Protein AF-0000000080310672 (afdb_homodimer)

Sequence (504 aa):
MRETPIELAEMTFEEARERIAAGAIALLPTGATEAHGPHLPLATDVVISREAARRAFRLLAREGVPAVVLPPLAYAVTEYASEFAGTISLPFETAKMLARDVILGATRTGLRGVVICNAHLEPENLRALREACDEARANGARVAFPDVTRKPHALRLGEEFKSGACHAGSYETSLVLAADPFLVRTARAEALAPNPTSLSRAIRDGKKTFIEAGGPSAYFGDPAAASAVEGEQLYAELADVFATAARELASTMRETPIELAEMTFEEARERIAAGAIALLPTGATEAHGPHLPLATDVVISREAARRAFRLLAREGVPAVVLPPLAYAVTEYASEFAGTISLPFETAKMLARDVILGATRTGLRGVVICNAHLEPENLRALREACDEARANGARVAFPDVTRKPHALRLGEEFKSGACHAGSYETSLVLAADPFLVRTARAEALAPNPTSLSRAIRDGKKTFIEAGGPSAYFGDPAAASAVEGEQLYAELADVFATAARELAST

Solvent-accessible surface area (backbone atoms only — not comparable to full-atom values): 23690 Å² total; per-residue (Å²): 129,84,77,76,61,59,39,49,43,60,20,22,21,62,56,32,37,53,43,31,73,65,49,11,30,34,30,34,17,25,13,30,28,30,40,24,17,80,23,28,17,14,27,48,22,34,55,46,10,40,52,25,42,53,49,12,44,53,55,29,53,76,72,70,43,47,54,35,32,46,74,61,42,56,58,21,41,47,64,41,36,58,88,36,30,64,22,33,34,32,56,61,66,49,35,17,45,45,55,20,37,52,53,44,20,42,39,72,50,48,33,57,25,37,32,48,31,70,49,50,81,50,67,69,30,48,49,24,52,51,51,15,46,52,54,26,41,76,71,71,38,48,69,44,72,75,59,53,86,36,84,75,49,27,76,63,52,47,67,50,45,64,58,28,11,23,52,40,1,24,57,47,42,4,34,42,37,48,75,44,51,86,52,42,42,58,72,56,25,57,69,43,73,70,33,80,50,28,45,56,57,27,47,75,72,64,40,67,31,32,54,73,34,67,15,83,60,41,32,19,18,33,33,44,74,36,36,42,70,57,10,50,53,44,40,53,45,50,11,48,53,55,32,52,52,44,52,54,54,69,74,102,129,82,76,77,61,61,40,50,43,60,20,23,22,62,56,33,37,53,44,30,72,65,48,11,31,33,32,35,17,26,13,31,29,29,41,23,17,79,23,28,17,14,27,49,22,34,58,46,10,41,52,26,40,54,49,13,42,54,56,29,51,76,70,70,44,47,56,34,32,45,76,62,42,56,57,20,40,48,63,42,36,56,87,37,32,64,22,33,33,30,54,62,66,49,34,18,46,46,55,21,36,51,52,45,19,41,38,71,52,48,32,58,25,38,32,49,30,70,49,49,80,50,66,69,30,46,49,26,52,50,51,15,46,51,55,26,41,76,71,71,37,48,68,44,70,73,58,54,86,36,84,75,48,26,76,64,54,49,68,51,46,64,59,28,11,21,53,40,1,24,56,48,41,4,35,42,37,48,74,43,50,88,52,43,41,56,73,56,24,57,66,43,72,70,32,79,49,29,45,55,58,26,45,74,71,63,41,68,32,32,54,72,35,69,16,83,58,39,32,17,19,32,34,42,74,36,36,41,70,57,10,50,55,45,40,54,47,51,9,48,54,54,31,50,51,44,52,54,52,70,73,101

Radius of gyration: 21.92 Å; Cα contacts (8 Å, |Δi|>4): 1255; chains: 2; bounding box: 51×59×51 Å

pLDDT: mean 97.64, std 4.51, range [44.5, 99.0]

InterPro domains:
  IPR003785 Creatininase/formamide hydrolase [PF02633] (9-243)
  IPR003785 Creatininase/formamide hydrolase [PTHR35005] (7-249)
  IPR024087 Creatininase-like superfamily [G3DSA:3.40.50.10310] (4-250)
  IPR024087 Creatininase-like superfamily [SSF102215] (7-249)

Nearest PDB structures (foldseek):
  3a6f-assembly1_D  TM=8.034E-01  e=1.678E-14  Pseudomonas putida
  3a6g-assembly1_C  TM=7.567E-01  e=4.897E-14  Pseudomonas putida
  3a6g-assembly1_B  TM=7.940E-01  e=1.600E-13  Pseudomonas putida
  3a6j-assembly1_B  TM=7.546E-01  e=1.600E-13  Pseudomonas putida
  3a6j-assembly1_D  TM=7.552E-01  e=1.791E-13  Pseudomonas putida

Organism: NCBI:txid927083

Secondary structure (DSSP, 8-state):
-PPPPSBGGGS-HHHHHHHHHTTPEEEEEE--B---TTTS-TTHHHHHHHHHHHHHHHHHHHTT--EEEPPPB--B---TTTTSTT-BBPPHHHHHHHHHHHHHHHHHTT-SEEEEEE----HHHHHHHHHHHHHHHHTT--EE---TTSTTGGGGSHHHHHHT--TTSHHHHHHHHHH-GGGS-HHHHHHPPPB---HHHHHHTT--STTTTT-TTS--B-GGG--HHHHHHHHHHHHHHHHHHHHHHHH-/-PPPPSBGGGS-HHHHHHHHHTTPEEEEEE--B---TTTS-TTHHHHHHHHHHHHHHHHHHHTT--EEEPPPB--B---TTTTSTT-BBPPHHHHHHHHHHHHHHHHHTT-SEEEEEE----HHHHHHHHHHHHHHHHTT--EE---TTSTTGGGGSHHHHHHT--TTSHHHHHHHHHH-GGGS-HHHHHHPPPB---HHHHHHTT--STTTTT-TTS--B-GGG--HHHHHHHHHHHHHHHHHHHHHHHH-

Structure (mmCIF, N/CA/C/O backbone):
data_AF-0000000080310672-model_v1
#
loop_
_entity.id
_entity.type
_entity.pdbx_description
1 polymer 'Creatinine amidohydrolase'
#
loop_
_atom_site.group_PDB
_atom_site.id
_atom_site.type_symbol
_atom_site.label_atom_id
_atom_site.label_alt_id
_atom_site.label_comp_id
_atom_site.label_asym_id
_atom_site.label_entity_id
_atom_site.label_seq_id
_atom_site.pdbx_PDB_ins_code
_atom_site.Cartn_x
_atom_site.Cartn_y
_atom_site.Cartn_z
_atom_site.occupancy
_atom_site.B_iso_or_equiv
_atom_site.auth_seq_id
_atom_site.auth_comp_id
_atom_site.auth_asym_id
_atom_site.auth_atom_id
_atom_site.pdbx_PDB_model_num
ATOM 1 N N . MET A 1 1 ? -23.562 11.484 -13.047 1 44.56 1 MET A N 1
ATOM 2 C CA . MET A 1 1 ? -23.109 11.156 -11.695 1 44.56 1 MET A CA 1
ATOM 3 C C . MET A 1 1 ? -21.891 10.234 -11.734 1 44.56 1 MET A C 1
ATOM 5 O O . MET A 1 1 ? -21.812 9.352 -12.578 1 44.56 1 MET A O 1
ATOM 9 N N . ARG A 1 2 ? -20.844 10.539 -11.125 1 63.59 2 ARG A N 1
ATOM 10 C CA . ARG A 1 2 ? -19.625 9.75 -11.211 1 63.59 2 ARG A CA 1
ATOM 11 C C . ARG A 1 2 ? -19.828 8.359 -10.617 1 63.59 2 ARG A C 1
ATOM 13 O O . ARG A 1 2 ? -20.453 8.203 -9.578 1 63.59 2 ARG A O 1
ATOM 20 N N . GLU A 1 3 ? -19.609 7.328 -11.5 1 78.88 3 GLU A N 1
ATOM 21 C CA . GLU A 1 3 ? -19.688 5.957 -11 1 78.88 3 GLU A CA 1
ATOM 22 C C . GLU A 1 3 ? -18.828 5.773 -9.758 1 78.88 3 GLU A C 1
ATOM 24 O O . GLU A 1 3 ? -17.734 6.328 -9.664 1 78.88 3 GLU A O 1
ATOM 29 N N . THR A 1 4 ? -19.422 5.191 -8.82 1 87.81 4 THR A N 1
ATOM 30 C CA . THR A 1 4 ? -18.672 4.922 -7.598 1 87.81 4 THR A CA 1
ATOM 31 C C . THR A 1 4 ? -17.422 4.117 -7.895 1 87.81 4 THR A C 1
ATOM 33 O O . THR A 1 4 ? -17.469 3.121 -8.617 1 87.81 4 THR A O 1
ATOM 36 N N . PRO A 1 5 ? -16.359 4.527 -7.352 1 95.62 5 PRO A N 1
ATOM 37 C CA . PRO A 1 5 ? -15.102 3.828 -7.621 1 95.62 5 PRO A CA 1
ATOM 38 C C . PRO A 1 5 ? -15.133 2.373 -7.16 1 95.62 5 PRO A C 1
ATOM 40 O O . PRO A 1 5 ? -15.93 2.008 -6.297 1 95.62 5 PRO A O 1
ATOM 43 N N . ILE A 1 6 ? -14.305 1.573 -7.758 1 97.44 6 ILE A N 1
ATOM 44 C CA . ILE A 1 6 ? -14.242 0.172 -7.355 1 97.44 6 ILE A CA 1
ATOM 45 C C . ILE A 1 6 ? -13.258 0.008 -6.203 1 97.44 6 ILE A C 1
ATOM 47 O O . ILE A 1 6 ? -13.383 -0.919 -5.398 1 97.44 6 ILE A O 1
ATOM 51 N N . GLU A 1 7 ? -12.289 0.961 -6.109 1 98.62 7 GLU A N 1
ATOM 52 C CA . GLU A 1 7 ? -11.305 0.956 -5.031 1 98.62 7 GLU A CA 1
ATOM 53 C C . GLU A 1 7 ? -11.82 1.707 -3.809 1 98.62 7 GLU A C 1
ATOM 55 O O . GLU A 1 7 ? -12.195 2.875 -3.904 1 98.62 7 GLU A O 1
ATOM 60 N N . LEU A 1 8 ? -11.773 1.05 -2.678 1 98.81 8 LEU A N 1
ATOM 61 C CA . LEU A 1 8 ? -12.211 1.678 -1.436 1 98.81 8 LEU A CA 1
ATOM 62 C C . LEU A 1 8 ? -11.484 3 -1.211 1 98.81 8 LEU A C 1
ATOM 64 O O . LEU A 1 8 ? -12.094 3.99 -0.81 1 98.81 8 LEU A O 1
ATOM 68 N N . ALA A 1 9 ? -10.195 2.994 -1.496 1 98.31 9 ALA A N 1
ATOM 69 C CA . ALA A 1 9 ? -9.312 4.133 -1.268 1 98.31 9 ALA A CA 1
ATOM 70 C C . ALA A 1 9 ? -9.828 5.379 -1.982 1 98.31 9 ALA A C 1
ATOM 72 O O . ALA A 1 9 ? -9.602 6.504 -1.524 1 98.31 9 ALA A O 1
ATOM 73 N N . GLU A 1 10 ? -10.586 5.238 -3.068 1 98.62 10 GLU A N 1
ATOM 74 C CA . GLU A 1 10 ? -11.023 6.355 -3.9 1 98.62 10 GLU A CA 1
ATOM 75 C C . GLU A 1 10 ? -12.43 6.809 -3.523 1 98.62 10 GLU A C 1
ATOM 77 O O . GLU A 1 10 ? -12.938 7.793 -4.066 1 98.62 10 GLU A O 1
ATOM 82 N N . MET A 1 11 ? -13.031 6.145 -2.602 1 98.75 11 MET A N 1
ATOM 83 C CA . MET A 1 11 ? -14.391 6.457 -2.158 1 98.75 11 MET A CA 1
ATOM 84 C C . MET A 1 11 ? -14.367 7.492 -1.04 1 98.75 11 MET A C 1
ATOM 86 O O . MET A 1 11 ? -13.398 7.582 -0.288 1 98.75 11 MET A O 1
ATOM 90 N N . THR A 1 12 ? -15.422 8.258 -0.985 1 98.69 12 THR A N 1
ATOM 91 C CA . THR A 1 12 ? -15.727 8.953 0.261 1 98.69 12 THR A CA 1
ATOM 92 C C . THR A 1 12 ? -16.328 7.996 1.287 1 98.69 12 THR A C 1
ATOM 94 O O . THR A 1 12 ? -16.688 6.871 0.95 1 98.69 12 THR A O 1
ATOM 97 N N . PHE A 1 13 ? -16.406 8.484 2.545 1 98.69 13 PHE A N 1
ATOM 98 C CA . PHE A 1 13 ? -16.984 7.586 3.539 1 98.69 13 PHE A CA 1
ATOM 99 C C . PHE A 1 13 ? -18.453 7.34 3.254 1 98.69 13 PHE A C 1
ATOM 101 O O . PHE A 1 13 ? -18.984 6.27 3.572 1 98.69 13 PHE A O 1
ATOM 108 N N . GLU A 1 14 ? -19.156 8.281 2.615 1 98.31 14 GLU A N 1
ATOM 109 C CA . GLU A 1 14 ? -20.547 8.086 2.268 1 98.31 14 GLU A CA 1
ATOM 110 C C . GLU A 1 14 ? -20.703 7.027 1.177 1 98.31 14 GLU A C 1
ATOM 112 O O . GLU A 1 14 ? -21.625 6.199 1.233 1 98.31 14 GLU A O 1
ATOM 117 N N . GLU A 1 15 ? -19.875 7.09 0.187 1 98.44 15 GLU A N 1
ATOM 118 C CA . GLU A 1 15 ? -19.875 6.074 -0.86 1 98.44 15 GLU A CA 1
ATOM 119 C C . GLU A 1 15 ? -19.547 4.695 -0.292 1 98.44 15 GLU A C 1
ATOM 121 O O . GLU A 1 15 ? -20.172 3.699 -0.67 1 98.44 15 GLU A O 1
ATOM 126 N N . ALA A 1 16 ? -18.547 4.645 0.602 1 98.69 16 ALA A N 1
ATOM 127 C CA . ALA A 1 16 ? -18.219 3.393 1.274 1 98.69 16 ALA A CA 1
ATOM 128 C C . ALA A 1 16 ? -19.406 2.857 2.07 1 98.69 16 ALA A C 1
ATOM 130 O O . ALA A 1 16 ? -19.656 1.649 2.088 1 98.69 16 ALA A O 1
ATOM 131 N N . ARG A 1 17 ? -20.062 3.779 2.721 1 98.38 17 ARG A N 1
ATOM 132 C CA . ARG A 1 17 ? -21.234 3.398 3.496 1 98.38 17 ARG A CA 1
ATOM 133 C C . ARG A 1 17 ? -22.266 2.686 2.623 1 98.38 17 ARG A C 1
ATOM 135 O O . ARG A 1 17 ? -22.844 1.676 3.033 1 98.38 17 ARG A O 1
ATOM 142 N N . GLU A 1 18 ? -22.484 3.221 1.46 1 97.88 18 GLU A N 1
ATOM 143 C CA . GLU A 1 18 ? -23.438 2.623 0.536 1 97.88 18 GLU A CA 1
ATOM 144 C C . GLU A 1 18 ? -22.984 1.233 0.095 1 97.88 18 GLU A C 1
ATOM 146 O O . GLU A 1 18 ? -23.797 0.304 0.029 1 97.88 18 GLU A O 1
ATOM 151 N N . ARG A 1 19 ? -21.734 1.098 -0.225 1 97.62 19 ARG A N 1
ATOM 152 C CA . ARG A 1 19 ? -21.172 -0.187 -0.633 1 97.62 19 ARG A CA 1
ATOM 153 C C . ARG A 1 19 ? -21.297 -1.22 0.482 1 97.62 19 ARG A C 1
ATOM 155 O O . ARG A 1 19 ? -21.656 -2.371 0.232 1 97.62 19 ARG A O 1
ATOM 162 N N . ILE A 1 20 ? -20.984 -0.799 1.685 1 98.12 20 ILE A N 1
ATOM 163 C CA . ILE A 1 20 ? -21.016 -1.663 2.859 1 98.12 20 ILE A CA 1
ATOM 164 C C . ILE A 1 20 ? -22.453 -2.074 3.168 1 98.12 20 ILE A C 1
ATOM 166 O O . ILE A 1 20 ? -22.719 -3.244 3.447 1 98.12 20 ILE A O 1
ATOM 170 N N . ALA A 1 21 ? -23.344 -1.104 3.08 1 97.94 21 ALA A N 1
ATOM 171 C CA . ALA A 1 21 ? -24.75 -1.373 3.338 1 97.94 21 ALA A CA 1
ATOM 172 C C . ALA A 1 21 ? -25.312 -2.391 2.348 1 97.94 21 ALA A C 1
ATOM 174 O O . ALA A 1 21 ? -26.219 -3.16 2.68 1 97.94 21 ALA A O 1
ATOM 175 N N . ALA A 1 22 ? -24.75 -2.453 1.2 1 97.56 22 ALA A N 1
ATOM 176 C CA . ALA A 1 22 ? -25.188 -3.381 0.162 1 97.56 22 ALA A CA 1
ATOM 177 C C . ALA A 1 22 ? -24.609 -4.777 0.395 1 97.56 22 ALA A C 1
ATOM 179 O O . ALA A 1 22 ? -24.922 -5.711 -0.352 1 97.56 22 ALA A O 1
ATOM 180 N N . GLY A 1 23 ? -23.766 -4.961 1.421 1 97.75 23 GLY A N 1
ATOM 181 C CA . GLY A 1 23 ? -23.203 -6.262 1.739 1 97.75 23 GLY A CA 1
ATOM 182 C C . GLY A 1 23 ? -21.938 -6.566 0.962 1 97.75 23 GLY A C 1
ATOM 183 O O . GLY A 1 23 ? -21.703 -7.715 0.578 1 97.75 23 GLY A O 1
ATOM 184 N N . ALA A 1 24 ? -21.109 -5.59 0.735 1 98.5 24 ALA A N 1
ATOM 185 C CA . ALA A 1 24 ? -19.953 -5.723 -0.145 1 98.5 24 ALA A CA 1
ATOM 186 C C . ALA A 1 24 ? -18.922 -6.684 0.447 1 98.5 24 ALA A C 1
ATOM 188 O O . ALA A 1 24 ? -18.672 -6.66 1.652 1 98.5 24 ALA A O 1
ATOM 189 N N . ILE A 1 25 ? -18.359 -7.527 -0.405 1 98.75 25 ILE A N 1
ATOM 190 C CA . ILE A 1 25 ? -17.188 -8.352 -0.114 1 98.75 25 ILE A CA 1
ATOM 191 C C . ILE A 1 25 ? -15.914 -7.574 -0.45 1 98.75 25 ILE A C 1
ATOM 193 O O . ILE A 1 25 ? -15.812 -6.977 -1.525 1 98.75 25 ILE A O 1
ATOM 197 N N . ALA A 1 26 ? -15 -7.559 0.467 1 98.94 26 ALA A N 1
ATOM 198 C CA . ALA A 1 26 ? -13.711 -6.906 0.226 1 98.94 26 ALA A CA 1
ATOM 199 C C . ALA A 1 26 ? -12.75 -7.84 -0.5 1 98.94 26 ALA A C 1
ATOM 201 O O . ALA A 1 26 ? -12.602 -9.008 -0.123 1 98.94 26 ALA A O 1
ATOM 202 N N . LEU A 1 27 ? -12.195 -7.375 -1.591 1 99 27 LEU A N 1
ATOM 203 C CA . LEU A 1 27 ? -11.07 -8.016 -2.26 1 99 27 LEU A CA 1
ATOM 204 C C . LEU A 1 27 ? -9.75 -7.359 -1.867 1 99 27 LEU A C 1
ATOM 206 O O . LEU A 1 27 ? -9.539 -6.176 -2.148 1 99 27 LEU A O 1
ATOM 210 N N . LEU A 1 28 ? -8.875 -8.047 -1.172 1 99 28 LEU A N 1
ATOM 211 C CA . LEU A 1 28 ? -7.617 -7.504 -0.666 1 99 28 LEU A CA 1
ATOM 212 C C . LEU A 1 28 ? -6.438 -7.992 -1.499 1 99 28 LEU A C 1
ATOM 214 O O . LEU A 1 28 ? -5.996 -9.133 -1.351 1 99 28 LEU A O 1
ATOM 218 N N . PRO A 1 29 ? -5.898 -7.152 -2.418 1 98.94 29 PRO A N 1
ATOM 219 C CA . PRO A 1 29 ? -4.676 -7.531 -3.131 1 98.94 29 PRO A CA 1
ATOM 220 C C . PRO A 1 29 ? -3.457 -7.598 -2.215 1 98.94 29 PRO A C 1
ATOM 222 O O . PRO A 1 29 ? -3.27 -6.727 -1.364 1 98.94 29 PRO A O 1
ATOM 225 N N . THR A 1 30 ? -2.686 -8.641 -2.336 1 98.94 30 THR A N 1
ATOM 226 C CA . THR A 1 30 ? -1.441 -8.773 -1.584 1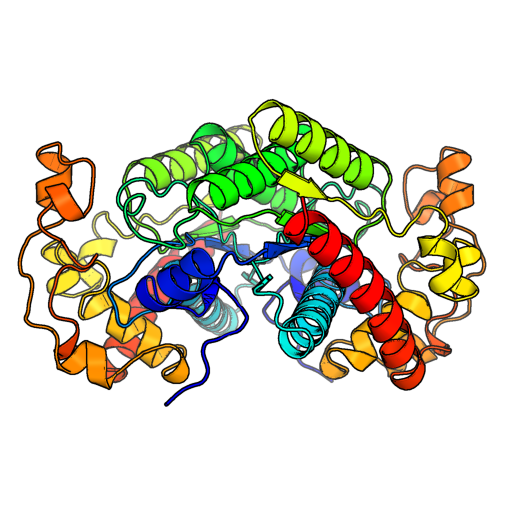 98.94 30 THR A CA 1
ATOM 227 C C . THR A 1 30 ? -0.292 -9.172 -2.504 1 98.94 30 THR A C 1
ATOM 229 O O . THR A 1 30 ? -0.5 -9.867 -3.5 1 98.94 30 THR A O 1
ATOM 232 N N . GLY A 1 31 ? 0.837 -8.672 -2.223 1 98.75 31 GLY A N 1
ATOM 233 C CA . GLY A 1 31 ? 2.082 -8.945 -2.924 1 98.75 31 GLY A CA 1
ATOM 234 C C . GLY A 1 31 ? 3.312 -8.555 -2.125 1 98.75 31 GLY A C 1
ATOM 235 O O . GLY A 1 31 ? 3.227 -8.32 -0.918 1 98.75 31 GLY A O 1
ATOM 236 N N . ALA A 1 32 ? 4.445 -8.602 -2.76 1 98.81 32 ALA A N 1
ATOM 237 C CA . ALA A 1 32 ? 5.723 -8.211 -2.168 1 98.81 32 ALA A CA 1
ATOM 238 C C . ALA A 1 32 ? 6.445 -7.191 -3.045 1 98.81 32 ALA A C 1
ATOM 240 O O . ALA A 1 32 ? 6.156 -7.074 -4.238 1 98.81 32 ALA A O 1
ATOM 241 N N . THR A 1 33 ? 7.227 -6.387 -2.438 1 98.81 33 THR A N 1
ATOM 242 C CA . THR A 1 33 ? 8.25 -5.633 -3.152 1 98.81 33 THR A CA 1
ATOM 243 C C . THR A 1 33 ? 9.531 -6.453 -3.273 1 98.81 33 THR A C 1
ATOM 245 O O . THR A 1 33 ? 10.328 -6.52 -2.332 1 98.81 33 THR A O 1
ATOM 248 N N . GLU A 1 34 ? 9.727 -7.07 -4.406 1 98.81 34 GLU A N 1
ATOM 249 C CA . GLU A 1 34 ? 10.859 -7.984 -4.559 1 98.81 34 GLU A CA 1
ATOM 250 C C . GLU A 1 34 ? 11.266 -8.109 -6.023 1 98.81 34 GLU A C 1
ATOM 252 O O . GLU A 1 34 ? 10.508 -7.746 -6.922 1 98.81 34 GLU A O 1
ATOM 257 N N . ALA A 1 35 ? 12.406 -8.695 -6.25 1 98.88 35 ALA A N 1
ATOM 258 C CA . ALA A 1 35 ? 12.992 -8.844 -7.578 1 98.88 35 ALA A CA 1
ATOM 259 C C . ALA A 1 35 ? 12.203 -9.836 -8.422 1 98.88 35 ALA A C 1
ATOM 261 O O . ALA A 1 35 ? 11.828 -10.914 -7.938 1 98.88 35 ALA A O 1
ATOM 262 N N . HIS A 1 36 ? 11.922 -9.508 -9.688 1 98.88 36 HIS A N 1
ATOM 263 C CA . HIS A 1 36 ? 11.273 -10.336 -10.688 1 98.88 36 HIS A CA 1
ATOM 264 C C . HIS A 1 36 ? 12 -10.25 -12.031 1 98.88 36 HIS A C 1
ATOM 266 O O . HIS A 1 36 ? 11.422 -9.805 -13.023 1 98.88 36 HIS A O 1
ATOM 272 N N . GLY A 1 37 ? 13.32 -10.742 -12.047 1 98.69 37 GLY A N 1
ATOM 273 C CA . GLY A 1 37 ? 14.102 -10.656 -13.266 1 98.69 37 GLY A CA 1
ATOM 274 C C . GLY A 1 37 ? 14.539 -9.242 -13.602 1 98.69 37 GLY A C 1
ATOM 275 O O . GLY A 1 37 ? 14.109 -8.289 -12.945 1 98.69 37 GLY A O 1
ATOM 276 N N . PRO A 1 38 ? 15.43 -9.141 -14.594 1 98.62 38 PRO A N 1
ATOM 277 C CA . PRO A 1 38 ? 15.906 -7.812 -14.992 1 98.62 38 PRO A CA 1
ATOM 278 C C . PRO A 1 38 ? 14.875 -7.023 -15.789 1 98.62 38 PRO A C 1
ATOM 280 O O . PRO A 1 38 ? 15.117 -5.879 -16.172 1 98.62 38 PRO A O 1
ATOM 283 N N . HIS A 1 39 ? 13.68 -7.605 -15.992 1 98.88 39 HIS A N 1
ATOM 284 C CA . HIS A 1 39 ? 12.766 -7.023 -16.969 1 98.88 39 HIS A CA 1
ATOM 285 C C . HIS A 1 39 ? 11.453 -6.609 -16.312 1 98.88 39 HIS A C 1
ATOM 287 O O . HIS A 1 39 ? 10.68 -5.836 -16.875 1 98.88 39 HIS A O 1
ATOM 293 N N . LEU A 1 40 ? 11.148 -7.09 -15.164 1 98.94 40 LEU A N 1
ATOM 294 C CA . LEU A 1 40 ? 9.898 -6.762 -14.5 1 98.94 40 LEU A CA 1
ATOM 295 C C . LEU A 1 40 ? 10.141 -5.859 -13.297 1 98.94 40 LEU A C 1
ATOM 297 O O . LEU A 1 40 ? 11.227 -5.883 -12.703 1 98.94 40 LEU A O 1
ATOM 301 N N . PRO A 1 41 ? 9.18 -5.094 -12.93 1 98.88 41 PRO A N 1
ATOM 302 C CA . PRO A 1 41 ? 9.344 -4.215 -11.766 1 98.88 41 PRO A CA 1
ATOM 303 C C . PRO A 1 41 ? 9.281 -4.973 -10.445 1 98.88 41 PRO A C 1
ATOM 305 O O . PRO A 1 41 ? 8.742 -6.078 -10.383 1 98.88 41 PRO A O 1
ATOM 308 N N . LEU A 1 42 ? 9.766 -4.332 -9.414 1 98.94 42 LEU A N 1
ATOM 309 C CA . LEU A 1 42 ? 9.75 -4.879 -8.062 1 98.94 42 LEU A CA 1
ATOM 310 C C . LEU A 1 42 ? 8.32 -5.047 -7.562 1 98.94 42 LEU A C 1
ATOM 312 O O . LEU A 1 42 ? 8.062 -5.848 -6.664 1 98.94 42 LEU A O 1
ATOM 316 N N . ALA A 1 43 ? 7.352 -4.383 -8.148 1 98.81 43 ALA A N 1
ATOM 317 C CA . ALA A 1 43 ? 5.953 -4.391 -7.73 1 98.81 43 ALA A CA 1
ATOM 318 C C . ALA A 1 43 ? 5.172 -5.488 -8.445 1 98.81 43 ALA A C 1
ATOM 320 O O . ALA A 1 43 ? 3.941 -5.535 -8.367 1 98.81 43 ALA A O 1
ATOM 321 N N . THR A 1 44 ? 5.785 -6.383 -9.148 1 98.94 44 THR A N 1
ATOM 322 C CA . THR A 1 44 ? 5.133 -7.359 -10.016 1 98.94 44 THR A CA 1
ATOM 323 C C . THR A 1 44 ? 3.996 -8.055 -9.273 1 98.94 44 THR A C 1
ATOM 325 O O . THR A 1 44 ? 2.869 -8.125 -9.773 1 98.94 44 THR A O 1
ATOM 328 N N . ASP A 1 45 ? 4.23 -8.516 -8.086 1 98.94 45 ASP A N 1
ATOM 329 C CA . ASP A 1 45 ? 3.205 -9.219 -7.32 1 98.94 45 ASP A CA 1
ATOM 330 C C . ASP A 1 45 ? 1.993 -8.32 -7.074 1 98.94 45 ASP A C 1
ATOM 332 O O . ASP A 1 45 ? 0.852 -8.75 -7.254 1 98.94 45 ASP A O 1
ATOM 336 N N . VAL A 1 46 ? 2.246 -7.074 -6.66 1 98.94 46 VAL A N 1
ATOM 337 C CA . VAL A 1 46 ? 1.172 -6.141 -6.336 1 98.94 46 VAL A CA 1
ATOM 338 C C . VAL A 1 46 ? 0.391 -5.789 -7.598 1 98.94 46 VAL A C 1
ATOM 340 O O . VAL A 1 46 ? -0.84 -5.711 -7.574 1 98.94 46 VAL A O 1
ATOM 343 N N . VAL A 1 47 ? 1.116 -5.566 -8.703 1 98.94 47 VAL A N 1
ATOM 344 C CA . VAL A 1 47 ? 0.477 -5.27 -9.984 1 98.94 47 VAL A CA 1
ATOM 345 C C . VAL A 1 47 ? -0.479 -6.402 -10.352 1 98.94 47 VAL A C 1
ATOM 347 O O . VAL A 1 47 ? -1.636 -6.156 -10.703 1 98.94 47 VAL A O 1
ATOM 350 N N . ILE A 1 48 ? -0.017 -7.594 -10.203 1 98.94 48 ILE A N 1
ATOM 351 C CA . ILE A 1 48 ? -0.789 -8.758 -10.617 1 98.94 48 ILE A CA 1
ATOM 352 C C . ILE A 1 48 ? -1.997 -8.93 -9.695 1 98.94 48 ILE A C 1
ATOM 354 O O . ILE A 1 48 ? -3.125 -9.086 -10.164 1 98.94 48 ILE A O 1
ATOM 358 N N . SER A 1 49 ? -1.808 -8.906 -8.414 1 98.94 49 SER A N 1
ATOM 359 C CA . SER A 1 49 ? -2.891 -9.148 -7.465 1 98.94 49 SER A CA 1
ATOM 360 C C . SER A 1 49 ? -3.959 -8.062 -7.555 1 98.94 49 SER A C 1
ATOM 362 O O . SER A 1 49 ? -5.156 -8.359 -7.5 1 98.94 49 SER A O 1
ATOM 364 N N . ARG A 1 50 ? -3.537 -6.848 -7.68 1 98.94 50 ARG A N 1
ATOM 365 C CA . ARG A 1 50 ? -4.484 -5.738 -7.766 1 98.94 50 ARG A CA 1
ATOM 366 C C . ARG A 1 50 ? -5.32 -5.828 -9.039 1 98.94 50 ARG A C 1
ATOM 368 O O . ARG A 1 50 ? -6.539 -5.656 -9 1 98.94 50 ARG A O 1
ATOM 375 N N . GLU A 1 51 ? -4.664 -6.062 -10.148 1 98.94 51 GLU A N 1
ATOM 376 C CA . GLU A 1 51 ? -5.395 -6.195 -11.406 1 98.94 51 GLU A CA 1
ATOM 377 C C . GLU A 1 51 ? -6.352 -7.383 -11.367 1 98.94 51 GLU A C 1
ATOM 379 O O . GLU A 1 51 ? -7.488 -7.293 -11.836 1 98.94 51 GLU A O 1
ATOM 384 N N . ALA A 1 52 ? -5.918 -8.484 -10.82 1 98.94 52 ALA A N 1
ATOM 385 C CA . ALA A 1 52 ? -6.789 -9.641 -10.68 1 98.94 52 ALA A CA 1
ATOM 386 C C . ALA A 1 52 ? -8.008 -9.312 -9.82 1 98.94 52 ALA A C 1
ATOM 388 O O . ALA A 1 52 ? -9.133 -9.703 -10.148 1 98.94 52 ALA A O 1
ATOM 389 N N . ALA A 1 53 ? -7.801 -8.625 -8.75 1 98.94 53 ALA A N 1
ATOM 390 C CA . ALA A 1 53 ? -8.891 -8.211 -7.871 1 98.94 53 ALA A CA 1
ATOM 391 C C . ALA A 1 53 ? -9.867 -7.297 -8.602 1 98.94 53 ALA A C 1
ATOM 393 O O . ALA A 1 53 ? -11.086 -7.43 -8.453 1 98.94 53 ALA A O 1
ATOM 394 N N . ARG A 1 54 ? -9.336 -6.355 -9.375 1 98.88 54 ARG A N 1
ATOM 395 C CA . ARG A 1 54 ? -10.18 -5.441 -10.148 1 98.88 54 ARG A CA 1
ATOM 396 C C . ARG A 1 54 ? -11.047 -6.207 -11.141 1 98.88 54 ARG A C 1
ATOM 398 O O . ARG A 1 54 ? -12.234 -5.902 -11.297 1 98.88 54 ARG A O 1
ATOM 405 N N . ARG A 1 55 ? -10.461 -7.145 -11.781 1 98.88 55 ARG A N 1
ATOM 406 C CA . ARG A 1 55 ? -11.203 -7.945 -12.742 1 98.88 55 ARG A CA 1
ATOM 407 C C . ARG A 1 55 ? -12.219 -8.852 -12.047 1 98.88 55 ARG A C 1
ATOM 409 O O . ARG A 1 55 ? -13.312 -9.078 -12.562 1 98.88 55 ARG A O 1
ATOM 416 N N . ALA A 1 56 ? -11.836 -9.391 -10.898 1 98.94 56 ALA A N 1
ATOM 417 C CA . ALA A 1 56 ? -12.797 -10.141 -10.094 1 98.94 56 ALA A CA 1
ATOM 418 C C . ALA A 1 56 ? -13.984 -9.266 -9.703 1 98.94 56 ALA A C 1
ATOM 420 O O . ALA A 1 56 ? -15.133 -9.711 -9.758 1 98.94 56 ALA A O 1
ATOM 421 N N . PHE A 1 57 ? -13.734 -8.016 -9.305 1 98.88 57 PHE A N 1
ATOM 422 C CA . PHE A 1 57 ? -14.797 -7.066 -8.992 1 98.88 57 PHE A CA 1
ATOM 423 C C . PHE A 1 57 ? -15.773 -6.938 -10.156 1 98.88 57 PHE A C 1
ATOM 425 O O . PHE A 1 57 ? -16.984 -6.957 -9.961 1 98.88 57 PHE A O 1
ATOM 432 N N . ARG A 1 58 ? -15.227 -6.793 -11.336 1 98.38 58 ARG A N 1
ATOM 433 C CA . ARG A 1 58 ? -16.062 -6.582 -12.508 1 98.38 58 ARG A CA 1
ATOM 434 C C . ARG A 1 58 ? -16.953 -7.797 -12.773 1 98.38 58 ARG A C 1
ATOM 436 O O . ARG A 1 58 ? -18.109 -7.652 -13.172 1 98.38 58 ARG A O 1
ATOM 443 N N . LEU A 1 59 ? -16.406 -8.992 -12.578 1 98.44 59 LEU A N 1
ATOM 444 C CA . LEU A 1 59 ? -17.203 -10.211 -12.703 1 98.44 59 LEU A CA 1
ATOM 445 C C . LEU A 1 59 ? -18.344 -10.211 -11.695 1 98.44 59 LEU A C 1
ATOM 447 O O . LEU A 1 59 ? -19.5 -10.477 -12.055 1 98.44 59 LEU A O 1
ATOM 451 N N . LEU A 1 60 ? -18.031 -9.867 -10.492 1 98.62 60 LEU A N 1
ATOM 452 C CA . LEU A 1 60 ? -19.016 -9.852 -9.414 1 98.62 60 LEU A CA 1
ATOM 453 C C . LEU A 1 60 ? -20.094 -8.805 -9.672 1 98.62 60 LEU A C 1
ATOM 455 O O . LEU A 1 60 ? -21.281 -9.062 -9.445 1 98.62 60 LEU A O 1
ATOM 459 N N . ALA A 1 61 ? -19.656 -7.629 -10.102 1 97.06 61 ALA A N 1
ATOM 460 C CA . ALA A 1 61 ? -20.578 -6.539 -10.391 1 97.06 61 ALA A CA 1
ATOM 461 C C . ALA A 1 61 ? -21.609 -6.953 -11.445 1 97.06 61 ALA A C 1
ATOM 463 O O . ALA A 1 61 ? -22.781 -6.621 -11.336 1 97.06 61 ALA A O 1
ATOM 464 N N . ARG A 1 62 ? -21.141 -7.691 -12.438 1 97.06 62 ARG A N 1
ATOM 465 C CA . ARG A 1 62 ? -22.031 -8.164 -13.5 1 97.06 62 ARG A CA 1
ATOM 466 C C . ARG A 1 62 ? -23.062 -9.141 -12.953 1 97.06 62 ARG A C 1
ATOM 468 O O . ARG A 1 62 ? -24.172 -9.258 -13.492 1 97.06 62 ARG A O 1
ATOM 475 N N . GLU A 1 63 ? -22.703 -9.758 -11.891 1 96.56 63 GLU A N 1
ATOM 476 C CA . GLU A 1 63 ? -23.562 -10.766 -11.289 1 96.56 63 GLU A CA 1
ATOM 477 C C . GLU A 1 63 ? -24.406 -10.172 -10.164 1 96.56 63 GLU A C 1
ATOM 479 O O . GLU A 1 63 ? -25.172 -10.883 -9.516 1 96.56 63 GLU A O 1
ATOM 484 N N . GLY A 1 64 ? -24.203 -8.945 -9.844 1 96.38 64 GLY A N 1
ATOM 485 C CA . GLY A 1 64 ? -24.969 -8.281 -8.797 1 96.38 64 GLY A CA 1
ATOM 486 C C . GLY A 1 64 ? -24.438 -8.562 -7.402 1 96.38 64 GLY A C 1
ATOM 487 O O . GLY A 1 64 ? -25.141 -8.367 -6.41 1 96.38 64 GLY A O 1
ATOM 488 N N . VAL A 1 65 ? -23.25 -9.047 -7.301 1 97.56 65 VAL A N 1
ATOM 489 C CA . VAL A 1 65 ? -22.609 -9.289 -6.008 1 97.56 65 VAL A CA 1
ATOM 490 C C . VAL A 1 65 ? -21.797 -8.062 -5.602 1 97.56 65 VAL A C 1
ATOM 492 O O . VAL A 1 65 ? -20.797 -7.73 -6.25 1 97.56 65 VAL A O 1
ATOM 495 N N . PRO A 1 66 ? -22.188 -7.34 -4.582 1 97.69 66 PRO A N 1
ATOM 496 C CA . PRO A 1 66 ? -21.438 -6.145 -4.172 1 97.69 66 PRO A CA 1
ATOM 497 C C . PRO A 1 66 ? -20.031 -6.465 -3.684 1 97.69 66 PRO A C 1
ATOM 499 O O . PRO A 1 66 ? -19.844 -7.406 -2.912 1 97.69 66 PRO A O 1
ATOM 502 N N . ALA A 1 67 ? -19.094 -5.734 -4.141 1 98.75 67 ALA A N 1
ATOM 503 C CA . ALA A 1 67 ? -17.703 -5.922 -3.752 1 98.75 67 ALA A CA 1
ATOM 504 C C . ALA A 1 67 ? -16.953 -4.594 -3.732 1 98.75 67 ALA A C 1
ATOM 506 O O . ALA A 1 67 ? -17.5 -3.562 -4.145 1 98.75 67 ALA A O 1
ATOM 507 N N . VAL A 1 68 ? -15.781 -4.57 -3.201 1 98.88 68 VAL A N 1
ATOM 508 C CA . VAL A 1 68 ? -14.883 -3.422 -3.18 1 98.88 68 VAL A CA 1
ATOM 509 C C . VAL A 1 68 ? -13.43 -3.902 -3.119 1 98.88 68 VAL A C 1
ATOM 511 O O . VAL A 1 68 ? -13.141 -4.941 -2.523 1 98.88 68 VAL A O 1
ATOM 514 N N . VAL A 1 69 ? -12.555 -3.238 -3.781 1 98.94 69 VAL A N 1
ATOM 515 C CA . VAL A 1 69 ? -11.133 -3.568 -3.742 1 98.94 69 VAL A CA 1
ATOM 516 C C . VAL A 1 69 ? -10.438 -2.721 -2.682 1 98.94 69 VAL A C 1
ATOM 518 O O . VAL A 1 69 ? -10.562 -1.494 -2.674 1 98.94 69 VAL A O 1
ATOM 521 N N . LEU A 1 70 ? -9.734 -3.348 -1.792 1 98.94 70 LEU A N 1
ATOM 522 C CA . LEU A 1 70 ? -9.023 -2.65 -0.725 1 98.94 70 LEU A CA 1
ATOM 523 C C . LEU A 1 70 ? -7.648 -2.199 -1.193 1 98.94 70 LEU A C 1
ATOM 525 O O . LEU A 1 70 ? -7.125 -2.709 -2.188 1 98.94 70 LEU A O 1
ATOM 529 N N . PRO A 1 71 ? -7.055 -1.172 -0.497 1 98.94 71 PRO A N 1
ATOM 530 C CA . PRO A 1 71 ? -5.652 -0.854 -0.78 1 98.94 71 PRO A CA 1
ATOM 531 C C . PRO A 1 71 ? -4.73 -2.061 -0.616 1 98.94 71 PRO A C 1
ATOM 533 O O . PRO A 1 71 ? -4.863 -2.818 0.348 1 98.94 71 PRO A O 1
ATOM 536 N N . PRO A 1 72 ? -3.838 -2.281 -1.509 1 98.88 72 PRO A N 1
ATOM 537 C CA . PRO A 1 72 ? -3.002 -3.484 -1.483 1 98.88 72 PRO A CA 1
ATOM 538 C C . PRO A 1 72 ? -1.974 -3.465 -0.354 1 98.88 72 PRO A C 1
ATOM 540 O O . PRO A 1 72 ? -1.615 -2.393 0.14 1 98.88 72 PRO A O 1
ATOM 543 N N . LEU A 1 73 ? -1.614 -4.633 0.116 1 98.94 73 LEU A N 1
ATOM 544 C CA . LEU A 1 73 ? -0.409 -4.801 0.92 1 98.94 73 LEU A CA 1
ATOM 545 C C . LEU A 1 73 ? 0.813 -5.012 0.032 1 98.94 73 LEU A C 1
ATOM 547 O O . LEU A 1 73 ? 0.906 -6.016 -0.679 1 98.94 73 LEU A O 1
ATOM 551 N N . ALA A 1 74 ? 1.766 -4.102 0.123 1 98.88 74 ALA A N 1
ATOM 552 C CA . ALA A 1 74 ? 2.865 -4.086 -0.837 1 98.88 74 ALA A CA 1
ATOM 553 C C . ALA A 1 74 ? 4.113 -4.746 -0.254 1 98.88 74 ALA A C 1
ATOM 555 O O . ALA A 1 74 ? 5.129 -4.879 -0.936 1 98.88 74 ALA A O 1
ATOM 556 N N . TYR A 1 75 ? 4.098 -5.125 1.038 1 98.88 75 TYR A N 1
ATOM 557 C CA . TYR A 1 75 ? 5.215 -5.754 1.731 1 98.88 75 TYR A CA 1
ATOM 558 C C . TYR A 1 75 ? 4.805 -7.098 2.318 1 98.88 75 TYR A C 1
ATOM 560 O O . TYR A 1 75 ? 3.693 -7.246 2.834 1 98.88 75 TYR A O 1
ATOM 568 N N . ALA A 1 76 ? 5.59 -8.023 2.264 1 98.81 76 ALA A N 1
ATOM 569 C CA . ALA A 1 76 ? 5.348 -9.391 2.709 1 98.81 76 ALA A CA 1
ATOM 570 C C . ALA A 1 76 ? 6.652 -10.094 3.064 1 98.81 76 ALA A C 1
ATOM 572 O O . ALA A 1 76 ? 7.727 -9.484 3.012 1 98.81 76 ALA A O 1
ATOM 573 N N . VAL A 1 77 ? 6.516 -11.289 3.52 1 98.81 77 VAL A N 1
ATOM 574 C CA . VAL A 1 77 ? 7.707 -12.117 3.652 1 98.81 77 VAL A CA 1
ATOM 575 C C . VAL A 1 77 ? 8.273 -12.438 2.27 1 98.81 77 VAL A C 1
ATOM 577 O O . VAL A 1 77 ? 7.57 -12.977 1.412 1 98.81 77 VAL A O 1
ATOM 580 N N . THR A 1 78 ? 9.461 -12.023 1.994 1 98.44 78 THR A N 1
ATOM 581 C CA . THR A 1 78 ? 10.125 -12.367 0.742 1 98.44 78 THR A CA 1
ATOM 582 C C . THR A 1 78 ? 11.625 -12.562 0.959 1 98.44 78 THR A C 1
ATOM 584 O O . THR A 1 78 ? 12.414 -11.641 0.741 1 98.44 78 THR A O 1
ATOM 587 N N . GLU A 1 79 ? 12 -13.766 1.282 1 97.25 79 GLU A N 1
ATOM 588 C CA . GLU A 1 79 ? 13.383 -14.07 1.646 1 97.25 79 GLU A CA 1
ATOM 589 C C . GLU A 1 79 ? 14.156 -14.609 0.45 1 97.25 79 GLU A C 1
ATOM 591 O O . GLU A 1 79 ? 15.367 -14.398 0.341 1 97.25 79 GLU A O 1
ATOM 596 N N . TYR A 1 80 ? 13.523 -15.289 -0.461 1 97.88 80 TYR A N 1
ATOM 597 C CA . TYR A 1 80 ? 14.195 -15.898 -1.602 1 97.88 80 TYR A CA 1
ATOM 598 C C . TYR A 1 80 ? 14.852 -14.844 -2.48 1 97.88 80 TYR A C 1
ATOM 600 O O . TYR A 1 80 ? 15.891 -15.094 -3.088 1 97.88 80 TYR A O 1
ATOM 608 N N . ALA A 1 81 ? 14.25 -13.68 -2.496 1 97.94 81 ALA A N 1
ATOM 609 C CA . ALA A 1 81 ? 14.727 -12.609 -3.359 1 97.94 81 ALA A CA 1
ATOM 610 C C . ALA A 1 81 ? 15.688 -11.688 -2.609 1 97.94 81 ALA A C 1
ATOM 612 O O . ALA A 1 81 ? 16.141 -10.68 -3.154 1 97.94 81 ALA A O 1
ATOM 613 N N . SER A 1 82 ? 16.047 -12.023 -1.388 1 95.88 82 SER A N 1
ATOM 614 C CA . SER A 1 82 ? 16.766 -11.125 -0.487 1 95.88 82 SER A CA 1
ATOM 615 C C . SER A 1 82 ? 18.125 -10.734 -1.056 1 95.88 82 SER A C 1
ATOM 617 O O . SER A 1 82 ? 18.688 -9.703 -0.688 1 95.88 82 SER A O 1
ATOM 619 N N . GLU A 1 83 ? 18.625 -11.508 -2 1 96.5 83 GLU A N 1
ATOM 620 C CA . GLU A 1 83 ? 19.938 -11.258 -2.578 1 96.5 83 GLU A CA 1
ATOM 621 C C . GLU A 1 83 ? 19.875 -10.18 -3.656 1 96.5 83 GLU A C 1
ATOM 623 O O . GLU A 1 83 ? 20.906 -9.688 -4.121 1 96.5 83 GLU A O 1
ATOM 628 N N . PHE A 1 84 ? 18.75 -9.773 -4.012 1 98.56 84 PHE A N 1
ATOM 629 C CA . PHE A 1 84 ? 18.578 -8.859 -5.133 1 98.56 84 PHE A CA 1
ATOM 630 C C . PHE A 1 84 ? 18.125 -7.488 -4.645 1 98.56 84 PHE A C 1
ATOM 632 O O . PHE A 1 84 ? 17.25 -7.387 -3.781 1 98.56 84 PHE A O 1
ATOM 639 N N . ALA A 1 85 ? 18.672 -6.473 -5.242 1 98.38 85 ALA A N 1
ATOM 640 C CA . ALA A 1 85 ? 18.5 -5.086 -4.82 1 98.38 85 ALA A CA 1
ATOM 641 C C . ALA A 1 85 ? 17.031 -4.668 -4.918 1 98.38 85 ALA A C 1
ATOM 643 O O . ALA A 1 85 ? 16.344 -5.008 -5.883 1 98.38 85 ALA A O 1
ATOM 644 N N . GLY A 1 86 ? 16.578 -3.945 -3.873 1 98.56 86 GLY A N 1
ATOM 645 C CA . GLY A 1 86 ? 15.242 -3.369 -3.887 1 98.56 86 GLY A CA 1
ATOM 646 C C . GLY A 1 86 ? 14.203 -4.246 -3.213 1 98.56 86 GLY A C 1
ATOM 647 O O . GLY A 1 86 ? 13.07 -3.82 -2.994 1 98.56 86 GLY A O 1
ATOM 648 N N . THR A 1 87 ? 14.586 -5.484 -2.881 1 98.81 87 THR A N 1
ATOM 649 C CA . THR A 1 87 ? 13.695 -6.398 -2.176 1 98.81 87 THR A CA 1
ATOM 650 C C . THR A 1 87 ? 13.555 -5.996 -0.709 1 98.81 87 THR A C 1
ATOM 652 O O . THR A 1 87 ? 14.555 -5.883 0.004 1 98.81 87 THR A O 1
ATOM 655 N N . ILE A 1 88 ? 12.375 -5.715 -0.302 1 98.81 88 ILE A N 1
ATOM 656 C CA . ILE A 1 88 ? 12.117 -5.344 1.085 1 98.81 88 ILE A CA 1
ATOM 657 C C . ILE A 1 88 ? 11.219 -6.387 1.741 1 98.81 88 ILE A C 1
ATOM 659 O O . ILE A 1 88 ? 10.023 -6.453 1.453 1 98.81 88 ILE A O 1
ATOM 663 N N . SER A 1 89 ? 11.773 -7.168 2.648 1 98.69 89 SER A N 1
ATOM 664 C CA . SER A 1 89 ? 11.062 -8.266 3.295 1 98.69 89 SER A CA 1
ATOM 665 C C . SER A 1 89 ? 10.562 -7.867 4.676 1 98.69 89 SER A C 1
ATOM 667 O O . SER A 1 89 ? 11.242 -7.148 5.41 1 98.69 89 SER A O 1
ATOM 669 N N . LEU A 1 90 ? 9.398 -8.297 5.031 1 98.81 90 LEU A N 1
ATOM 670 C CA . LEU A 1 90 ? 8.914 -8.25 6.406 1 98.81 90 LEU A CA 1
ATOM 671 C C . LEU A 1 90 ? 9.227 -9.547 7.141 1 98.81 90 LEU A C 1
ATOM 673 O O . LEU A 1 90 ? 9.148 -10.625 6.555 1 98.81 90 LEU A O 1
ATOM 677 N N . PRO A 1 91 ? 9.523 -9.414 8.445 1 98.75 91 PRO A N 1
ATOM 678 C CA . PRO A 1 91 ? 9.492 -10.641 9.25 1 98.75 91 PRO A CA 1
ATOM 679 C C . PRO A 1 91 ? 8.125 -11.328 9.234 1 98.75 91 PRO A C 1
ATOM 681 O O . PRO A 1 91 ? 7.102 -10.656 9.094 1 98.75 91 PRO A O 1
ATOM 684 N N . PHE A 1 92 ? 8.156 -12.641 9.453 1 98.81 92 PHE A N 1
ATOM 685 C CA . PHE A 1 92 ? 6.961 -13.469 9.414 1 98.81 92 PHE A CA 1
ATOM 686 C C . PHE A 1 92 ? 5.871 -12.898 10.312 1 98.81 92 PHE A C 1
ATOM 688 O O . PHE A 1 92 ? 4.734 -12.711 9.875 1 98.81 92 PHE A O 1
ATOM 695 N N . GLU A 1 93 ? 6.203 -12.555 11.523 1 98.88 93 GLU A N 1
ATOM 696 C CA . GLU A 1 93 ? 5.215 -12.117 12.5 1 98.88 93 GLU A CA 1
ATOM 697 C C . GLU A 1 93 ? 4.594 -10.781 12.094 1 98.88 93 GLU A C 1
ATOM 699 O O . GLU A 1 93 ? 3.389 -10.578 12.25 1 98.88 93 GLU A O 1
ATOM 704 N N . THR A 1 94 ? 5.402 -9.891 11.617 1 98.94 94 THR A N 1
ATOM 705 C CA . THR A 1 94 ? 4.895 -8.602 11.172 1 98.94 94 THR A CA 1
ATOM 706 C C . THR A 1 94 ? 3.938 -8.766 10 1 98.94 94 THR A C 1
ATOM 708 O O . THR A 1 94 ? 2.865 -8.156 9.969 1 98.94 94 THR A O 1
ATOM 711 N N . ALA A 1 95 ? 4.359 -9.594 9 1 98.94 95 ALA A N 1
ATOM 712 C CA . ALA A 1 95 ? 3.52 -9.844 7.836 1 98.94 95 ALA A CA 1
ATOM 713 C C . ALA A 1 95 ? 2.188 -10.469 8.242 1 98.94 95 ALA A C 1
ATOM 715 O O . ALA A 1 95 ? 1.129 -10.055 7.766 1 98.94 95 ALA A O 1
ATOM 716 N N . LYS A 1 96 ? 2.236 -11.461 9.102 1 98.94 96 LYS A N 1
ATOM 717 C CA . LYS A 1 96 ? 1.035 -12.141 9.578 1 98.94 96 LYS A CA 1
ATOM 718 C C . LYS A 1 96 ? 0.105 -11.172 10.305 1 98.94 96 LYS A C 1
ATOM 720 O O . LYS A 1 96 ? -1.096 -11.133 10.023 1 98.94 96 LYS A O 1
ATOM 725 N N . MET A 1 97 ? 0.631 -10.375 11.203 1 98.94 97 MET A N 1
ATOM 726 C CA . MET A 1 97 ? -0.171 -9.453 12 1 98.94 97 MET A CA 1
ATOM 727 C C . MET A 1 97 ? -0.794 -8.375 11.117 1 98.94 97 MET A C 1
ATOM 729 O O . MET A 1 97 ? -1.939 -7.977 11.328 1 98.94 97 MET A O 1
ATOM 733 N N . LEU A 1 98 ? -0.011 -7.914 10.156 1 98.94 98 LEU A N 1
ATOM 734 C CA . LEU A 1 98 ? -0.525 -6.914 9.227 1 98.94 98 LEU A CA 1
ATOM 735 C C . LEU A 1 98 ? -1.746 -7.441 8.477 1 98.94 98 LEU A C 1
ATOM 737 O O . LEU A 1 98 ? -2.799 -6.797 8.469 1 98.94 98 LEU A O 1
ATOM 741 N N . ALA A 1 99 ? -1.598 -8.602 7.848 1 98.94 99 ALA A N 1
ATOM 742 C CA . ALA A 1 99 ? -2.713 -9.188 7.105 1 98.94 99 ALA A CA 1
ATOM 743 C C . ALA A 1 99 ? -3.914 -9.422 8.016 1 98.94 99 ALA A C 1
ATOM 745 O O . ALA A 1 99 ? -5.039 -9.031 7.684 1 98.94 99 ALA A O 1
ATOM 746 N N . ARG A 1 100 ? -3.693 -10.023 9.203 1 98.94 100 ARG A N 1
ATOM 747 C CA . ARG A 1 100 ? -4.754 -10.312 10.164 1 98.94 100 ARG A CA 1
ATOM 748 C C . ARG A 1 100 ? -5.504 -9.047 10.547 1 98.94 100 ARG A C 1
ATOM 750 O O . ARG A 1 100 ? -6.738 -9.023 10.539 1 98.94 100 ARG A O 1
ATOM 757 N N . ASP A 1 101 ? -4.785 -8.039 10.859 1 98.94 101 ASP A N 1
ATOM 758 C CA . ASP A 1 101 ? -5.395 -6.84 11.43 1 98.94 101 ASP A CA 1
ATOM 759 C C . ASP A 1 101 ? -6.102 -6.02 10.352 1 98.94 101 ASP A C 1
ATOM 761 O O . ASP A 1 101 ? -7.098 -5.348 10.633 1 98.94 101 ASP A O 1
ATOM 765 N N . VAL A 1 102 ? -5.625 -6.051 9.078 1 98.94 102 VAL A N 1
ATOM 766 C CA . VAL A 1 102 ? -6.363 -5.426 7.984 1 98.94 102 VAL A CA 1
ATOM 767 C C . VAL A 1 102 ? -7.684 -6.16 7.762 1 98.94 102 VAL A C 1
ATOM 769 O O . VAL A 1 102 ? -8.727 -5.531 7.578 1 98.94 102 VAL A O 1
ATOM 772 N N . ILE A 1 103 ? -7.652 -7.535 7.797 1 98.94 103 ILE A N 1
ATOM 773 C CA . ILE A 1 103 ? -8.867 -8.328 7.66 1 98.94 103 ILE A CA 1
ATOM 774 C C . ILE A 1 103 ? -9.852 -7.961 8.766 1 98.94 103 ILE A C 1
ATOM 776 O O . ILE A 1 103 ? -11.023 -7.684 8.5 1 98.94 103 ILE A O 1
ATOM 780 N N . LEU A 1 104 ? -9.352 -7.938 9.992 1 98.88 104 LEU A N 1
ATOM 781 C CA . LEU A 1 104 ? -10.211 -7.633 11.133 1 98.88 104 LEU A CA 1
ATOM 782 C C . LEU A 1 104 ? -10.719 -6.199 11.062 1 98.88 104 LEU A C 1
ATOM 784 O O . LEU A 1 104 ? -11.883 -5.93 11.391 1 98.88 104 LEU A O 1
ATOM 788 N N . GLY A 1 105 ? -9.836 -5.27 10.688 1 98.69 105 GLY A N 1
ATOM 789 C CA . GLY A 1 105 ? -10.266 -3.891 10.484 1 98.69 105 GLY A CA 1
ATOM 790 C C . GLY A 1 105 ? -11.375 -3.75 9.461 1 98.69 105 GLY A C 1
ATOM 791 O O . GLY A 1 105 ? -12.352 -3.037 9.688 1 98.69 105 GLY A O 1
ATOM 792 N N . ALA A 1 106 ? -11.195 -4.426 8.336 1 98.62 106 ALA A N 1
ATOM 793 C CA . ALA A 1 106 ? -12.219 -4.426 7.289 1 98.62 106 ALA A CA 1
ATOM 794 C C . ALA A 1 106 ? -13.531 -4.992 7.809 1 98.62 106 ALA A C 1
ATOM 796 O O . ALA A 1 106 ? -14.602 -4.449 7.523 1 98.62 106 ALA A O 1
ATOM 797 N N . THR A 1 107 ? -13.438 -6.02 8.578 1 97.81 107 THR A N 1
ATOM 798 C CA . THR A 1 107 ? -14.609 -6.656 9.172 1 97.81 107 THR A CA 1
ATOM 799 C C . THR A 1 107 ? -15.344 -5.688 10.094 1 97.81 107 THR A C 1
ATOM 801 O O . THR A 1 107 ? -16.578 -5.621 10.078 1 97.81 107 THR A O 1
ATOM 804 N N . ARG A 1 108 ? -14.648 -4.926 10.828 1 97.31 108 ARG A N 1
ATOM 805 C CA . ARG A 1 108 ? -15.227 -4.008 11.812 1 97.31 108 ARG A CA 1
ATOM 806 C C . ARG A 1 108 ? -15.984 -2.881 11.117 1 97.31 108 ARG A C 1
ATOM 808 O O . ARG A 1 108 ? -16.891 -2.287 11.711 1 97.31 108 ARG A O 1
ATOM 815 N N . THR A 1 109 ? -15.609 -2.559 9.875 1 96.62 109 THR A N 1
ATOM 816 C CA . THR A 1 109 ? -16.297 -1.49 9.156 1 96.62 109 THR A CA 1
ATOM 817 C C . THR A 1 109 ? -17.688 -1.933 8.734 1 96.62 109 THR A C 1
ATOM 819 O O . THR A 1 109 ? -18.531 -1.104 8.352 1 96.62 109 THR A O 1
ATOM 822 N N . GLY A 1 110 ? -17.922 -3.293 8.711 1 97.31 110 GLY A N 1
ATOM 823 C CA . GLY A 1 110 ? -19.203 -3.822 8.289 1 97.31 110 GLY A CA 1
ATOM 824 C C . GLY A 1 110 ? -19.141 -4.551 6.961 1 97.31 110 GLY A C 1
ATOM 825 O O . GLY A 1 110 ? -20.156 -5.012 6.453 1 97.31 110 GLY A O 1
ATOM 826 N N . LEU A 1 111 ? -17.984 -4.629 6.332 1 98.25 111 LEU A N 1
ATOM 827 C CA . LEU A 1 111 ? -17.844 -5.441 5.129 1 98.25 111 LEU A CA 1
ATOM 828 C C . LEU A 1 111 ? -18.203 -6.898 5.41 1 98.25 111 LEU A C 1
ATOM 830 O O . LEU A 1 111 ? -17.828 -7.434 6.461 1 98.25 111 LEU A O 1
ATOM 834 N N . ARG A 1 112 ? -18.844 -7.531 4.516 1 97.94 112 ARG A N 1
ATOM 835 C CA . ARG A 1 112 ? -19.469 -8.828 4.746 1 97.94 112 ARG A CA 1
ATOM 836 C C . ARG A 1 112 ? -18.422 -9.938 4.82 1 97.94 112 ARG A C 1
ATOM 838 O O . ARG A 1 112 ? -18.641 -10.977 5.434 1 97.94 112 ARG A O 1
ATOM 845 N N . GLY A 1 113 ? -17.312 -9.773 4.188 1 98.5 113 GLY A N 1
ATOM 846 C CA . GLY A 1 113 ? -16.203 -10.711 4.152 1 98.5 113 GLY A CA 1
ATOM 847 C C . GLY A 1 113 ? -15 -10.18 3.389 1 98.5 113 GLY A C 1
ATOM 848 O O . GLY A 1 113 ? -15.078 -9.133 2.744 1 98.5 113 GLY A O 1
ATOM 849 N N . VAL A 1 114 ? -13.891 -10.914 3.516 1 98.94 114 VAL A N 1
ATOM 850 C CA . VAL A 1 114 ? -12.656 -10.516 2.85 1 98.94 114 VAL A CA 1
ATOM 851 C C . VAL A 1 114 ? -12.102 -11.688 2.045 1 98.94 114 VAL A C 1
ATOM 853 O O . VAL A 1 114 ? -12.023 -12.812 2.545 1 98.94 114 VAL A O 1
ATOM 856 N N . VAL A 1 115 ? -11.781 -11.453 0.788 1 98.94 115 VAL A N 1
ATOM 857 C CA . VAL A 1 115 ? -11.055 -12.414 -0.037 1 98.94 115 VAL A CA 1
ATOM 858 C C . VAL A 1 115 ? -9.617 -11.938 -0.24 1 98.94 115 VAL A C 1
ATOM 860 O O . VAL A 1 115 ? -9.383 -10.828 -0.733 1 98.94 115 VAL A O 1
ATOM 863 N N . ILE A 1 116 ? -8.664 -12.781 0.154 1 98.94 116 ILE A N 1
ATOM 864 C CA . ILE A 1 116 ? -7.258 -12.477 -0.088 1 98.94 116 ILE A CA 1
ATOM 865 C C . ILE A 1 116 ? -6.914 -12.766 -1.549 1 98.94 116 ILE A C 1
ATOM 867 O O . ILE A 1 116 ? -7.07 -13.891 -2.021 1 98.94 116 ILE A O 1
ATOM 871 N N . CYS A 1 117 ? -6.484 -11.781 -2.301 1 98.94 117 CYS A N 1
ATOM 872 C CA . CYS A 1 117 ? -6.008 -11.906 -3.674 1 98.94 117 CYS A CA 1
ATOM 873 C C . CYS A 1 117 ? -4.488 -11.82 -3.734 1 98.94 117 CYS A C 1
ATOM 875 O O . CYS A 1 117 ? -3.932 -10.734 -3.895 1 98.94 117 CYS A O 1
ATOM 877 N N . ASN A 1 118 ? -3.832 -12.93 -3.674 1 98.88 118 ASN A N 1
ATOM 878 C CA . ASN A 1 118 ? -2.385 -12.969 -3.49 1 98.88 118 ASN A CA 1
ATOM 879 C C . ASN A 1 118 ? -1.667 -13.359 -4.781 1 98.88 118 ASN A C 1
ATOM 881 O O . ASN A 1 118 ? -2.137 -14.219 -5.523 1 98.88 118 ASN A O 1
ATOM 885 N N . ALA A 1 119 ? -0.476 -12.656 -5.016 1 98.81 119 ALA A N 1
ATOM 886 C CA . ALA A 1 119 ? 0.335 -13.008 -6.18 1 98.81 119 ALA A CA 1
ATOM 887 C C . ALA A 1 119 ? 1.78 -13.281 -5.777 1 98.81 119 ALA A C 1
ATOM 889 O O . ALA A 1 119 ? 2.646 -13.461 -6.637 1 98.81 119 ALA A O 1
ATOM 890 N N . HIS A 1 120 ? 2.115 -13.266 -4.504 1 98.75 120 HIS A N 1
ATOM 891 C CA . HIS A 1 120 ? 3.424 -13.633 -3.979 1 98.75 120 HIS A CA 1
ATOM 892 C C . HIS A 1 120 ? 3.402 -15.039 -3.391 1 98.75 120 HIS A C 1
ATOM 894 O O . HIS A 1 120 ? 2.787 -15.273 -2.348 1 98.75 120 HIS A O 1
ATOM 900 N N . LEU A 1 121 ? 4.133 -15.977 -3.938 1 98.06 121 LEU A N 1
ATOM 901 C CA . LEU A 1 121 ? 3.801 -17.391 -3.764 1 98.06 121 LEU A CA 1
ATOM 902 C C . LEU A 1 121 ? 4.852 -18.094 -2.914 1 98.06 121 LEU A C 1
ATOM 904 O O . LEU A 1 121 ? 4.832 -19.328 -2.789 1 98.06 121 LEU A O 1
ATOM 908 N N . GLU A 1 122 ? 5.797 -17.328 -2.322 1 97.38 122 GLU A N 1
ATOM 909 C CA . GLU A 1 122 ? 6.789 -18.016 -1.495 1 97.38 122 GLU A CA 1
ATOM 910 C C . GLU A 1 122 ? 6.137 -18.672 -0.283 1 97.38 122 GLU A C 1
ATOM 912 O O . GLU A 1 122 ? 5.199 -18.125 0.299 1 97.38 122 GLU A O 1
ATOM 917 N N . PRO A 1 123 ? 6.641 -19.828 0.16 1 97.75 123 PRO A N 1
ATOM 918 C CA . PRO A 1 123 ? 5.98 -20.641 1.18 1 97.75 123 PRO A CA 1
ATOM 919 C C . PRO A 1 123 ? 5.734 -19.875 2.48 1 97.75 123 PRO A C 1
ATOM 921 O O . PRO A 1 123 ? 4.652 -19.984 3.061 1 97.75 123 PRO A O 1
ATOM 924 N N . GLU A 1 124 ? 6.688 -19.156 2.957 1 98.44 124 GLU A N 1
ATOM 925 C CA . GLU A 1 124 ? 6.527 -18.469 4.238 1 98.44 124 GLU A CA 1
ATOM 926 C C . GLU A 1 124 ? 5.477 -17.359 4.145 1 98.44 124 GLU A C 1
ATOM 928 O O . GLU A 1 124 ? 4.77 -17.094 5.117 1 98.44 124 GLU A O 1
ATOM 933 N N . ASN A 1 125 ? 5.371 -16.688 3.016 1 98.81 125 ASN A N 1
ATOM 934 C CA . ASN A 1 125 ? 4.281 -15.742 2.82 1 98.81 125 ASN A CA 1
ATOM 935 C C . ASN A 1 125 ? 2.924 -16.438 2.838 1 98.81 125 ASN A C 1
ATOM 937 O O . ASN A 1 125 ? 1.984 -15.969 3.48 1 98.81 125 ASN A O 1
ATOM 941 N N . LEU A 1 126 ? 2.832 -17.531 2.088 1 98.75 126 LEU A N 1
ATOM 942 C CA . LEU A 1 126 ? 1.587 -18.297 2.055 1 98.75 126 LEU A CA 1
ATOM 943 C C . LEU A 1 126 ? 1.189 -18.75 3.457 1 98.75 126 LEU A C 1
ATOM 945 O O . LEU A 1 126 ? 0.015 -18.688 3.824 1 98.75 126 LEU A O 1
ATOM 949 N N . ARG A 1 127 ? 2.129 -19.203 4.211 1 98.81 127 ARG A N 1
ATOM 950 C CA . ARG A 1 127 ? 1.863 -19.609 5.59 1 98.81 127 ARG A CA 1
ATOM 951 C C . ARG A 1 127 ? 1.386 -18.422 6.422 1 98.81 127 ARG A C 1
ATOM 953 O O . ARG A 1 127 ? 0.444 -18.547 7.207 1 98.81 127 ARG A O 1
ATOM 960 N N . ALA A 1 128 ? 2.035 -17.25 6.285 1 98.94 128 ALA A N 1
ATOM 961 C CA . ALA A 1 128 ? 1.64 -16.047 7.02 1 98.94 128 ALA A CA 1
ATOM 962 C C . ALA A 1 128 ? 0.191 -15.672 6.715 1 98.94 128 ALA A C 1
ATOM 964 O O . ALA A 1 128 ? -0.579 -15.359 7.629 1 98.94 128 ALA A O 1
ATOM 965 N N . LEU A 1 129 ? -0.167 -15.734 5.445 1 98.94 129 LEU A N 1
ATOM 966 C CA . LEU A 1 129 ? -1.525 -15.398 5.039 1 98.94 129 LEU A CA 1
ATOM 967 C C . LEU A 1 129 ? -2.527 -16.406 5.578 1 98.94 129 LEU A C 1
ATOM 969 O O . LEU A 1 129 ? -3.604 -16.047 6.047 1 98.94 129 LEU A O 1
ATOM 973 N N . ARG A 1 130 ? -2.176 -17.703 5.512 1 98.88 130 ARG A N 1
ATOM 974 C CA . ARG A 1 130 ? -3.059 -18.75 6.035 1 98.88 130 ARG A CA 1
ATOM 975 C C . ARG A 1 130 ? -3.289 -18.562 7.531 1 98.88 130 ARG A C 1
ATOM 977 O O . ARG A 1 130 ? -4.43 -18.625 8 1 98.88 130 ARG A O 1
ATOM 984 N N . GLU A 1 131 ? -2.211 -18.375 8.25 1 98.94 131 GLU A N 1
ATOM 985 C CA . GLU A 1 131 ? -2.326 -18.203 9.695 1 98.94 131 GLU A CA 1
ATOM 986 C C . GLU A 1 131 ? -3.068 -16.922 10.039 1 98.94 131 GLU A C 1
ATOM 988 O O . GLU A 1 131 ? -3.838 -16.875 11 1 98.94 131 GLU A O 1
ATOM 993 N N . ALA A 1 132 ? -2.814 -15.82 9.297 1 98.94 132 ALA A N 1
ATOM 994 C CA . ALA A 1 132 ? -3.566 -14.586 9.477 1 98.94 132 ALA A CA 1
ATOM 995 C C . ALA A 1 132 ? -5.062 -14.82 9.312 1 98.94 132 ALA A C 1
ATOM 997 O O . ALA A 1 132 ? -5.867 -14.344 10.125 1 98.94 132 ALA A O 1
ATOM 998 N N . CYS A 1 133 ? -5.449 -15.547 8.266 1 98.88 133 CYS A N 1
ATOM 999 C CA . CYS A 1 133 ? -6.852 -15.844 8 1 98.88 133 CYS A CA 1
ATOM 1000 C C . CYS A 1 133 ? -7.449 -16.688 9.117 1 98.88 133 CYS A C 1
ATOM 1002 O O . CYS A 1 133 ? -8.578 -16.438 9.562 1 98.88 133 CYS A O 1
ATOM 1004 N N . ASP A 1 134 ? -6.699 -17.703 9.555 1 98.88 134 ASP A N 1
ATOM 1005 C CA . ASP A 1 134 ? -7.168 -18.547 10.641 1 98.88 134 ASP A CA 1
ATOM 1006 C C . ASP A 1 134 ? -7.43 -17.734 11.906 1 98.88 134 ASP A C 1
ATOM 1008 O O . ASP A 1 134 ? -8.469 -17.891 12.555 1 98.88 134 ASP A O 1
ATOM 1012 N N . GLU A 1 135 ? -6.508 -16.891 12.266 1 98.88 135 GLU A N 1
ATOM 1013 C CA . GLU A 1 135 ? -6.66 -16.062 13.445 1 98.88 135 GLU A CA 1
ATOM 1014 C C . GLU A 1 135 ? -7.816 -15.07 13.273 1 98.88 135 GLU A C 1
ATOM 1016 O O . GLU A 1 135 ? -8.555 -14.797 14.227 1 98.88 135 GLU A O 1
ATOM 1021 N N . ALA A 1 136 ? -7.957 -14.508 12.078 1 98.88 136 ALA A N 1
ATOM 1022 C CA . ALA A 1 136 ? -9.062 -13.594 11.812 1 98.88 136 ALA A CA 1
ATOM 1023 C C . ALA A 1 136 ? -10.406 -14.297 11.961 1 98.88 136 ALA A C 1
ATOM 1025 O O . ALA A 1 136 ? -11.344 -13.75 12.547 1 98.88 136 ALA A O 1
ATOM 1026 N N . ARG A 1 137 ? -10.5 -15.523 11.414 1 98.62 137 ARG A N 1
ATOM 1027 C CA . ARG A 1 137 ? -11.727 -16.312 11.555 1 98.62 137 ARG A CA 1
ATOM 1028 C C . ARG A 1 137 ? -12.047 -16.578 13.016 1 98.62 137 ARG A C 1
ATOM 1030 O O . ARG A 1 137 ? -13.203 -16.484 13.438 1 98.62 137 ARG A O 1
ATOM 1037 N N . ALA A 1 138 ? -11.039 -16.875 13.758 1 98.69 138 ALA A N 1
ATOM 1038 C CA . ALA A 1 138 ? -11.211 -17.156 15.18 1 98.69 138 ALA A CA 1
ATOM 1039 C C . ALA A 1 138 ? -11.742 -15.922 15.914 1 98.69 138 ALA A C 1
ATOM 1041 O O . ALA A 1 138 ? -12.352 -16.031 16.984 1 98.69 138 ALA A O 1
ATOM 1042 N N . ASN A 1 139 ? -11.555 -14.781 15.328 1 98.25 139 ASN A N 1
ATOM 1043 C CA . ASN A 1 139 ? -12.016 -13.531 15.93 1 98.25 139 ASN A CA 1
ATOM 1044 C C . ASN A 1 139 ? -13.25 -12.992 15.211 1 98.25 139 ASN A C 1
ATOM 1046 O O . ASN A 1 139 ? -13.516 -11.789 15.258 1 98.25 139 ASN A O 1
ATOM 1050 N N . GLY A 1 140 ? -13.898 -13.789 14.391 1 97.31 140 GLY A N 1
ATOM 1051 C CA . GLY A 1 140 ? -15.234 -13.484 13.914 1 97.31 140 GLY A CA 1
ATOM 1052 C C . GLY A 1 140 ? -15.258 -13 12.477 1 97.31 140 GLY A C 1
ATOM 1053 O O . GLY A 1 140 ? -16.312 -12.672 11.938 1 97.31 140 GLY A O 1
ATOM 1054 N N . ALA A 1 141 ? -14.164 -12.992 11.82 1 98.56 141 ALA A N 1
ATOM 1055 C CA . ALA A 1 141 ? -14.125 -12.516 10.445 1 98.56 141 ALA A CA 1
ATOM 1056 C C . ALA A 1 141 ? -14.531 -13.625 9.469 1 98.56 141 ALA A C 1
ATOM 1058 O O . ALA A 1 141 ? -14.234 -14.797 9.703 1 98.56 141 ALA A O 1
ATOM 1059 N N . ARG A 1 142 ? -15.219 -13.227 8.461 1 98.56 142 ARG A N 1
ATOM 1060 C CA . ARG A 1 142 ? -15.406 -14.086 7.297 1 98.56 142 ARG A CA 1
ATOM 1061 C C . ARG A 1 142 ? -14.336 -13.828 6.242 1 98.56 142 ARG A C 1
ATOM 1063 O O . ARG A 1 142 ? -14.281 -12.734 5.668 1 98.56 142 ARG A O 1
ATOM 1070 N N . VAL A 1 143 ? -13.484 -14.828 6.027 1 98.81 143 VAL A N 1
ATOM 1071 C CA . VAL A 1 143 ? -12.352 -14.594 5.141 1 98.81 143 VAL A CA 1
ATOM 1072 C C . VAL A 1 143 ? -12.07 -15.852 4.32 1 98.81 143 VAL A C 1
ATOM 1074 O O . VAL A 1 143 ? -12.242 -16.969 4.809 1 98.81 143 VAL A O 1
ATOM 1077 N N . ALA A 1 144 ? -11.75 -15.664 3.066 1 98.69 144 ALA A N 1
ATOM 1078 C CA . ALA A 1 144 ? -11.312 -16.719 2.166 1 98.69 144 ALA A CA 1
ATOM 1079 C C . ALA A 1 144 ? -9.93 -16.422 1.592 1 98.69 144 ALA A C 1
ATOM 1081 O O . ALA A 1 144 ? -9.633 -15.266 1.257 1 98.69 144 ALA A O 1
ATOM 1082 N N . PHE A 1 145 ? -9.109 -17.359 1.598 1 98.81 145 PHE A N 1
ATOM 1083 C CA . PHE A 1 145 ? -7.805 -17.281 0.944 1 98.81 145 PHE A CA 1
ATOM 1084 C C . PHE A 1 145 ? -7.668 -18.375 -0.12 1 98.81 145 PHE A C 1
ATOM 1086 O O . PHE A 1 145 ? -7.188 -19.469 0.164 1 98.81 145 PHE A O 1
ATOM 1093 N N . PRO A 1 146 ? -8.094 -18.047 -1.392 1 98.38 146 PRO A N 1
ATOM 1094 C CA . PRO A 1 146 ? -7.844 -19.016 -2.469 1 98.38 146 PRO A CA 1
ATOM 1095 C C . PRO A 1 146 ? -6.367 -19.109 -2.84 1 98.38 146 PRO A C 1
ATOM 1097 O O . PRO A 1 146 ? -5.871 -18.328 -3.645 1 98.38 146 PRO A O 1
ATOM 1100 N N . ASP A 1 147 ? -5.723 -20.078 -2.273 1 97.88 147 ASP A N 1
ATOM 1101 C CA . ASP A 1 147 ? -4.316 -20.344 -2.566 1 97.88 147 ASP A CA 1
ATOM 1102 C C . ASP A 1 147 ? -4.137 -20.844 -3.994 1 97.88 147 ASP A C 1
ATOM 1104 O O . ASP A 1 147 ? -4.359 -22.031 -4.266 1 97.88 147 ASP A O 1
ATOM 1108 N N . VAL A 1 148 ? -3.627 -20.031 -4.875 1 97.5 148 VAL A N 1
ATOM 1109 C CA . VAL A 1 148 ? -3.604 -20.344 -6.301 1 97.5 148 VAL A CA 1
ATOM 1110 C C . VAL A 1 148 ? -2.551 -21.422 -6.582 1 97.5 148 VAL A C 1
ATOM 1112 O O . VAL A 1 148 ? -2.531 -22.016 -7.66 1 97.5 148 VAL A O 1
ATOM 1115 N N . THR A 1 149 ? -1.641 -21.672 -5.625 1 96.62 149 THR A N 1
ATOM 1116 C CA . THR A 1 149 ? -0.593 -22.672 -5.82 1 96.62 149 THR A CA 1
ATOM 1117 C C . THR A 1 149 ? -1.145 -24.078 -5.621 1 96.62 149 THR A C 1
ATOM 1119 O O . THR A 1 149 ? -0.462 -25.062 -5.91 1 96.62 149 THR A O 1
ATOM 1122 N N . ARG A 1 150 ? -2.363 -24.188 -5.184 1 95.94 150 ARG A N 1
ATOM 1123 C CA . ARG A 1 150 ? -2.955 -25.484 -4.871 1 95.94 150 ARG A CA 1
ATOM 1124 C C . ARG A 1 150 ? -3.99 -25.875 -5.918 1 95.94 150 ARG A C 1
ATOM 1126 O O . ARG A 1 150 ? -4.629 -25.016 -6.523 1 95.94 150 ARG A O 1
ATOM 1133 N N . LYS A 1 151 ? -4.113 -27.172 -6.078 1 94.75 151 LYS A N 1
ATOM 1134 C CA . LYS A 1 151 ? -5.211 -27.672 -6.898 1 94.75 151 LYS A CA 1
ATOM 1135 C C . LYS A 1 151 ? -6.562 -27.266 -6.309 1 94.75 151 LYS A C 1
ATOM 1137 O O . LYS A 1 151 ? -6.734 -27.266 -5.086 1 94.75 151 LYS A O 1
ATOM 1142 N N . PRO A 1 152 ? -7.562 -27 -7.137 1 95.38 152 PRO A N 1
ATOM 1143 C CA . PRO A 1 152 ? -7.57 -27.078 -8.602 1 95.38 152 PRO A CA 1
ATOM 1144 C C . PRO A 1 152 ? -7.086 -25.797 -9.273 1 95.38 152 PRO A C 1
ATOM 1146 O O . PRO A 1 152 ? -6.98 -25.734 -10.5 1 95.38 152 PRO A O 1
ATOM 1149 N N . HIS A 1 153 ? -6.75 -24.797 -8.477 1 96 153 HIS A N 1
ATOM 1150 C CA . HIS A 1 153 ? -6.465 -23.5 -9.047 1 96 153 HIS A CA 1
ATOM 1151 C C . HIS A 1 153 ? -5.191 -23.531 -9.891 1 96 153 HIS A C 1
ATOM 1153 O O . HIS A 1 153 ? -5.168 -23 -11.008 1 96 153 HIS A O 1
ATOM 1159 N N . ALA A 1 154 ? -4.199 -24.188 -9.391 1 95.56 154 ALA A N 1
ATOM 1160 C CA . ALA A 1 154 ? -2.895 -24.234 -10.047 1 95.56 154 ALA A CA 1
ATOM 1161 C C . ALA A 1 154 ? -3.002 -24.812 -11.453 1 95.56 154 ALA A C 1
ATOM 1163 O O . ALA A 1 154 ? -2.252 -24.406 -12.352 1 95.56 154 ALA A O 1
ATOM 1164 N N . LEU A 1 155 ? -3.924 -25.672 -11.688 1 95.5 155 LEU A N 1
ATOM 1165 C CA . LEU A 1 155 ? -4.086 -26.359 -12.961 1 95.5 155 LEU A CA 1
ATOM 1166 C C . LEU A 1 155 ? -4.617 -25.406 -14.031 1 95.5 155 LEU A C 1
ATOM 1168 O O . LEU A 1 155 ? -4.531 -25.688 -15.227 1 95.5 155 LEU A O 1
ATOM 1172 N N . ARG A 1 156 ? -5.066 -24.281 -13.586 1 96.38 156 ARG A N 1
ATOM 1173 C CA . ARG A 1 156 ? -5.73 -23.344 -14.484 1 96.38 156 ARG A CA 1
ATOM 1174 C C . ARG A 1 156 ? -4.75 -22.312 -15.023 1 96.38 156 ARG A C 1
ATOM 1176 O O . ARG A 1 156 ? -5.09 -21.531 -15.906 1 96.38 156 ARG A O 1
ATOM 1183 N N . LEU A 1 157 ? -3.5 -22.297 -14.539 1 97.75 157 LEU A N 1
ATOM 1184 C CA . LEU A 1 157 ? -2.654 -21.125 -14.727 1 97.75 157 LEU A CA 1
ATOM 1185 C C . LEU A 1 157 ? -1.545 -21.406 -15.734 1 97.75 157 LEU A C 1
ATOM 1187 O O . LEU A 1 157 ? -0.492 -20.766 -15.695 1 97.75 157 LEU A O 1
ATOM 1191 N N . GLY A 1 158 ? -1.787 -22.391 -16.609 1 95.5 158 GLY A N 1
ATOM 1192 C CA . GLY A 1 158 ? -0.899 -22.656 -17.734 1 95.5 158 GLY A CA 1
ATOM 1193 C C . GLY A 1 158 ? 0.24 -23.594 -17.391 1 95.5 158 GLY A C 1
ATOM 1194 O O . GLY A 1 158 ? 0.479 -23.891 -16.219 1 95.5 158 GLY A O 1
ATOM 1195 N N . GLU A 1 159 ? 0.941 -24 -18.391 1 95.81 159 GLU A N 1
ATOM 1196 C CA . GLU A 1 159 ? 1.957 -25.031 -18.25 1 95.81 159 GLU A CA 1
ATOM 1197 C C . GLU A 1 159 ? 3.18 -24.516 -17.5 1 95.81 159 GLU A C 1
ATOM 1199 O O . GLU A 1 159 ? 3.775 -25.25 -16.703 1 95.81 159 GLU A O 1
ATOM 1204 N N . GLU A 1 160 ? 3.549 -23.344 -17.75 1 96.44 160 GLU A N 1
ATOM 1205 C CA . GLU A 1 160 ? 4.723 -22.828 -17.062 1 96.44 160 GLU A CA 1
ATOM 1206 C C . GLU A 1 160 ? 4.473 -22.75 -15.555 1 96.44 160 GLU A C 1
ATOM 1208 O O . GLU A 1 160 ? 5.34 -23.109 -14.75 1 96.44 160 GLU A O 1
ATOM 1213 N N . PHE A 1 161 ? 3.314 -22.25 -15.219 1 97.19 161 PHE A N 1
ATOM 1214 C CA . PHE A 1 161 ? 2.965 -22.188 -13.805 1 97.19 161 PHE A CA 1
ATOM 1215 C C . PHE A 1 161 ? 3.033 -23.578 -13.172 1 97.19 161 PHE A C 1
ATOM 1217 O O . PHE A 1 161 ? 3.637 -23.75 -12.109 1 97.19 161 PHE A O 1
ATOM 1224 N N . LYS A 1 162 ? 2.52 -24.562 -13.867 1 96.19 162 LYS A N 1
ATOM 1225 C CA . LYS A 1 162 ? 2.473 -25.938 -13.375 1 96.19 162 LYS A CA 1
ATOM 1226 C C . LYS A 1 162 ? 3.879 -26.5 -13.211 1 96.19 162 LYS A C 1
ATOM 1228 O O . LYS A 1 162 ? 4.125 -27.312 -12.312 1 96.19 162 LYS A O 1
ATOM 1233 N N . SER A 1 163 ? 4.773 -26.062 -14.008 1 95.12 163 SER A N 1
ATOM 1234 C CA . SER A 1 163 ? 6.133 -26.609 -14 1 95.12 163 SER A CA 1
ATOM 1235 C C . SER A 1 163 ? 6.91 -26.125 -12.781 1 95.12 163 SER A C 1
ATOM 1237 O O . SER A 1 163 ? 7.949 -26.688 -12.438 1 95.12 163 SER A O 1
ATOM 1239 N N . GLY A 1 164 ? 6.441 -24.969 -12.172 1 95.44 164 GLY A N 1
ATOM 1240 C CA . GLY A 1 164 ? 7.168 -24.375 -11.062 1 95.44 164 GLY A CA 1
ATOM 1241 C C . GLY A 1 164 ? 8.273 -23.438 -11.516 1 95.44 164 GLY A C 1
ATOM 1242 O O . GLY A 1 164 ? 8.977 -22.844 -10.695 1 95.44 164 GLY A O 1
ATOM 1243 N N . ALA A 1 165 ? 8.453 -23.297 -12.805 1 95.88 165 ALA A N 1
ATOM 1244 C CA . ALA A 1 165 ? 9.383 -22.328 -13.391 1 95.88 165 ALA A CA 1
ATOM 1245 C C . ALA A 1 165 ? 8.656 -21.094 -13.891 1 95.88 165 ALA A C 1
ATOM 1247 O O . ALA A 1 165 ? 8.758 -20.734 -15.07 1 95.88 165 ALA A O 1
ATOM 1248 N N . CYS A 1 166 ? 8.008 -20.406 -12.898 1 95.19 166 CYS A N 1
ATOM 1249 C CA . CYS A 1 166 ? 7.09 -19.391 -13.398 1 95.19 166 CYS A CA 1
ATOM 1250 C C . CYS A 1 166 ? 7.422 -18.031 -12.82 1 95.19 166 CYS A C 1
ATOM 1252 O O . CYS A 1 166 ? 6.906 -17.016 -13.289 1 95.19 166 CYS A O 1
ATOM 1254 N N . HIS A 1 167 ? 8.344 -17.969 -11.805 1 98.62 167 HIS A N 1
ATOM 1255 C CA . HIS A 1 167 ? 8.695 -16.672 -11.234 1 98.62 167 HIS A CA 1
ATOM 1256 C C . HIS A 1 167 ? 9.383 -15.781 -12.266 1 98.62 167 HIS A C 1
ATOM 1258 O O . HIS A 1 167 ? 10.484 -16.094 -12.727 1 98.62 167 HIS A O 1
ATOM 1264 N N . ALA A 1 168 ? 8.727 -14.672 -12.586 1 98.81 168 ALA A N 1
ATOM 1265 C CA . ALA A 1 168 ? 9.227 -13.727 -13.578 1 98.81 168 ALA A CA 1
ATOM 1266 C C . ALA A 1 168 ? 9.438 -14.414 -14.93 1 98.81 168 ALA A C 1
ATOM 1268 O O . ALA A 1 168 ? 10.281 -13.984 -15.719 1 98.81 168 ALA A O 1
ATOM 1269 N N . GLY A 1 169 ? 8.852 -15.555 -15.18 1 98.69 169 GLY A N 1
ATOM 1270 C CA . GLY A 1 169 ? 8.836 -16.203 -16.484 1 98.69 169 GLY A CA 1
ATOM 1271 C C . GLY A 1 169 ? 7.785 -15.641 -17.422 1 98.69 169 GLY A C 1
ATOM 1272 O O . GLY A 1 169 ? 7.461 -14.453 -17.344 1 98.69 169 GLY A O 1
ATOM 1273 N N . SER A 1 170 ? 7.305 -16.484 -18.344 1 98.62 170 SER A N 1
ATOM 1274 C CA . SER A 1 170 ? 6.254 -16.031 -19.25 1 98.62 170 SER A CA 1
ATOM 1275 C C . SER A 1 170 ? 4.953 -15.773 -18.5 1 98.62 170 SER A C 1
ATOM 1277 O O . SER A 1 170 ? 4.195 -14.867 -18.844 1 98.62 170 SER A O 1
ATOM 1279 N N . TYR A 1 171 ? 4.648 -16.531 -17.422 1 98.62 171 TYR A N 1
ATOM 1280 C CA . TYR A 1 171 ? 3.436 -16.406 -16.625 1 98.62 171 TYR A CA 1
ATOM 1281 C C . TYR A 1 171 ? 3.293 -14.992 -16.062 1 98.62 171 TYR A C 1
ATOM 1283 O O . TYR A 1 171 ? 2.365 -14.266 -16.422 1 98.62 171 TYR A O 1
ATOM 1291 N N . GLU A 1 172 ? 4.262 -14.562 -15.273 1 98.94 172 GLU A N 1
ATOM 1292 C CA . GLU A 1 172 ? 4.16 -13.266 -14.617 1 98.94 172 GLU A CA 1
ATOM 1293 C C . GLU A 1 172 ? 4.398 -12.125 -15.609 1 98.94 172 GLU A C 1
ATOM 1295 O O . GLU A 1 172 ? 3.76 -11.078 -15.516 1 98.94 172 GLU A O 1
ATOM 1300 N N . THR A 1 173 ? 5.305 -12.352 -16.547 1 98.94 173 THR A N 1
ATOM 1301 C CA . THR A 1 173 ? 5.562 -11.328 -17.562 1 98.94 173 THR A CA 1
ATOM 1302 C C . THR A 1 173 ? 4.309 -11.062 -18.391 1 98.94 173 THR A C 1
ATOM 1304 O O . THR A 1 173 ? 3.98 -9.906 -18.672 1 98.94 173 THR A O 1
ATOM 1307 N N . SER A 1 174 ? 3.592 -12.086 -18.734 1 98.94 174 SER A N 1
ATOM 1308 C CA . SER A 1 174 ? 2.357 -11.945 -19.5 1 98.94 174 SER A CA 1
ATOM 1309 C C . SER A 1 174 ? 1.307 -11.164 -18.719 1 98.94 174 SER A C 1
ATOM 1311 O O . SER A 1 174 ? 0.624 -10.305 -19.281 1 98.94 174 SER A O 1
ATOM 1313 N N . LEU A 1 175 ? 1.213 -11.492 -17.469 1 98.94 175 LEU A N 1
ATOM 1314 C CA . LEU A 1 175 ? 0.253 -10.812 -16.609 1 98.94 175 LEU A CA 1
ATOM 1315 C C . LEU A 1 175 ? 0.575 -9.32 -16.516 1 98.94 175 LEU A C 1
ATOM 1317 O O . LEU A 1 175 ? -0.312 -8.477 -16.672 1 98.94 175 LEU A O 1
ATOM 1321 N N . VAL A 1 176 ? 1.828 -8.953 -16.312 1 98.94 176 VAL A N 1
ATOM 1322 C CA . VAL A 1 176 ? 2.197 -7.547 -16.172 1 98.94 176 VAL A CA 1
ATOM 1323 C C . VAL A 1 176 ? 2.027 -6.836 -17.516 1 98.94 176 VAL A C 1
ATOM 1325 O O . VAL A 1 176 ? 1.562 -5.695 -17.562 1 98.94 176 VAL A O 1
ATOM 1328 N N . LEU A 1 177 ? 2.346 -7.516 -18.641 1 98.94 177 LEU A N 1
ATOM 1329 C CA . LEU A 1 177 ? 2.121 -6.949 -19.969 1 98.94 177 LEU A CA 1
ATOM 1330 C C . LEU A 1 177 ? 0.651 -6.594 -20.156 1 98.94 177 LEU A C 1
ATOM 1332 O O . LEU A 1 177 ? 0.331 -5.543 -20.719 1 98.94 177 LEU A O 1
ATOM 1336 N N . ALA A 1 178 ? -0.215 -7.52 -19.75 1 98.94 178 ALA A N 1
ATOM 1337 C CA . ALA A 1 178 ? -1.65 -7.297 -19.906 1 98.94 178 ALA A CA 1
ATOM 1338 C C . ALA A 1 178 ? -2.133 -6.168 -19 1 98.94 178 ALA A C 1
ATOM 1340 O O . ALA A 1 178 ? -3.033 -5.41 -19.359 1 98.94 178 ALA A O 1
ATOM 1341 N N . ALA A 1 179 ? -1.572 -6.035 -17.812 1 98.88 179 ALA A N 1
ATOM 1342 C CA . ALA A 1 179 ? -1.99 -5.027 -16.844 1 98.88 179 ALA A CA 1
ATOM 1343 C C . ALA A 1 179 ? -1.452 -3.648 -17.219 1 98.88 179 ALA A C 1
ATOM 1345 O O . ALA A 1 179 ? -2.186 -2.658 -17.188 1 98.88 179 ALA A O 1
ATOM 1346 N N . ASP A 1 180 ? -0.199 -3.537 -17.531 1 98.5 180 ASP A N 1
ATOM 1347 C CA . ASP A 1 180 ? 0.493 -2.297 -17.875 1 98.5 180 ASP A CA 1
ATOM 1348 C C . ASP A 1 180 ? 1.801 -2.58 -18.609 1 98.5 180 ASP A C 1
ATOM 1350 O O . ASP A 1 180 ? 2.857 -2.699 -17.984 1 98.5 180 ASP A O 1
ATOM 1354 N N . PRO A 1 181 ? 1.785 -2.553 -19.906 1 98.31 181 PRO A N 1
ATOM 1355 C CA . PRO A 1 181 ? 2.977 -2.918 -20.688 1 98.31 181 PRO A CA 1
ATOM 1356 C C . PRO A 1 181 ? 4.148 -1.972 -20.438 1 98.31 181 PRO A C 1
ATOM 1358 O O . PRO A 1 181 ? 5.305 -2.344 -20.656 1 98.31 181 PRO A O 1
ATOM 1361 N N . PHE A 1 182 ? 3.896 -0.775 -19.875 1 97.38 182 PHE A N 1
ATOM 1362 C CA . PHE A 1 182 ? 4.953 0.212 -19.688 1 97.38 182 PHE A CA 1
ATOM 1363 C C . PHE A 1 182 ? 5.836 -0.163 -18.5 1 97.38 182 PHE A C 1
ATOM 1365 O O . PHE A 1 182 ? 6.918 0.397 -18.328 1 97.38 182 PHE A O 1
ATOM 1372 N N . LEU A 1 183 ? 5.402 -1.106 -17.734 1 98.38 183 LEU A N 1
ATOM 1373 C CA . LEU A 1 183 ? 6.172 -1.549 -16.578 1 98.38 183 LEU A CA 1
ATOM 1374 C C . LEU A 1 183 ? 7.184 -2.621 -16.984 1 98.38 183 LEU A C 1
ATOM 1376 O O . LEU A 1 183 ? 8.078 -2.955 -16.203 1 98.38 183 LEU A O 1
ATOM 1380 N N . VAL A 1 184 ? 7.043 -3.141 -18.172 1 98.81 184 VAL A N 1
ATOM 1381 C CA . VAL A 1 184 ? 7.887 -4.25 -18.609 1 98.81 184 VAL A CA 1
ATOM 1382 C C . VAL A 1 184 ? 9.023 -3.729 -19.484 1 98.81 184 VAL A C 1
ATOM 1384 O O . VAL A 1 184 ? 8.789 -2.963 -20.422 1 98.81 184 VAL A O 1
ATOM 1387 N N . ARG A 1 185 ? 10.266 -4.016 -19.094 1 98.56 185 ARG A N 1
ATOM 1388 C CA . ARG A 1 185 ? 11.375 -3.838 -20.031 1 98.56 185 ARG A CA 1
ATOM 1389 C C . ARG A 1 185 ? 11.383 -4.934 -21.094 1 98.56 185 ARG A C 1
ATOM 1391 O O . ARG A 1 185 ? 12.156 -5.891 -21 1 98.56 185 ARG A O 1
ATOM 1398 N N . THR A 1 186 ? 10.602 -4.75 -22.125 1 98.19 186 THR A N 1
ATOM 1399 C CA . THR A 1 186 ? 10.234 -5.785 -23.094 1 98.19 186 THR A CA 1
ATOM 1400 C C . THR A 1 186 ? 11.469 -6.277 -23.844 1 98.19 186 THR A C 1
ATOM 1402 O O . THR A 1 186 ? 11.648 -7.48 -24.031 1 98.19 186 THR A O 1
ATOM 1405 N N . ALA A 1 187 ? 12.359 -5.367 -24.266 1 98 187 ALA A N 1
ATOM 1406 C CA . ALA A 1 187 ? 13.562 -5.766 -25 1 98 187 ALA A CA 1
ATOM 1407 C C . ALA A 1 187 ? 14.438 -6.676 -24.141 1 98 187 ALA A C 1
ATOM 1409 O O . ALA A 1 187 ? 15.039 -7.629 -24.641 1 98 187 ALA A O 1
ATOM 1410 N N . ARG A 1 188 ? 14.531 -6.371 -22.828 1 98.12 188 ARG A N 1
ATOM 1411 C CA . ARG A 1 188 ? 15.289 -7.211 -21.906 1 98.12 188 ARG A CA 1
ATOM 1412 C C . ARG A 1 188 ? 14.664 -8.594 -21.781 1 98.12 188 ARG A C 1
ATOM 1414 O O . ARG A 1 188 ? 15.367 -9.602 -21.797 1 98.12 188 ARG A O 1
ATOM 1421 N N . ALA A 1 189 ? 13.352 -8.586 -21.641 1 98.62 189 ALA A N 1
ATOM 1422 C CA . ALA A 1 189 ? 12.633 -9.859 -21.516 1 98.62 189 ALA A CA 1
ATOM 1423 C C . ALA A 1 189 ? 12.906 -10.75 -22.734 1 98.62 189 ALA A C 1
ATOM 1425 O O . ALA A 1 189 ? 13.18 -11.945 -22.578 1 98.62 189 ALA A O 1
ATOM 1426 N N . GLU A 1 190 ? 12.867 -10.188 -23.891 1 98.38 190 GLU A N 1
ATOM 1427 C CA . GLU A 1 190 ? 12.992 -10.914 -25.156 1 98.38 190 GLU A CA 1
ATOM 1428 C C . GLU A 1 190 ? 14.398 -11.484 -25.328 1 98.38 190 GLU A C 1
ATOM 1430 O O . GLU A 1 190 ? 14.594 -12.469 -26.047 1 98.38 190 GLU A O 1
ATOM 1435 N N . ALA A 1 191 ? 15.336 -10.883 -24.625 1 98.5 191 ALA A N 1
ATOM 1436 C CA . ALA A 1 191 ? 16.734 -11.281 -24.766 1 98.5 191 ALA A CA 1
ATOM 1437 C C . ALA A 1 191 ? 17.109 -12.359 -23.766 1 98.5 191 ALA A C 1
ATOM 1439 O O . ALA A 1 191 ? 18.188 -12.938 -23.828 1 98.5 191 ALA A O 1
ATOM 1440 N N . LEU A 1 192 ? 16.234 -12.672 -22.844 1 98.62 192 LEU A N 1
ATOM 1441 C CA . LEU A 1 192 ? 16.547 -13.641 -21.812 1 98.62 192 LEU A CA 1
ATOM 1442 C C . LEU A 1 192 ? 16.375 -15.07 -22.312 1 98.62 192 LEU A C 1
ATOM 1444 O O . LEU A 1 192 ? 15.367 -15.383 -22.953 1 98.62 192 LEU A O 1
ATOM 1448 N N . ALA A 1 193 ? 17.328 -15.906 -22.062 1 98.44 193 ALA A N 1
ATOM 1449 C CA . ALA A 1 193 ? 17.203 -17.328 -22.344 1 98.44 193 ALA A CA 1
ATOM 1450 C C . ALA A 1 193 ? 16.219 -18 -21.391 1 98.44 193 ALA A C 1
ATOM 1452 O O . ALA A 1 193 ? 16.078 -17.562 -20.25 1 98.44 193 ALA A O 1
ATOM 1453 N N . PRO A 1 194 ? 15.523 -19.062 -21.859 1 98.44 194 PRO A N 1
ATOM 1454 C CA . PRO A 1 194 ? 14.664 -19.797 -20.922 1 98.44 194 PRO A CA 1
ATOM 1455 C C . PRO A 1 194 ? 15.445 -20.406 -19.766 1 98.44 194 PRO A C 1
ATOM 1457 O O . PRO A 1 194 ? 16.578 -20.859 -19.938 1 98.44 194 PRO A O 1
ATOM 1460 N N . ASN A 1 195 ? 14.969 -20.312 -18.578 1 98.62 195 ASN A N 1
ATOM 1461 C CA . ASN A 1 195 ? 15.43 -21.016 -17.375 1 98.62 195 ASN A CA 1
ATOM 1462 C C . ASN A 1 195 ? 14.414 -22.047 -16.906 1 98.62 195 ASN A C 1
ATOM 1464 O O . ASN A 1 195 ? 13.477 -21.719 -16.172 1 98.62 195 ASN A O 1
ATOM 1468 N N . PRO A 1 196 ? 14.523 -23.266 -17.328 1 96.88 196 PRO A N 1
ATOM 1469 C CA . PRO A 1 196 ? 13.508 -24.281 -17.062 1 96.88 196 PRO A CA 1
ATOM 1470 C C . PRO A 1 196 ? 13.562 -24.812 -15.633 1 96.88 196 PRO A C 1
ATOM 1472 O O . PRO A 1 196 ? 12.766 -25.688 -15.266 1 96.88 196 PRO A O 1
ATOM 1475 N N . THR A 1 197 ? 14.539 -24.312 -14.828 1 97.62 197 THR A N 1
ATOM 1476 C CA . THR A 1 197 ? 14.641 -24.766 -13.445 1 97.62 197 THR A CA 1
ATOM 1477 C C . THR A 1 197 ? 13.328 -24.531 -12.695 1 97.62 197 THR A C 1
ATOM 1479 O O . THR A 1 197 ? 12.781 -23.422 -12.742 1 97.62 197 THR A O 1
ATOM 1482 N N . SER A 1 198 ? 12.875 -25.578 -12.023 1 97.75 198 SER A N 1
ATOM 1483 C CA . SER A 1 198 ? 11.664 -25.453 -11.211 1 97.75 198 SER A CA 1
ATOM 1484 C C . SER A 1 198 ? 11.977 -24.844 -9.844 1 97.75 198 SER A C 1
ATOM 1486 O O . SER A 1 198 ? 12.586 -25.5 -8.992 1 97.75 198 SER A O 1
ATOM 1488 N N . LEU A 1 199 ? 11.484 -23.672 -9.617 1 97.19 199 LEU A N 1
ATOM 1489 C CA . LEU A 1 199 ? 11.664 -23.047 -8.312 1 97.19 199 LEU A CA 1
ATOM 1490 C C . LEU A 1 199 ? 10.922 -23.828 -7.23 1 97.19 199 LEU A C 1
ATOM 1492 O O . LEU A 1 199 ? 11.43 -23.984 -6.117 1 97.19 199 LEU A O 1
ATOM 1496 N N . SER A 1 200 ? 9.734 -24.312 -7.559 1 96.31 200 SER A N 1
ATOM 1497 C CA . SER A 1 200 ? 8.953 -25.094 -6.605 1 96.31 200 SER A CA 1
ATOM 1498 C C . SER A 1 200 ? 9.711 -26.328 -6.152 1 96.31 200 SER A C 1
ATOM 1500 O O . SER A 1 200 ? 9.727 -26.656 -4.961 1 96.31 200 SER A O 1
ATOM 1502 N N . ARG A 1 201 ? 10.344 -26.984 -7.086 1 97 201 ARG A N 1
ATOM 1503 C CA . ARG A 1 201 ? 11.141 -28.156 -6.746 1 97 201 ARG A CA 1
ATOM 1504 C C . ARG A 1 201 ? 12.359 -27.766 -5.922 1 97 201 ARG A C 1
ATOM 1506 O O . ARG A 1 201 ? 12.719 -28.469 -4.969 1 97 201 ARG A O 1
ATOM 1513 N N . ALA A 1 202 ? 13.016 -26.688 -6.344 1 97.56 202 ALA A N 1
ATOM 1514 C CA . ALA A 1 202 ? 14.195 -26.234 -5.617 1 97.56 202 ALA A CA 1
ATOM 1515 C C . ALA A 1 202 ? 13.859 -25.922 -4.16 1 97.56 202 ALA A C 1
ATOM 1517 O O . ALA A 1 202 ? 14.633 -26.234 -3.256 1 97.56 202 ALA A O 1
ATOM 1518 N N . ILE A 1 203 ? 12.719 -25.328 -3.947 1 96.81 203 ILE A N 1
ATOM 1519 C CA . ILE A 1 203 ? 12.266 -24.984 -2.602 1 96.81 203 ILE A CA 1
ATOM 1520 C C . ILE A 1 203 ? 12.031 -26.266 -1.803 1 96.81 203 ILE A C 1
ATOM 1522 O O . ILE A 1 203 ? 12.477 -26.391 -0.659 1 96.81 203 ILE A O 1
ATOM 1526 N N . ARG A 1 204 ? 11.414 -27.234 -2.402 1 95.88 204 ARG A N 1
ATOM 1527 C CA . ARG A 1 204 ? 11.164 -28.516 -1.745 1 95.88 204 ARG A CA 1
ATOM 1528 C C . ARG A 1 204 ? 12.477 -29.219 -1.404 1 95.88 204 ARG A C 1
ATOM 1530 O O . ARG A 1 204 ? 12.562 -29.922 -0.403 1 95.88 204 ARG A O 1
ATOM 1537 N N . ASP A 1 205 ? 13.445 -28.906 -2.203 1 97.56 205 ASP A N 1
ATOM 1538 C CA . ASP A 1 205 ? 14.758 -29.516 -2.01 1 97.56 205 ASP A CA 1
ATOM 1539 C C . ASP A 1 205 ? 15.586 -28.75 -0.987 1 97.56 205 ASP A C 1
ATOM 1541 O O . ASP A 1 205 ? 16.75 -29.062 -0.748 1 97.56 205 ASP A O 1
ATOM 1545 N N . GLY A 1 206 ? 15.062 -27.672 -0.498 1 96.94 206 GLY A N 1
ATOM 1546 C CA . GLY A 1 206 ? 15.68 -27.016 0.647 1 96.94 206 GLY A CA 1
ATOM 1547 C C . GLY A 1 206 ? 16.469 -25.766 0.276 1 96.94 206 GLY A C 1
ATOM 1548 O O . GLY A 1 206 ? 17.156 -25.188 1.117 1 96.94 206 GLY A O 1
ATOM 1549 N N . LYS A 1 207 ? 16.391 -25.359 -1.046 1 97.44 207 LYS A N 1
ATOM 1550 C CA . LYS A 1 207 ? 17.062 -24.125 -1.414 1 97.44 207 LYS A CA 1
ATOM 1551 C C . LYS A 1 207 ? 16.406 -22.922 -0.735 1 97.44 207 LYS A C 1
ATOM 1553 O O . LYS A 1 207 ? 15.203 -22.922 -0.484 1 97.44 207 LYS A O 1
ATOM 1558 N N . LYS A 1 208 ? 17.266 -21.922 -0.477 1 96.69 208 LYS A N 1
ATOM 1559 C CA . LYS A 1 208 ? 16.75 -20.859 0.39 1 96.69 208 LYS A CA 1
ATOM 1560 C C . LYS A 1 208 ? 16.75 -19.516 -0.328 1 96.69 208 LYS A C 1
ATOM 1562 O O . LYS A 1 208 ? 16.188 -18.531 0.168 1 96.69 208 LYS A O 1
ATOM 1567 N N . THR A 1 209 ? 17.406 -19.469 -1.483 1 98.06 209 THR A N 1
ATOM 1568 C CA . THR A 1 209 ? 17.484 -18.234 -2.256 1 98.06 209 THR A CA 1
ATOM 1569 C C . THR A 1 209 ? 17.266 -18.516 -3.742 1 98.06 209 THR A C 1
ATOM 1571 O O . THR A 1 209 ? 17.344 -19.672 -4.18 1 98.06 209 THR A O 1
ATOM 1574 N N . PHE A 1 210 ? 16.969 -17.453 -4.473 1 98.38 210 PHE A N 1
ATOM 1575 C CA . PHE A 1 210 ? 16.844 -17.609 -5.918 1 98.38 210 PHE A CA 1
ATOM 1576 C C . PHE A 1 210 ? 18.141 -18.094 -6.535 1 98.38 210 PHE A C 1
ATOM 1578 O O . PHE A 1 210 ? 18.141 -18.969 -7.406 1 98.38 210 PHE A O 1
ATOM 1585 N N . ILE A 1 211 ? 19.25 -17.562 -6.039 1 98.12 211 ILE A N 1
ATOM 1586 C CA . ILE A 1 211 ? 20.531 -17.953 -6.594 1 98.12 211 ILE A CA 1
ATOM 1587 C C . ILE A 1 211 ? 20.797 -19.438 -6.312 1 98.12 211 ILE A C 1
ATOM 1589 O O . ILE A 1 211 ? 21.141 -20.188 -7.223 1 98.12 211 ILE A O 1
ATOM 1593 N N . GLU A 1 212 ? 20.562 -19.875 -5.105 1 98.06 212 GLU A N 1
ATOM 1594 C CA . GLU A 1 212 ? 20.719 -21.281 -4.746 1 98.06 212 GLU A CA 1
ATOM 1595 C C . GLU A 1 212 ? 19.781 -22.172 -5.562 1 98.06 212 GLU A C 1
ATOM 1597 O O . GLU A 1 212 ? 20.109 -23.328 -5.859 1 98.06 212 GLU A O 1
ATOM 1602 N N . ALA A 1 213 ? 18.656 -21.594 -5.969 1 98.12 213 ALA A N 1
ATOM 1603 C CA . ALA A 1 213 ? 17.625 -22.359 -6.668 1 98.12 213 ALA A CA 1
ATOM 1604 C C . ALA A 1 213 ? 17.891 -22.391 -8.172 1 98.12 213 ALA A C 1
ATOM 1606 O O . ALA A 1 213 ? 17.125 -22.984 -8.93 1 98.12 213 ALA A O 1
ATOM 1607 N N . GLY A 1 214 ? 18.953 -21.672 -8.562 1 98.06 214 GLY A N 1
ATOM 1608 C CA . GLY A 1 214 ? 19.297 -21.703 -9.977 1 98.06 214 GLY A CA 1
ATOM 1609 C C . GLY A 1 214 ? 18.75 -20.531 -10.758 1 98.06 214 GLY A C 1
ATOM 1610 O O . GLY A 1 214 ? 18.609 -20.594 -11.977 1 98.06 214 GLY A O 1
ATOM 1611 N N . GLY A 1 215 ? 18.344 -19.547 -10.125 1 98.19 215 GLY A N 1
ATOM 1612 C CA . GLY A 1 215 ? 17.906 -18.312 -10.75 1 98.19 215 GLY A CA 1
ATOM 1613 C C . GLY A 1 215 ? 18.828 -17.125 -10.477 1 98.19 215 GLY A C 1
ATOM 1614 O O . GLY A 1 215 ? 18.469 -16.219 -9.734 1 98.19 215 GLY A O 1
ATOM 1615 N N . PRO A 1 216 ? 19.953 -17.078 -11.117 1 97.62 216 PRO A N 1
ATOM 1616 C CA . PRO A 1 216 ? 20.969 -16.078 -10.805 1 97.62 216 PRO A CA 1
ATOM 1617 C C . PRO A 1 216 ? 20.516 -14.656 -11.156 1 97.62 216 PRO A C 1
ATOM 1619 O O . PRO A 1 216 ? 21.141 -13.688 -10.719 1 97.62 216 PRO A O 1
ATOM 1622 N N . SER A 1 217 ? 19.453 -14.586 -11.969 1 98.25 217 SER A N 1
ATOM 1623 C CA . SER A 1 217 ? 18.938 -13.273 -12.32 1 98.25 217 SER A CA 1
ATOM 1624 C C . SER A 1 217 ? 17.5 -13.094 -11.844 1 98.25 217 SER A C 1
ATOM 1626 O O . SER A 1 217 ? 16.734 -12.336 -12.438 1 98.25 217 SER A O 1
ATOM 1628 N N . ALA A 1 218 ? 17.078 -13.93 -10.891 1 98.62 218 ALA A N 1
ATOM 1629 C CA . ALA A 1 218 ? 15.812 -13.805 -10.18 1 98.62 218 ALA A CA 1
ATOM 1630 C C . ALA A 1 218 ? 14.633 -14.125 -11.102 1 98.62 218 ALA A C 1
ATOM 1632 O O . ALA A 1 218 ? 13.562 -13.531 -10.969 1 98.62 218 ALA A O 1
ATOM 1633 N N . TYR A 1 219 ? 14.883 -14.945 -12.07 1 98.75 219 TYR A N 1
ATOM 1634 C CA . TYR A 1 219 ? 13.75 -15.398 -12.867 1 98.75 219 TYR A CA 1
ATOM 1635 C C . TYR A 1 219 ? 13.852 -16.891 -13.156 1 98.75 219 TYR A C 1
ATOM 1637 O O . TYR A 1 219 ? 14.945 -17.453 -13.133 1 98.75 219 TYR A O 1
ATOM 1645 N N . PHE A 1 220 ? 12.766 -17.469 -13.312 1 98.75 220 PHE A N 1
ATOM 1646 C CA . PHE A 1 220 ? 12.539 -18.844 -13.711 1 98.75 220 PHE A CA 1
ATOM 1647 C C . PHE A 1 220 ? 11.469 -18.938 -14.789 1 98.75 220 PHE A C 1
ATOM 1649 O O . PHE A 1 220 ? 10.469 -18.219 -14.742 1 98.75 220 PHE A O 1
ATOM 1656 N N . GLY A 1 221 ? 11.648 -19.797 -15.836 1 98.44 221 GLY A N 1
ATOM 1657 C CA . GLY A 1 221 ? 10.734 -19.875 -16.953 1 98.44 221 GLY A CA 1
ATOM 1658 C C . GLY A 1 221 ? 11.242 -19.156 -18.188 1 98.44 221 GLY A C 1
ATOM 1659 O O . GLY A 1 221 ? 12.453 -19.062 -18.406 1 98.44 221 GLY A O 1
ATOM 1660 N N . ASP A 1 222 ? 10.297 -18.734 -19.094 1 98.69 222 ASP A N 1
ATOM 1661 C CA . ASP A 1 222 ? 10.688 -18.172 -20.391 1 98.69 222 ASP A CA 1
ATOM 1662 C C . ASP A 1 222 ? 10.07 -16.797 -20.594 1 98.69 222 ASP A C 1
ATOM 1664 O O . ASP A 1 222 ? 9.078 -16.641 -21.312 1 98.69 222 ASP A O 1
ATOM 1668 N N . PRO A 1 223 ? 10.773 -15.766 -20 1 98.81 223 PRO A N 1
ATOM 1669 C CA . PRO A 1 223 ? 10.211 -14.422 -20.156 1 98.81 223 PRO A CA 1
ATOM 1670 C C . PRO A 1 223 ? 10.008 -14.016 -21.609 1 98.81 223 PRO A C 1
ATOM 1672 O O . PRO A 1 223 ? 9.086 -13.258 -21.922 1 98.81 223 PRO A O 1
ATOM 1675 N N . ALA A 1 224 ? 10.812 -14.484 -22.547 1 98.69 224 ALA A N 1
ATOM 1676 C CA . ALA A 1 224 ? 10.766 -14.094 -23.953 1 98.69 224 ALA A CA 1
ATOM 1677 C C . ALA A 1 224 ? 9.484 -14.578 -24.625 1 98.69 224 ALA A C 1
ATOM 1679 O O . ALA A 1 224 ? 9.047 -14 -25.625 1 98.69 224 ALA A O 1
ATOM 1680 N N . ALA A 1 225 ? 8.883 -15.555 -24.094 1 98.62 225 ALA A N 1
ATOM 1681 C CA . ALA A 1 225 ? 7.695 -16.172 -24.688 1 98.62 225 ALA A CA 1
ATOM 1682 C C . ALA A 1 225 ? 6.422 -15.469 -24.219 1 98.62 225 ALA A C 1
ATOM 1684 O O . ALA A 1 225 ? 5.324 -15.797 -24.672 1 98.62 225 ALA A O 1
ATOM 1685 N N . ALA A 1 226 ? 6.504 -14.484 -23.359 1 98.75 226 ALA A N 1
ATOM 1686 C CA . ALA A 1 226 ? 5.352 -13.828 -22.75 1 98.75 226 ALA A CA 1
ATOM 1687 C C . ALA A 1 226 ? 4.574 -13.008 -23.766 1 98.75 226 ALA A C 1
ATOM 1689 O O . ALA A 1 226 ? 5.148 -12.523 -24.75 1 98.75 226 ALA A O 1
ATOM 1690 N N . SER A 1 227 ? 3.303 -12.859 -23.562 1 98.56 227 SER A N 1
ATOM 1691 C CA . SER A 1 227 ? 2.455 -12.008 -24.391 1 98.56 227 SER A CA 1
ATOM 1692 C C . SER A 1 227 ? 1.279 -11.453 -23.609 1 98.56 227 SER A C 1
ATOM 1694 O O . SER A 1 227 ? 0.78 -12.109 -22.688 1 98.56 227 SER A O 1
ATOM 1696 N N . ALA A 1 228 ? 0.83 -10.266 -24.031 1 98.75 228 ALA A N 1
ATOM 1697 C CA . ALA A 1 228 ? -0.347 -9.68 -23.406 1 98.75 228 ALA A CA 1
ATOM 1698 C C . ALA A 1 228 ? -1.576 -10.562 -23.594 1 98.75 228 ALA A C 1
ATOM 1700 O O . ALA A 1 228 ? -2.439 -10.633 -22.719 1 98.75 228 ALA A O 1
ATOM 1701 N N . VAL A 1 229 ? -1.646 -11.242 -24.688 1 98.62 229 VAL A N 1
ATOM 1702 C CA . VAL A 1 229 ? -2.762 -12.141 -24.984 1 98.62 229 VAL A CA 1
ATOM 1703 C C . VAL A 1 229 ? -2.824 -13.242 -23.938 1 98.62 229 VAL A C 1
ATOM 1705 O O . VAL A 1 229 ? -3.885 -13.516 -23.359 1 98.62 229 VAL A O 1
ATOM 1708 N N . GLU A 1 230 ? -1.703 -13.875 -23.641 1 98.38 230 GLU A N 1
ATOM 1709 C CA . GLU A 1 230 ? -1.653 -14.867 -22.578 1 98.38 230 GLU A CA 1
ATOM 1710 C C . GLU A 1 230 ? -2.008 -14.242 -21.234 1 98.38 230 GLU A C 1
ATOM 1712 O O . GLU A 1 230 ? -2.697 -14.852 -20.422 1 98.38 230 GLU A O 1
ATOM 1717 N N . GLY A 1 231 ? -1.524 -13.016 -20.984 1 98.88 231 GLY A N 1
ATOM 1718 C CA . GLY A 1 231 ? -1.853 -12.305 -19.766 1 98.88 231 GLY A CA 1
ATOM 1719 C C . GLY A 1 231 ? -3.346 -12.141 -19.547 1 98.88 231 GLY A C 1
ATOM 1720 O O . GLY A 1 231 ? -3.846 -12.32 -18.438 1 98.88 231 GLY A O 1
ATOM 1721 N N . GLU A 1 232 ? -4.023 -11.812 -20.641 1 98.88 232 GLU A N 1
ATOM 1722 C CA . GLU A 1 232 ? -5.473 -11.648 -20.562 1 98.88 232 GLU A CA 1
ATOM 1723 C C . GLU A 1 232 ? -6.16 -12.961 -20.203 1 98.88 232 GLU A C 1
ATOM 1725 O O . GLU A 1 232 ? -7.094 -12.977 -19.391 1 98.88 232 GLU A O 1
ATOM 1730 N N . GLN A 1 233 ? -5.711 -14.016 -20.75 1 98.75 233 GLN A N 1
ATOM 1731 C CA . GLN A 1 233 ? -6.27 -15.328 -20.453 1 98.75 233 GLN A CA 1
ATOM 1732 C C . GLN A 1 233 ? -6.012 -15.711 -19 1 98.75 233 GLN A C 1
ATOM 1734 O O . GLN A 1 233 ? -6.898 -16.234 -18.312 1 98.75 233 GLN A O 1
ATOM 1739 N N . LEU A 1 234 ? -4.832 -15.477 -18.562 1 98.88 234 LEU A N 1
ATOM 1740 C CA . LEU A 1 234 ? -4.461 -15.805 -17.188 1 98.88 234 LEU A CA 1
ATOM 1741 C C . LEU A 1 234 ? -5.254 -14.961 -16.203 1 98.88 234 LEU A C 1
ATOM 1743 O O . LEU A 1 234 ? -5.691 -15.469 -15.164 1 98.88 234 LEU A O 1
ATOM 1747 N N . TYR A 1 235 ? -5.48 -13.672 -16.516 1 98.88 235 TYR A N 1
ATOM 1748 C CA . TYR A 1 235 ? -6.273 -12.812 -15.648 1 98.88 235 TYR A CA 1
ATOM 1749 C C . TYR A 1 235 ? -7.719 -13.289 -15.578 1 98.88 235 TYR A C 1
ATOM 1751 O O . TYR A 1 235 ? -8.367 -13.18 -14.539 1 98.88 235 TYR A O 1
ATOM 1759 N N . ALA A 1 236 ? -8.203 -13.781 -16.719 1 98.81 236 ALA A N 1
ATOM 1760 C CA . ALA A 1 236 ? -9.555 -14.344 -16.672 1 98.81 236 ALA A CA 1
ATOM 1761 C C . ALA A 1 236 ? -9.648 -15.484 -15.664 1 98.81 236 ALA A C 1
ATOM 1763 O O . ALA A 1 236 ? -10.617 -15.57 -14.906 1 98.81 236 ALA A O 1
ATOM 1764 N N . GLU A 1 237 ? -8.633 -16.297 -15.625 1 98.81 237 GLU A N 1
ATOM 1765 C CA . GLU A 1 237 ? -8.602 -17.422 -14.688 1 98.81 237 GLU A CA 1
ATOM 1766 C C . GLU A 1 237 ? -8.453 -16.938 -13.25 1 98.81 237 GLU A C 1
ATOM 1768 O O . GLU A 1 237 ? -9.195 -17.375 -12.367 1 98.81 237 GLU A O 1
ATOM 1773 N N . LEU A 1 238 ? -7.531 -16.047 -12.992 1 98.88 238 LEU A N 1
ATOM 1774 C CA . LEU A 1 238 ? -7.297 -15.531 -11.648 1 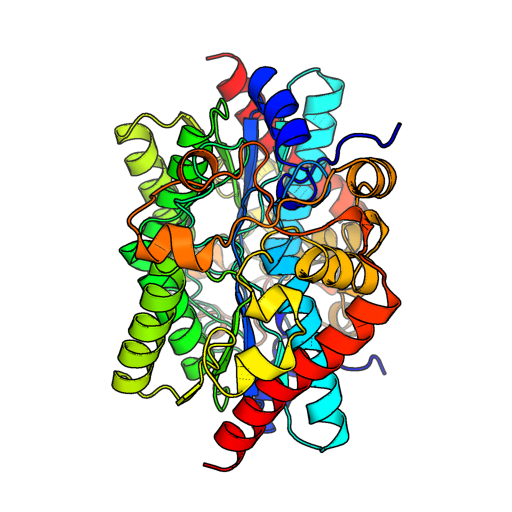98.88 238 LEU A CA 1
ATOM 1775 C C . LEU A 1 238 ? -8.531 -14.812 -11.117 1 98.88 238 LEU A C 1
ATOM 1777 O O . LEU A 1 238 ? -8.922 -15 -9.961 1 98.88 238 LEU A O 1
ATOM 1781 N N . ALA A 1 239 ? -9.109 -13.977 -11.984 1 98.88 239 ALA A N 1
ATOM 1782 C CA . ALA A 1 239 ? -10.312 -13.25 -11.602 1 98.88 239 ALA A CA 1
ATOM 1783 C C . ALA A 1 239 ? -11.438 -14.219 -11.219 1 98.88 239 ALA A C 1
ATOM 1785 O O . ALA A 1 239 ? -12.156 -13.984 -10.242 1 98.88 239 ALA A O 1
ATOM 178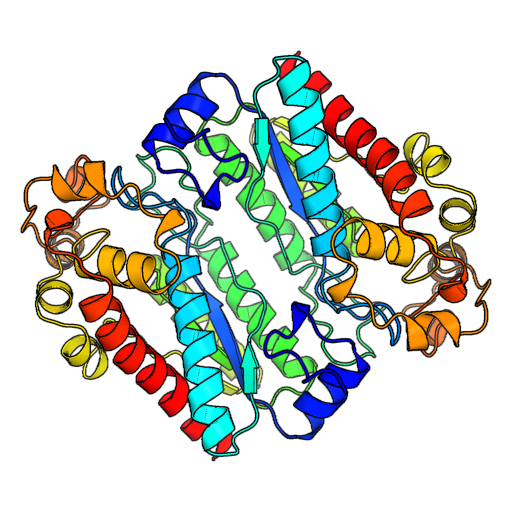6 N N . ASP A 1 240 ? -11.57 -15.266 -11.984 1 98.81 240 ASP A N 1
ATOM 1787 C CA . ASP A 1 240 ? -12.609 -16.25 -11.688 1 98.81 240 ASP A CA 1
ATOM 1788 C C . ASP A 1 240 ? -12.352 -16.938 -10.359 1 98.81 240 ASP A C 1
ATOM 1790 O O . ASP A 1 240 ? -13.281 -17.234 -9.609 1 98.81 240 ASP A O 1
ATOM 1794 N N . VAL A 1 241 ? -11.133 -17.234 -10.055 1 98.88 241 VAL A N 1
ATOM 1795 C CA . VAL A 1 241 ? -10.766 -17.859 -8.781 1 98.88 241 VAL A CA 1
ATOM 1796 C C . VAL A 1 241 ? -11.195 -16.969 -7.625 1 98.88 241 VAL A C 1
ATOM 1798 O O . VAL A 1 241 ? -11.844 -17.422 -6.684 1 98.88 241 VAL A O 1
ATOM 1801 N N . PHE A 1 242 ? -10.875 -15.703 -7.664 1 98.88 242 PHE A N 1
ATOM 1802 C CA . PHE A 1 242 ? -11.164 -14.773 -6.574 1 98.88 242 PHE A CA 1
ATOM 1803 C C . PHE A 1 242 ? -12.648 -14.461 -6.508 1 98.88 242 PHE A C 1
ATOM 1805 O O . PHE A 1 242 ? -13.227 -14.359 -5.422 1 98.88 242 PHE A O 1
ATOM 1812 N N . ALA A 1 243 ? -13.289 -14.312 -7.68 1 98.88 243 ALA A N 1
ATOM 1813 C CA . ALA A 1 243 ? -14.727 -14.047 -7.719 1 98.88 243 ALA A CA 1
ATOM 1814 C C . ALA A 1 243 ? -15.516 -15.219 -7.137 1 98.88 243 ALA A C 1
ATOM 1816 O O . ALA A 1 243 ? -16.516 -15.023 -6.449 1 98.88 243 ALA A O 1
ATOM 1817 N N . THR A 1 244 ? -15.07 -16.422 -7.48 1 98.62 244 THR A N 1
ATOM 1818 C CA . THR A 1 244 ? -15.734 -17.609 -6.949 1 98.62 244 THR A CA 1
ATOM 1819 C C . THR A 1 244 ? -15.672 -17.625 -5.422 1 98.62 244 THR A C 1
ATOM 1821 O O . THR A 1 244 ? -16.688 -17.891 -4.758 1 98.62 244 THR A O 1
ATOM 1824 N N . ALA A 1 245 ? -14.539 -17.359 -4.855 1 98.56 245 ALA A N 1
ATOM 1825 C CA . ALA A 1 245 ? -14.398 -17.281 -3.402 1 98.56 245 ALA A CA 1
ATOM 1826 C C . ALA A 1 245 ? -15.312 -16.219 -2.816 1 98.56 245 ALA A C 1
ATOM 1828 O O . ALA A 1 245 ? -15.914 -16.406 -1.76 1 98.56 245 ALA A O 1
ATOM 1829 N N . ALA A 1 246 ? -15.414 -15.094 -3.463 1 98.69 246 ALA A N 1
ATOM 1830 C CA . ALA A 1 246 ? -16.266 -14 -3.014 1 98.69 246 ALA A CA 1
ATOM 1831 C C . ALA A 1 246 ? -17.734 -14.406 -3.023 1 98.69 246 ALA A C 1
ATOM 1833 O O . ALA A 1 246 ? -18.484 -14.102 -2.088 1 98.69 246 ALA A O 1
ATOM 1834 N N . ARG A 1 247 ? -18.156 -15.125 -4.105 1 97.75 247 ARG A N 1
ATOM 1835 C CA . ARG A 1 247 ? -19.531 -15.617 -4.207 1 97.75 247 ARG A CA 1
ATOM 1836 C C . ARG A 1 247 ? -19.875 -16.531 -3.041 1 97.75 247 ARG A C 1
ATOM 1838 O O . ARG A 1 247 ? -20.969 -16.469 -2.486 1 97.75 247 ARG A O 1
ATOM 1845 N N . GLU A 1 248 ? -18.922 -17.312 -2.781 1 97 248 GLU A N 1
ATOM 1846 C CA . GLU A 1 248 ? -19.141 -18.266 -1.694 1 97 248 GLU A CA 1
ATOM 1847 C C . GLU A 1 248 ? -19.281 -17.547 -0.355 1 97 248 GLU A C 1
ATOM 1849 O O . GLU A 1 248 ? -20.141 -17.906 0.458 1 97 248 GLU A O 1
ATOM 1854 N N . LEU A 1 249 ? -18.484 -16.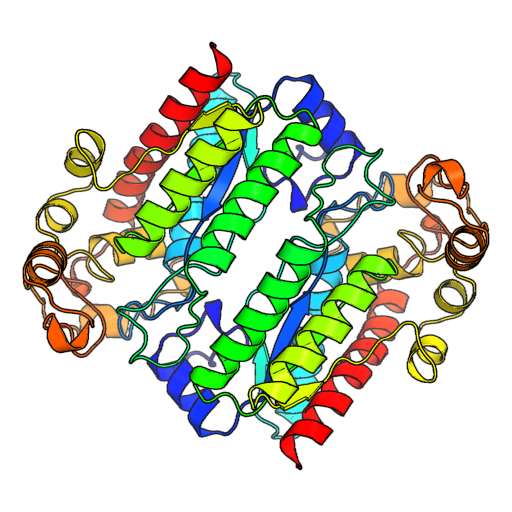531 -0.101 1 96.19 249 LEU A N 1
ATOM 1855 C CA . LEU A 1 249 ? -18.578 -15.734 1.123 1 96.19 249 LEU A CA 1
ATOM 1856 C C . LEU A 1 249 ? -19.922 -14.992 1.179 1 96.19 249 LEU A C 1
ATOM 1858 O O . LEU A 1 249 ? -20.484 -14.812 2.256 1 96.19 249 LEU A O 1
ATOM 1862 N N . ALA A 1 250 ? -20.344 -14.531 0.062 1 94.5 250 ALA A N 1
ATOM 1863 C CA . ALA A 1 250 ? -21.562 -13.734 -0.012 1 94.5 250 ALA A CA 1
ATOM 1864 C C . ALA A 1 250 ? -22.797 -14.594 0.276 1 94.5 250 ALA A C 1
ATOM 1866 O O . ALA A 1 250 ? -23.797 -14.102 0.77 1 94.5 250 ALA A O 1
ATOM 1867 N N . SER A 1 251 ? -22.734 -15.852 -0.019 1 91.12 251 SER A N 1
ATOM 1868 C CA . SER A 1 251 ? -23.859 -16.75 0.101 1 91.12 251 SER A CA 1
ATOM 1869 C C . SER A 1 251 ? -23.938 -17.375 1.492 1 91.12 251 SER A C 1
ATOM 1871 O O . SER A 1 251 ? -24.953 -17.969 1.866 1 91.12 251 SER A O 1
ATOM 1873 N N . THR A 1 252 ? -22.938 -17.328 2.314 1 79.38 252 THR A N 1
ATOM 1874 C CA . THR A 1 252 ? -22.938 -17.906 3.65 1 79.38 252 THR A CA 1
ATOM 1875 C C . THR A 1 252 ? -23.297 -16.844 4.699 1 79.38 252 THR A C 1
ATOM 1877 O O . THR A 1 252 ? -23.047 -15.664 4.496 1 79.38 252 THR A O 1
ATOM 1880 N N . MET B 1 1 ? 16.438 6.02 -23.891 1 44.5 1 MET B N 1
ATOM 1881 C CA . MET B 1 1 ? 16.5 5.148 -22.719 1 44.5 1 MET B CA 1
ATOM 1882 C C . MET B 1 1 ? 15.492 5.582 -21.656 1 44.5 1 MET B C 1
ATOM 1884 O O . MET B 1 1 ? 15.273 6.777 -21.469 1 44.5 1 MET B O 1
ATOM 1888 N N . ARG B 1 2 ? 14.656 4.781 -21.203 1 63.5 2 ARG B N 1
ATOM 1889 C CA . ARG B 1 2 ? 13.602 5.172 -20.266 1 63.5 2 ARG B CA 1
ATOM 1890 C C . ARG B 1 2 ? 14.195 5.648 -18.938 1 63.5 2 ARG B C 1
ATOM 1892 O O . ARG B 1 2 ? 15.141 5.055 -18.422 1 63.5 2 ARG B O 1
ATOM 1899 N N . GLU B 1 3 ? 13.867 6.938 -18.594 1 78.88 3 GLU B N 1
ATOM 1900 C CA . GLU B 1 3 ? 14.312 7.453 -17.312 1 78.88 3 GLU B CA 1
ATOM 1901 C C . GLU B 1 3 ? 13.938 6.5 -16.172 1 78.88 3 GLU B C 1
ATOM 1903 O O . GLU B 1 3 ? 12.859 5.906 -16.188 1 78.88 3 GLU B O 1
ATOM 1908 N N . THR B 1 4 ? 14.883 6.262 -15.391 1 87.81 4 THR B N 1
ATOM 1909 C CA . THR B 1 4 ? 14.625 5.398 -14.25 1 87.81 4 THR B CA 1
ATOM 1910 C C . THR B 1 4 ? 13.477 5.945 -13.406 1 87.81 4 THR B C 1
ATOM 1912 O O . THR B 1 4 ? 13.438 7.137 -13.094 1 87.81 4 THR B O 1
ATOM 1915 N N . PRO B 1 5 ? 12.602 5.109 -13.055 1 95.56 5 PRO B N 1
ATOM 1916 C CA . PRO B 1 5 ? 11.445 5.566 -12.273 1 95.56 5 PRO B CA 1
ATOM 1917 C C . PRO B 1 5 ? 11.844 6.16 -10.93 1 95.56 5 PRO B C 1
ATOM 1919 O O . PRO B 1 5 ? 12.93 5.867 -10.414 1 95.56 5 PRO B O 1
ATOM 1922 N N . ILE B 1 6 ? 11.008 6.996 -10.406 1 97.44 6 ILE B N 1
ATOM 1923 C CA . ILE B 1 6 ? 11.297 7.582 -9.102 1 97.44 6 ILE B CA 1
ATOM 1924 C C . ILE B 1 6 ? 10.781 6.664 -7.992 1 97.44 6 ILE B C 1
ATOM 1926 O O . ILE B 1 6 ? 11.297 6.672 -6.875 1 97.44 6 ILE B O 1
ATOM 1930 N N . GLU B 1 7 ? 9.75 5.832 -8.336 1 98.62 7 GLU B N 1
ATOM 1931 C CA . GLU B 1 7 ? 9.188 4.871 -7.398 1 98.62 7 GLU B CA 1
ATOM 1932 C C . GLU B 1 7 ? 9.945 3.549 -7.43 1 98.62 7 GLU B C 1
ATOM 1934 O O . GLU B 1 7 ? 10.086 2.934 -8.492 1 98.62 7 GLU B O 1
ATOM 1939 N N . LEU B 1 8 ? 10.375 3.107 -6.27 1 98.81 8 LEU B N 1
ATOM 1940 C CA . LEU B 1 8 ? 11.086 1.839 -6.172 1 98.81 8 LEU B CA 1
ATOM 1941 C C . LEU B 1 8 ? 10.273 0.709 -6.797 1 98.81 8 LEU B C 1
ATOM 1943 O O . LEU B 1 8 ? 10.828 -0.133 -7.512 1 98.81 8 LEU B O 1
ATOM 1947 N N . ALA B 1 9 ? 8.984 0.726 -6.547 1 98.31 9 ALA B N 1
ATOM 1948 C CA . ALA B 1 9 ? 8.055 -0.316 -6.984 1 98.31 9 ALA B CA 1
ATOM 1949 C C . ALA B 1 9 ? 8.109 -0.499 -8.5 1 98.31 9 ALA B C 1
ATOM 1951 O O . ALA B 1 9 ? 7.875 -1.598 -9.008 1 98.31 9 ALA B O 1
ATOM 19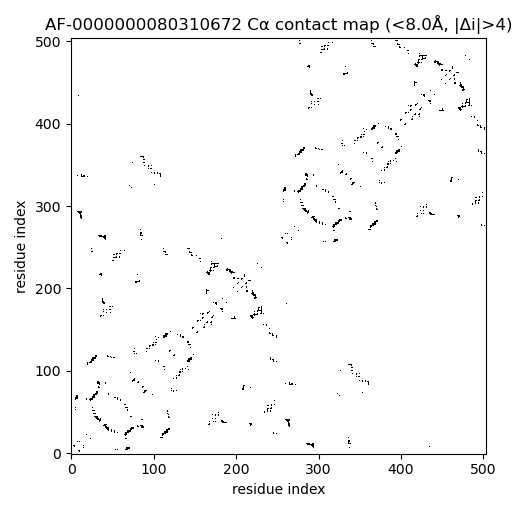52 N N . GLU B 1 10 ? 8.484 0.528 -9.266 1 98.62 10 GLU B N 1
ATOM 1953 C CA . GLU B 1 10 ? 8.445 0.504 -10.719 1 98.62 10 GLU B CA 1
ATOM 1954 C C . GLU B 1 10 ? 9.805 0.144 -11.305 1 98.62 10 GLU B C 1
ATOM 1956 O O . GLU B 1 10 ? 9.953 -0.009 -12.516 1 98.62 10 GLU B O 1
ATOM 1961 N N . MET B 1 11 ? 10.789 -0.024 -10.469 1 98.75 11 MET B N 1
ATOM 1962 C CA . MET B 1 11 ? 12.148 -0.348 -10.891 1 98.75 11 MET B CA 1
ATOM 1963 C C . MET B 1 11 ? 12.328 -1.856 -11.016 1 98.75 11 MET B C 1
ATOM 1965 O O . MET B 1 11 ? 11.656 -2.629 -10.336 1 98.75 11 MET B O 1
ATOM 1969 N N . THR B 1 12 ? 13.211 -2.223 -11.898 1 98.69 12 THR B N 1
ATOM 1970 C CA . THR B 1 12 ? 13.781 -3.559 -11.805 1 98.69 12 THR B CA 1
ATOM 1971 C C . THR B 1 12 ? 14.82 -3.623 -10.695 1 98.69 12 THR B C 1
ATOM 1973 O O . THR B 1 12 ? 15.234 -2.59 -10.164 1 98.69 12 THR B O 1
ATOM 1976 N N . PHE B 1 13 ? 15.227 -4.875 -10.375 1 98.69 13 PHE B N 1
ATOM 1977 C CA . PHE B 1 13 ? 16.219 -4.961 -9.312 1 98.69 13 PHE B CA 1
ATOM 1978 C C . PHE B 1 13 ? 17.547 -4.359 -9.766 1 98.69 13 PHE B C 1
ATOM 1980 O O . PHE B 1 13 ? 18.297 -3.832 -8.953 1 98.69 13 PHE B O 1
ATOM 1987 N N . GLU B 1 14 ? 17.844 -4.363 -11.062 1 98.31 14 GLU B N 1
ATOM 1988 C CA . GLU B 1 14 ? 19.078 -3.762 -11.57 1 98.31 14 GLU B CA 1
ATOM 1989 C C . GLU B 1 14 ? 19.031 -2.24 -11.453 1 98.31 14 GLU B C 1
ATOM 1991 O O . GLU B 1 14 ? 20.031 -1.611 -11.094 1 98.31 14 GLU B O 1
ATOM 1996 N N . GLU B 1 15 ? 17.922 -1.67 -11.797 1 98.44 15 GLU B N 1
ATOM 1997 C CA . GLU B 1 15 ? 17.75 -0.229 -11.641 1 98.44 15 GLU B CA 1
ATOM 1998 C C . GLU B 1 15 ? 17.844 0.178 -10.172 1 98.44 15 GLU B C 1
ATOM 2000 O O . GLU B 1 15 ? 18.453 1.197 -9.844 1 98.44 15 GLU B O 1
ATOM 2005 N N . ALA B 1 16 ? 17.203 -0.612 -9.297 1 98.69 16 ALA B N 1
ATOM 2006 C CA . ALA B 1 16 ? 17.297 -0.368 -7.859 1 98.69 16 ALA B CA 1
ATOM 2007 C C . ALA B 1 16 ? 18.75 -0.44 -7.387 1 98.69 16 ALA B C 1
ATOM 2009 O O . ALA B 1 16 ? 19.172 0.359 -6.547 1 98.69 16 ALA B O 1
ATOM 2010 N N . ARG B 1 17 ? 19.438 -1.415 -7.914 1 98.38 17 ARG B N 1
ATOM 2011 C CA . ARG B 1 17 ? 20.844 -1.575 -7.566 1 98.38 17 ARG B CA 1
ATOM 2012 C C . AR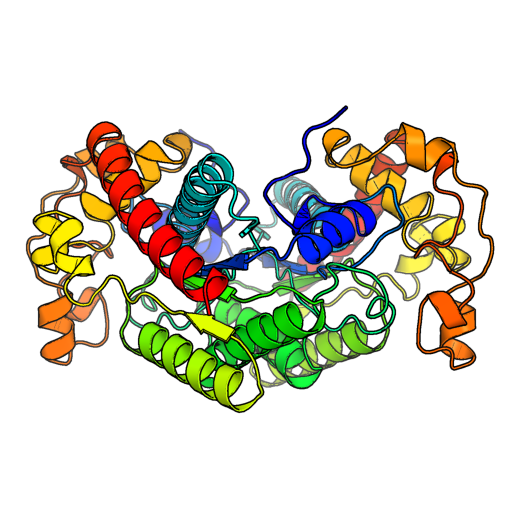G B 1 17 ? 21.625 -0.302 -7.863 1 98.38 17 ARG B C 1
ATOM 2014 O O . ARG B 1 17 ? 22.453 0.125 -7.059 1 98.38 17 ARG B O 1
ATOM 2021 N N . GLU B 1 18 ? 21.375 0.263 -9 1 97.88 18 GLU B N 1
ATOM 2022 C CA . GLU B 1 18 ? 22.062 1.49 -9.391 1 97.88 18 GLU B CA 1
ATOM 2023 C C . GLU B 1 18 ? 21.703 2.641 -8.453 1 97.88 18 GLU B C 1
ATOM 2025 O O . GLU B 1 18 ? 22.578 3.412 -8.055 1 97.88 18 GLU B O 1
ATOM 2030 N N . ARG B 1 19 ? 20.453 2.777 -8.125 1 97.56 19 ARG B N 1
ATOM 2031 C CA . ARG B 1 19 ? 20 3.82 -7.215 1 97.56 19 ARG B CA 1
ATOM 2032 C C . ARG B 1 19 ? 20.641 3.662 -5.84 1 97.56 19 ARG B C 1
ATOM 2034 O O . ARG B 1 19 ? 21.078 4.645 -5.234 1 97.56 19 ARG B O 1
ATOM 2041 N N . ILE B 1 20 ? 20.672 2.441 -5.363 1 98.12 20 ILE B N 1
ATOM 2042 C CA . ILE B 1 20 ? 21.219 2.113 -4.047 1 98.12 20 ILE B CA 1
ATOM 2043 C C . ILE B 1 20 ? 22.719 2.369 -4.027 1 98.12 20 ILE B C 1
ATOM 2045 O O . ILE B 1 20 ? 23.25 2.949 -3.074 1 98.12 20 ILE B O 1
ATOM 2049 N N . ALA B 1 21 ? 23.375 1.956 -5.105 1 97.94 21 ALA B N 1
ATOM 2050 C CA . ALA B 1 21 ? 24.812 2.152 -5.211 1 97.94 21 ALA B CA 1
ATOM 2051 C C . ALA B 1 21 ? 25.172 3.637 -5.191 1 97.94 21 ALA B C 1
ATOM 2053 O O . ALA B 1 21 ? 26.25 4.02 -4.723 1 97.94 21 ALA B O 1
ATOM 2054 N N . ALA B 1 22 ? 24.281 4.449 -5.617 1 97.56 22 ALA B N 1
ATOM 2055 C CA . ALA B 1 22 ? 24.5 5.895 -5.656 1 97.56 22 ALA B CA 1
ATOM 2056 C C . ALA B 1 22 ? 24.266 6.523 -4.285 1 97.56 22 ALA B C 1
ATOM 2058 O O . ALA B 1 22 ? 24.438 7.727 -4.105 1 97.56 22 ALA B O 1
ATOM 2059 N N . GLY B 1 23 ? 23.828 5.738 -3.291 1 97.75 23 GLY B N 1
ATOM 2060 C CA . GLY B 1 23 ? 23.594 6.242 -1.945 1 97.75 23 GLY B CA 1
ATOM 2061 C C . GLY B 1 23 ? 22.203 6.828 -1.75 1 97.75 23 GLY B C 1
ATOM 2062 O O . GLY B 1 23 ? 22.047 7.816 -1.034 1 97.75 23 GLY B O 1
ATOM 2063 N N . ALA B 1 24 ? 21.219 6.238 -2.348 1 98.5 24 ALA B N 1
ATOM 2064 C CA . ALA B 1 24 ? 19.875 6.805 -2.379 1 98.5 24 ALA B CA 1
ATOM 2065 C C . ALA B 1 24 ? 19.25 6.816 -0.985 1 98.5 24 ALA B C 1
ATOM 2067 O O . ALA B 1 24 ? 19.406 5.855 -0.225 1 98.5 24 ALA B O 1
ATOM 2068 N N . ILE B 1 25 ? 18.578 7.91 -0.658 1 98.75 25 ILE B N 1
ATOM 2069 C CA . ILE B 1 25 ? 17.719 8.039 0.505 1 98.75 25 ILE B CA 1
ATOM 2070 C C . ILE B 1 25 ? 16.297 7.598 0.141 1 98.75 25 ILE B C 1
ATOM 2072 O O . ILE B 1 25 ? 15.758 8.008 -0.89 1 98.75 25 ILE B O 1
ATOM 2076 N N . ALA B 1 26 ? 15.734 6.766 0.965 1 98.94 26 ALA B N 1
ATOM 2077 C CA . ALA B 1 26 ? 14.359 6.328 0.752 1 98.94 26 ALA B CA 1
ATOM 2078 C C . ALA B 1 26 ? 13.375 7.324 1.352 1 98.94 26 ALA B C 1
ATOM 2080 O O . ALA B 1 26 ? 13.539 7.766 2.49 1 98.94 26 ALA B O 1
ATOM 2081 N N . LEU B 1 27 ? 12.422 7.762 0.556 1 99 27 LEU B N 1
ATOM 2082 C CA . LEU B 1 27 ? 11.258 8.5 1.021 1 99 27 LEU B CA 1
ATOM 2083 C C . LEU B 1 27 ? 10.055 7.574 1.178 1 99 27 LEU B C 1
ATOM 2085 O O . LEU B 1 27 ? 9.578 6.996 0.197 1 99 27 LEU B O 1
ATOM 2089 N N . LEU B 1 28 ? 9.57 7.359 2.389 1 99 28 LEU B N 1
ATOM 2090 C CA . LEU B 1 28 ? 8.477 6.438 2.676 1 99 28 LEU B CA 1
ATOM 2091 C C . LEU B 1 28 ? 7.18 7.191 2.947 1 99 28 LEU B C 1
ATOM 2093 O O . LEU B 1 28 ? 6.992 7.738 4.035 1 99 28 LEU B O 1
ATOM 2097 N N . PRO B 1 29 ? 6.254 7.25 1.962 1 98.94 29 PRO B N 1
ATOM 2098 C CA . PRO B 1 29 ? 4.941 7.844 2.236 1 98.94 29 PRO B CA 1
ATOM 2099 C C . PRO B 1 29 ? 4.109 7.008 3.207 1 98.94 29 PRO B C 1
ATOM 2101 O O . PRO B 1 29 ? 4.074 5.777 3.098 1 98.94 29 PRO B O 1
ATOM 2104 N N . THR B 1 30 ? 3.504 7.645 4.172 1 98.94 30 THR B N 1
ATOM 2105 C CA . THR B 1 30 ? 2.607 6.969 5.105 1 98.94 30 THR B CA 1
ATOM 2106 C C . THR B 1 30 ? 1.296 7.738 5.246 1 98.94 30 THR B C 1
ATOM 2108 O O . THR B 1 30 ? 1.272 8.961 5.121 1 98.94 30 THR B O 1
ATOM 2111 N N . GLY B 1 31 ? 0.26 7.027 5.41 1 98.75 31 GLY B N 1
ATOM 2112 C CA . GLY B 1 31 ? -1.088 7.535 5.613 1 98.75 31 GLY B CA 1
ATOM 2113 C C . GLY B 1 31 ? -2.037 6.496 6.18 1 98.75 31 GLY B C 1
ATOM 2114 O O . GLY B 1 31 ? -1.601 5.449 6.664 1 98.75 31 GLY B O 1
ATOM 2115 N N . ALA B 1 32 ? -3.293 6.828 6.211 1 98.81 32 ALA B N 1
ATOM 2116 C CA . ALA B 1 32 ? -4.352 5.938 6.672 1 98.81 32 ALA B CA 1
ATOM 2117 C C . ALA B 1 32 ? -5.473 5.836 5.641 1 98.81 32 ALA B C 1
ATOM 2119 O O . ALA B 1 32 ? -5.613 6.707 4.781 1 98.81 32 ALA B O 1
ATOM 2120 N N . THR B 1 33 ? -6.121 4.738 5.641 1 98.81 33 THR B N 1
ATOM 2121 C CA . THR B 1 33 ? -7.426 4.633 4.996 1 98.81 33 THR B CA 1
ATOM 2122 C C . THR B 1 33 ? -8.539 5.051 5.957 1 98.81 33 THR B C 1
ATOM 2124 O O . THR B 1 33 ? -8.961 4.262 6.805 1 98.81 33 THR B O 1
ATOM 2127 N N . GLU B 1 34 ? -8.984 6.273 5.84 1 98.81 34 GLU B N 1
ATOM 2128 C CA . GLU B 1 34 ? -9.953 6.793 6.805 1 98.81 34 GLU B CA 1
ATOM 2129 C C . GLU B 1 34 ? -10.789 7.914 6.195 1 98.81 34 GLU B C 1
ATOM 2131 O O . GLU B 1 34 ? -10.422 8.477 5.16 1 98.81 34 GLU B O 1
ATOM 2136 N N . ALA B 1 35 ? -11.836 8.281 6.855 1 98.88 35 ALA B N 1
ATOM 2137 C CA . ALA B 1 35 ? -12.789 9.281 6.398 1 98.88 35 ALA B CA 1
ATOM 2138 C C . ALA B 1 35 ? -12.172 10.68 6.406 1 98.88 35 ALA B C 1
ATOM 2140 O O . ALA B 1 35 ? -11.5 11.062 7.367 1 98.88 35 ALA B O 1
ATOM 2141 N N . HIS B 1 36 ? -12.367 11.453 5.344 1 98.88 36 HIS B N 1
ATOM 2142 C CA . HIS B 1 36 ? -11.961 12.844 5.184 1 98.88 36 HIS B CA 1
ATOM 2143 C C . HIS B 1 36 ? -13.086 13.688 4.586 1 98.88 36 HIS B C 1
ATOM 2145 O O . HIS B 1 36 ? -12.938 14.234 3.492 1 98.88 36 HIS B O 1
ATOM 2151 N N . GLY B 1 37 ? -14.242 13.805 5.379 1 98.69 37 GLY B N 1
ATOM 2152 C CA . GLY B 1 37 ? -15.391 14.547 4.875 1 98.69 37 GLY B CA 1
ATOM 2153 C C . GLY B 1 37 ? -16.125 13.828 3.758 1 98.69 37 GLY B C 1
ATOM 2154 O O . GLY B 1 37 ? -15.664 12.789 3.275 1 98.69 37 GLY B O 1
ATOM 2155 N N . PRO B 1 38 ? -17.297 14.367 3.396 1 98.62 38 PRO B N 1
ATOM 2156 C CA . PRO B 1 38 ? -18.078 13.742 2.326 1 98.62 38 PRO B CA 1
ATOM 2157 C C . PRO B 1 38 ? -17.484 14 0.941 1 98.62 38 PRO B C 1
ATOM 2159 O O . PRO B 1 38 ? -18.016 13.516 -0.06 1 98.62 38 PRO B O 1
ATOM 2162 N N . HIS B 1 39 ? -16.359 14.703 0.873 1 98.88 39 HIS B N 1
ATOM 2163 C CA . HIS B 1 39 ? -15.906 15.203 -0.421 1 98.88 39 HIS B CA 1
ATOM 2164 C C . HIS B 1 39 ? -14.531 14.648 -0.78 1 98.88 39 HIS B C 1
ATOM 2166 O O . HIS B 1 39 ? -14.117 14.711 -1.94 1 98.88 39 HIS B O 1
ATOM 2172 N N . LEU B 1 40 ? -13.805 14.148 0.133 1 98.94 40 LEU B N 1
ATOM 2173 C CA . LEU B 1 40 ? -12.477 13.625 -0.137 1 98.94 40 LEU B CA 1
ATOM 2174 C C . LEU B 1 40 ? -12.453 12.109 -0.04 1 98.94 40 LEU B C 1
ATOM 2176 O O . LEU B 1 40 ? -13.273 11.516 0.667 1 98.94 40 LEU B O 1
ATOM 2180 N N . PRO B 1 41 ? -11.555 11.492 -0.724 1 98.88 41 PRO B N 1
ATOM 2181 C CA . PRO B 1 41 ? -11.469 10.031 -0.663 1 98.88 41 PRO B CA 1
ATOM 2182 C C . PRO B 1 41 ? -10.859 9.531 0.644 1 98.88 41 PRO B C 1
ATOM 2184 O O . PRO B 1 41 ? -10.156 10.281 1.329 1 98.88 41 PRO B O 1
ATOM 2187 N N . LEU B 1 42 ? -11.078 8.273 0.911 1 98.94 42 LEU B N 1
ATOM 2188 C CA . LEU B 1 42 ? -10.531 7.613 2.094 1 98.94 42 LEU B CA 1
ATOM 2189 C C . LEU B 1 42 ? -9.008 7.566 2.039 1 98.94 42 LEU B C 1
ATOM 2191 O O . LEU B 1 42 ? -8.352 7.449 3.074 1 98.94 42 LEU B O 1
ATOM 2195 N N . ALA B 1 43 ? -8.398 7.727 0.887 1 98.81 43 ALA B N 1
ATOM 2196 C CA . ALA B 1 43 ? -6.957 7.633 0.675 1 98.81 43 ALA B CA 1
ATOM 2197 C C . ALA B 1 43 ? -6.289 8.992 0.842 1 98.81 43 ALA B C 1
ATOM 2199 O O . ALA B 1 43 ? -5.105 9.156 0.525 1 98.81 43 ALA B O 1
ATOM 2200 N N . THR B 1 44 ? -6.953 10 1.307 1 98.94 44 THR B N 1
ATOM 2201 C CA . THR B 1 44 ? -6.477 11.383 1.331 1 98.94 44 THR B CA 1
ATOM 2202 C C . THR B 1 44 ? -5.066 11.453 1.912 1 98.94 44 THR B C 1
ATOM 2204 O O . THR B 1 44 ? -4.172 12.047 1.308 1 98.94 44 THR B O 1
ATOM 2207 N N . ASP B 1 45 ? -4.832 10.812 3.018 1 98.94 45 ASP B N 1
ATOM 2208 C CA . ASP B 1 45 ? -3.516 10.852 3.648 1 98.94 45 ASP B CA 1
ATOM 2209 C C . ASP B 1 45 ? -2.445 10.289 2.719 1 98.94 45 ASP B C 1
ATOM 2211 O O . ASP B 1 45 ? -1.374 10.875 2.564 1 98.94 45 ASP B O 1
ATOM 2215 N N . VAL B 1 46 ? -2.732 9.133 2.104 1 98.94 46 VAL B N 1
ATOM 2216 C CA . VAL B 1 46 ? -1.769 8.461 1.24 1 98.94 46 VAL B CA 1
ATOM 2217 C C . VAL B 1 46 ? -1.508 9.305 -0.003 1 98.94 46 VAL B C 1
ATOM 2219 O O . VAL B 1 46 ? -0.365 9.43 -0.451 1 98.94 46 VAL B O 1
ATOM 2222 N N . VAL B 1 47 ? -2.574 9.883 -0.572 1 98.94 47 VAL B N 1
ATOM 2223 C CA . VAL B 1 47 ? -2.441 10.758 -1.733 1 98.94 47 VAL B CA 1
ATOM 2224 C C . VAL B 1 47 ? -1.496 11.906 -1.407 1 98.94 47 VAL B C 1
ATOM 2226 O O . VAL B 1 47 ? -0.57 12.195 -2.17 1 98.94 47 VAL B O 1
ATOM 2229 N N . ILE B 1 48 ? -1.693 12.484 -0.269 1 98.94 48 ILE B N 1
ATOM 2230 C CA . ILE B 1 48 ? -0.926 13.664 0.12 1 98.94 48 ILE B CA 1
ATOM 2231 C C . ILE B 1 48 ? 0.526 13.266 0.384 1 98.94 48 ILE B C 1
ATOM 2233 O O . ILE B 1 48 ? 1.45 13.898 -0.135 1 98.94 48 ILE B O 1
ATOM 2237 N N . SER B 1 49 ? 0.752 12.25 1.158 1 98.94 49 SER B N 1
ATOM 2238 C CA . SER B 1 49 ? 2.107 11.867 1.537 1 98.94 49 SER B CA 1
ATOM 2239 C C . SER B 1 49 ? 2.908 11.398 0.325 1 98.94 49 SER B C 1
ATOM 2241 O O . SER B 1 49 ? 4.086 11.734 0.189 1 98.94 49 SER B O 1
ATOM 2243 N N . ARG B 1 50 ? 2.289 10.648 -0.522 1 98.94 50 ARG B N 1
ATOM 2244 C CA . ARG B 1 50 ? 2.973 10.156 -1.712 1 98.94 50 ARG B CA 1
ATOM 2245 C C . ARG B 1 50 ? 3.352 11.297 -2.645 1 98.94 50 ARG B C 1
ATOM 2247 O O . ARG B 1 50 ? 4.477 11.352 -3.15 1 98.94 50 ARG B O 1
ATOM 2254 N N . GLU B 1 51 ? 2.418 12.18 -2.896 1 98.94 51 GLU B N 1
ATOM 2255 C CA . GLU B 1 51 ? 2.715 13.32 -3.754 1 98.94 51 GLU B CA 1
ATOM 2256 C C . GLU B 1 51 ? 3.803 14.203 -3.146 1 98.94 51 GLU B C 1
ATOM 2258 O O . GLU B 1 51 ? 4.695 14.672 -3.857 1 98.94 51 GLU B O 1
ATOM 2263 N N . ALA B 1 52 ? 3.748 14.43 -1.873 1 98.94 52 ALA B N 1
ATOM 2264 C CA . ALA B 1 52 ? 4.789 15.203 -1.204 1 98.94 52 ALA B CA 1
ATOM 2265 C C . ALA B 1 52 ? 6.152 14.539 -1.351 1 98.94 52 ALA B C 1
ATOM 2267 O O . ALA B 1 52 ? 7.152 15.211 -1.61 1 98.94 52 ALA B O 1
ATOM 2268 N N . ALA B 1 53 ? 6.195 13.258 -1.186 1 98.94 53 ALA B N 1
ATOM 2269 C CA . ALA B 1 53 ? 7.438 12.5 -1.344 1 98.94 53 ALA B CA 1
ATOM 2270 C C . ALA B 1 53 ? 7.973 12.617 -2.768 1 98.94 53 ALA B C 1
ATOM 2272 O O . ALA B 1 53 ? 9.18 12.773 -2.975 1 98.94 53 ALA B O 1
ATOM 2273 N N . ARG B 1 54 ? 7.082 12.516 -3.75 1 98.88 54 ARG B N 1
ATOM 2274 C CA . ARG B 1 54 ? 7.473 12.641 -5.148 1 98.88 54 ARG B CA 1
ATOM 2275 C C . ARG B 1 54 ? 8.078 14.008 -5.426 1 98.88 54 ARG B C 1
ATOM 2277 O O . ARG B 1 54 ? 9.086 14.117 -6.133 1 98.88 54 ARG B O 1
ATOM 2284 N N . ARG B 1 55 ? 7.473 15 -4.895 1 98.88 55 ARG B N 1
ATOM 2285 C CA . ARG B 1 55 ? 7.977 16.359 -5.09 1 98.88 55 ARG B CA 1
ATOM 2286 C C . ARG B 1 55 ? 9.289 16.562 -4.34 1 98.88 55 ARG B C 1
ATOM 2288 O O . ARG B 1 55 ? 10.18 17.266 -4.82 1 98.88 55 ARG B O 1
ATOM 2295 N N . ALA B 1 56 ? 9.383 15.992 -3.15 1 98.94 56 ALA B N 1
ATOM 2296 C CA . ALA B 1 56 ? 10.656 16.016 -2.439 1 98.94 56 ALA B CA 1
ATOM 2297 C C . ALA B 1 56 ? 11.758 15.344 -3.258 1 9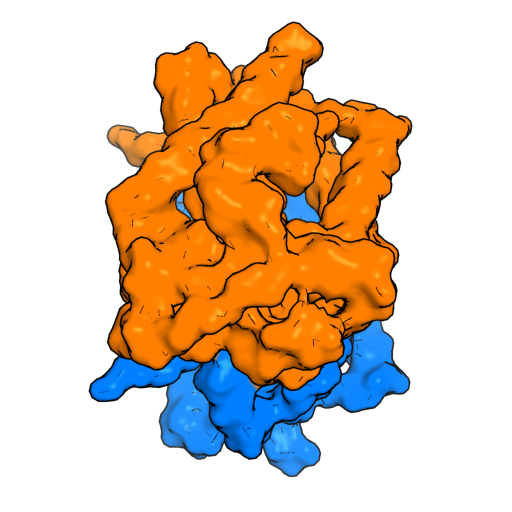8.94 56 ALA B C 1
ATOM 2299 O O . ALA B 1 56 ? 12.883 15.844 -3.33 1 98.94 56 ALA B O 1
ATOM 2300 N N . PHE B 1 57 ? 11.461 14.211 -3.887 1 98.88 57 PHE B N 1
ATOM 2301 C CA . PHE B 1 57 ? 12.398 13.523 -4.766 1 98.88 57 PHE B CA 1
ATOM 2302 C C . PHE B 1 57 ? 12.914 14.469 -5.848 1 98.88 57 PHE B C 1
ATOM 2304 O O . PHE B 1 57 ? 14.117 14.516 -6.113 1 98.88 57 PHE B O 1
ATOM 2311 N N . ARG B 1 58 ? 12 15.18 -6.461 1 98.38 58 ARG B N 1
ATOM 2312 C CA . ARG B 1 58 ? 12.375 16.062 -7.566 1 98.38 58 ARG B CA 1
ATOM 2313 C C . ARG B 1 58 ? 13.305 17.172 -7.09 1 98.38 58 ARG B C 1
ATOM 2315 O O . ARG B 1 58 ? 14.234 17.547 -7.801 1 98.38 58 ARG B O 1
ATOM 2322 N N . LEU B 1 59 ? 13.039 17.703 -5.902 1 98.44 59 LEU B N 1
ATOM 2323 C CA . LEU B 1 59 ? 13.93 18.703 -5.324 1 98.44 59 LEU B CA 1
ATOM 2324 C C . LEU B 1 59 ? 15.328 18.125 -5.113 1 98.44 59 LEU B C 1
ATOM 2326 O O . LEU B 1 59 ? 16.328 18.734 -5.496 1 98.44 59 LEU B O 1
ATOM 2330 N N . LEU B 1 60 ? 15.375 16.953 -4.582 1 98.62 60 LEU B N 1
ATOM 2331 C CA . LEU B 1 60 ? 16.641 16.281 -4.289 1 98.62 60 LEU B CA 1
ATOM 2332 C C . LEU B 1 60 ? 17.406 15.977 -5.578 1 98.62 60 LEU B C 1
ATOM 2334 O O . LEU B 1 60 ? 18.625 16.156 -5.641 1 98.62 60 LEU B O 1
ATOM 2338 N N . ALA B 1 61 ? 16.656 15.484 -6.566 1 97 61 ALA B N 1
ATOM 2339 C CA . ALA B 1 61 ? 17.266 15.141 -7.852 1 97 61 ALA B CA 1
ATOM 2340 C C . ALA B 1 61 ? 17.938 16.359 -8.477 1 97 61 ALA B C 1
ATOM 2342 O O . ALA B 1 61 ? 19.016 16.25 -9.055 1 97 61 ALA B O 1
ATOM 2343 N N . ARG B 1 62 ? 17.297 17.5 -8.344 1 97 62 ARG B N 1
ATOM 2344 C CA . ARG B 1 62 ? 17.859 18.75 -8.883 1 97 62 ARG B CA 1
ATOM 2345 C C . ARG B 1 62 ? 19.156 19.125 -8.172 1 97 62 ARG B C 1
ATOM 2347 O O . ARG B 1 62 ? 20.031 19.766 -8.758 1 97 62 ARG B O 1
ATOM 2354 N N . GLU B 1 63 ? 19.25 18.656 -6.98 1 96.44 63 GLU B N 1
ATOM 2355 C CA . GLU B 1 63 ? 20.422 18.984 -6.16 1 96.44 63 GLU B CA 1
ATOM 2356 C C . GLU B 1 63 ? 21.469 17.891 -6.227 1 96.44 63 GLU B C 1
ATOM 2358 O O . GLU B 1 63 ? 22.516 17.969 -5.574 1 96.44 63 GLU B O 1
ATOM 2363 N N . GLY B 1 64 ? 21.203 16.828 -6.891 1 96.31 64 GLY B N 1
ATOM 2364 C CA . GLY B 1 64 ? 22.141 15.734 -7.043 1 96.31 64 GLY B CA 1
ATOM 2365 C C . GLY B 1 64 ? 22.141 14.781 -5.859 1 96.31 64 GLY B C 1
ATOM 2366 O O . GLY B 1 64 ? 23.094 14.023 -5.668 1 96.31 64 GLY B O 1
ATOM 2367 N N . VAL B 1 65 ? 21.156 14.836 -5.051 1 97.5 65 VAL B N 1
ATOM 2368 C CA . VAL B 1 65 ? 21.016 13.914 -3.926 1 97.5 65 VAL B CA 1
ATOM 2369 C C . VAL B 1 65 ? 20.188 12.695 -4.348 1 97.5 65 VAL B C 1
ATOM 2371 O O . VAL B 1 65 ? 19 12.82 -4.652 1 97.5 65 VAL B O 1
ATOM 2374 N N . PRO B 1 66 ? 20.766 11.531 -4.422 1 97.69 66 PRO B N 1
ATOM 2375 C CA . PRO B 1 66 ? 20.031 10.344 -4.844 1 97.69 66 PRO B CA 1
ATOM 2376 C C . PRO B 1 66 ? 18.922 9.961 -3.867 1 97.69 66 PRO B C 1
ATOM 2378 O O . PRO B 1 66 ? 19.141 9.953 -2.652 1 97.69 66 PRO B O 1
ATOM 2381 N N . ALA B 1 67 ? 17.797 9.695 -4.379 1 98.75 67 ALA B N 1
ATOM 2382 C CA . ALA B 1 67 ? 16.641 9.305 -3.562 1 98.75 67 ALA B CA 1
ATOM 2383 C C . ALA B 1 67 ? 15.742 8.32 -4.309 1 98.75 67 ALA B C 1
ATOM 2385 O O . ALA B 1 67 ? 15.961 8.055 -5.492 1 98.75 67 ALA B O 1
ATOM 2386 N N . VAL B 1 68 ? 14.82 7.727 -3.641 1 98.88 68 VAL B N 1
ATOM 2387 C CA . VAL B 1 68 ? 13.805 6.836 -4.199 1 98.88 68 VAL B CA 1
ATOM 2388 C C . VAL B 1 68 ? 12.547 6.875 -3.336 1 98.88 68 VAL B C 1
ATOM 2390 O O . VAL B 1 68 ? 12.633 7.051 -2.117 1 98.88 68 VAL B O 1
ATOM 2393 N N . VAL B 1 69 ? 11.414 6.805 -3.934 1 98.94 69 VAL B N 1
ATOM 2394 C CA . VAL B 1 69 ? 10.156 6.766 -3.203 1 98.94 69 VAL B CA 1
ATOM 2395 C C . VAL B 1 69 ? 9.711 5.316 -3.006 1 98.94 69 VAL B C 1
ATOM 2397 O O . VAL B 1 69 ? 9.648 4.547 -3.967 1 98.94 69 VAL B O 1
ATOM 2400 N N . LEU B 1 70 ? 9.445 4.941 -1.791 1 98.94 70 LEU B N 1
ATOM 2401 C CA . LEU B 1 70 ? 9.023 3.58 -1.474 1 98.94 70 LEU B CA 1
ATOM 2402 C C . LEU B 1 70 ? 7.512 3.43 -1.636 1 98.94 70 LEU B C 1
ATOM 2404 O O . LEU B 1 70 ? 6.785 4.426 -1.659 1 98.94 70 LEU B O 1
ATOM 2408 N N . PRO B 1 71 ? 7.027 2.154 -1.814 1 98.94 71 PRO B N 1
ATOM 2409 C CA . PRO B 1 71 ? 5.578 1.949 -1.763 1 98.94 71 PRO B CA 1
ATOM 2410 C C . PRO B 1 71 ? 4.957 2.459 -0.464 1 98.94 71 PRO B C 1
ATOM 2412 O O . PRO B 1 71 ? 5.512 2.246 0.616 1 98.94 71 PRO B O 1
ATOM 2415 N N . PRO B 1 72 ? 3.863 3.129 -0.52 1 98.88 72 PRO B N 1
ATOM 2416 C CA . PRO B 1 72 ? 3.277 3.75 0.669 1 98.88 72 PRO B CA 1
ATOM 2417 C C . PRO B 1 72 ? 2.678 2.73 1.634 1 98.88 72 PRO B C 1
ATOM 2419 O O . PRO B 1 72 ? 2.336 1.617 1.227 1 98.88 72 PRO B O 1
ATOM 2422 N N . LEU B 1 73 ? 2.672 3.064 2.896 1 98.94 73 LEU B N 1
ATOM 2423 C CA . LEU B 1 73 ? 1.836 2.379 3.875 1 98.94 73 LEU B CA 1
ATOM 2424 C C . LEU B 1 73 ? 0.439 2.99 3.92 1 98.94 73 LEU B C 1
ATOM 2426 O O . LEU B 1 73 ? 0.278 4.152 4.293 1 98.94 73 LEU B O 1
ATOM 2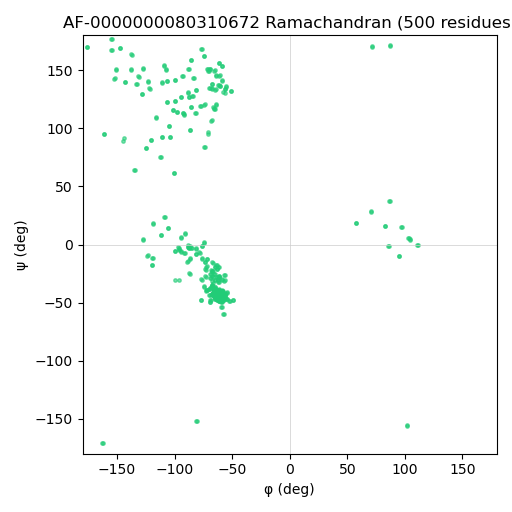430 N N . ALA B 1 74 ? -0.558 2.189 3.605 1 98.81 74 ALA B N 1
ATOM 2431 C CA . ALA B 1 74 ? -1.901 2.729 3.406 1 98.81 74 ALA B CA 1
ATOM 2432 C C . ALA B 1 74 ? -2.766 2.521 4.648 1 98.81 74 ALA B C 1
ATOM 2434 O O . ALA B 1 74 ? -3.916 2.961 4.691 1 98.81 74 ALA B O 1
ATOM 2435 N N . TYR B 1 75 ? -2.266 1.803 5.664 1 98.88 75 TYR B N 1
ATOM 2436 C CA . TYR B 1 75 ? -2.984 1.509 6.902 1 98.88 75 TYR B CA 1
ATOM 2437 C C . TYR B 1 75 ? -2.201 1.994 8.117 1 98.88 75 TYR B C 1
ATOM 2439 O O . TYR B 1 75 ? -0.975 1.876 8.156 1 98.88 75 TYR B O 1
ATOM 2447 N N . ALA B 1 76 ? -2.805 2.5 9.023 1 98.81 76 ALA B N 1
ATOM 2448 C CA . ALA B 1 76 ? -2.223 3.084 10.234 1 98.81 76 ALA B CA 1
ATOM 2449 C C . ALA B 1 76 ? -3.219 3.059 11.391 1 98.81 76 ALA B C 1
ATOM 2451 O O . ALA B 1 76 ? -4.332 2.547 11.25 1 98.81 76 ALA B O 1
ATOM 2452 N N . VAL B 1 77 ? -2.754 3.498 12.516 1 98.81 77 VAL B N 1
ATOM 2453 C CA . VAL B 1 77 ? -3.691 3.746 13.602 1 98.81 77 VAL B CA 1
ATOM 2454 C C . VAL B 1 77 ? -4.621 4.898 13.234 1 98.81 77 VAL B C 1
ATOM 2456 O O . VAL B 1 77 ? -4.164 6 12.922 1 98.81 77 VAL B O 1
ATOM 2459 N N . THR B 1 78 ? -5.887 4.648 13.141 1 98.5 78 THR B N 1
ATOM 2460 C CA . THR B 1 78 ? -6.863 5.707 12.898 1 98.5 78 THR B CA 1
ATOM 2461 C C . THR B 1 78 ? -8.156 5.422 13.656 1 98.5 78 THR B C 1
ATOM 2463 O O . THR B 1 78 ? -9.078 4.816 13.109 1 98.5 78 THR B O 1
ATOM 2466 N N . GLU B 1 79 ? -8.242 5.93 14.859 1 97.31 79 GLU B N 1
ATOM 2467 C CA . GLU B 1 79 ? -9.359 5.633 15.742 1 97.31 79 GLU B CA 1
ATOM 2468 C C . GLU B 1 79 ? -10.391 6.762 15.727 1 97.31 79 GLU B C 1
ATOM 2470 O O . GLU B 1 79 ? -11.586 6.52 15.898 1 97.31 79 GLU B O 1
ATOM 2475 N N . TYR B 1 80 ? -9.977 7.977 15.508 1 97.81 80 TYR B N 1
ATOM 2476 C CA . TYR B 1 80 ? -10.883 9.125 15.539 1 97.81 80 TYR B CA 1
ATOM 2477 C C . TYR B 1 80 ? -11.945 9.008 14.461 1 97.81 80 TYR B C 1
ATOM 2479 O O . TYR B 1 80 ? -13.078 9.453 14.641 1 97.81 80 TYR B O 1
ATOM 2487 N N . ALA B 1 81 ? -11.578 8.367 13.375 1 97.94 81 ALA B N 1
ATOM 2488 C CA . ALA B 1 81 ? -12.477 8.258 12.227 1 97.94 81 ALA B CA 1
ATOM 2489 C C . ALA B 1 81 ? -13.266 6.957 12.273 1 97.94 81 ALA B C 1
ATOM 2491 O O . ALA B 1 81 ? -14.016 6.645 11.352 1 97.94 81 ALA B O 1
ATOM 2492 N N . SER B 1 82 ? -13.156 6.199 13.352 1 95.88 82 SER B N 1
ATOM 2493 C CA . SER B 1 82 ? -13.664 4.836 13.422 1 95.88 82 SER B CA 1
ATOM 2494 C C . SER B 1 82 ? -15.18 4.805 13.242 1 95.88 82 SER B C 1
ATOM 2496 O O . SER B 1 82 ? -15.742 3.777 12.852 1 95.88 82 SER B O 1
ATOM 2498 N N . GLU B 1 83 ? -15.844 5.926 13.445 1 96.56 83 GLU B N 1
ATOM 2499 C CA . GLU B 1 83 ? -17.297 5.992 13.344 1 96.56 83 GLU B CA 1
ATOM 2500 C C . GLU B 1 83 ? -17.75 6.117 11.891 1 96.56 83 GLU B C 1
ATOM 2502 O O . GLU B 1 83 ? -18.938 5.988 11.586 1 96.56 83 GLU B O 1
ATOM 2507 N N . PHE B 1 84 ? -16.875 6.301 11.031 1 98.56 84 PHE B N 1
ATOM 2508 C CA . PHE B 1 84 ? -17.219 6.582 9.641 1 98.56 84 PHE B CA 1
ATOM 2509 C C . PHE B 1 84 ? -16.844 5.406 8.742 1 98.56 84 PHE B C 1
ATOM 2511 O O . PHE B 1 84 ? -15.766 4.824 8.891 1 98.56 84 PHE B O 1
ATOM 2518 N N . ALA B 1 85 ? -17.719 5.117 7.809 1 98.38 85 ALA B N 1
ATOM 2519 C CA . ALA B 1 85 ? -17.625 3.939 6.949 1 98.38 85 ALA B CA 1
ATOM 2520 C C . ALA B 1 85 ? -16.344 3.971 6.109 1 98.38 85 ALA B C 1
ATOM 2522 O O . ALA B 1 85 ? -15.969 5.023 5.59 1 98.38 85 ALA B O 1
ATOM 2523 N N . GLY B 1 86 ? -15.695 2.791 6.027 1 98.56 86 GLY B N 1
ATOM 2524 C CA . GLY B 1 86 ? -14.539 2.639 5.152 1 98.56 86 GLY B CA 1
ATOM 2525 C C . GLY B 1 86 ? -13.219 2.857 5.863 1 98.56 86 GLY B C 1
ATOM 2526 O O . GLY B 1 86 ? -12.156 2.594 5.301 1 98.56 86 GLY B O 1
ATOM 2527 N N . THR B 1 87 ? -13.273 3.348 7.105 1 98.81 87 THR B N 1
ATOM 2528 C CA . THR B 1 87 ? -12.07 3.543 7.902 1 98.81 87 THR B CA 1
ATOM 2529 C C . THR B 1 87 ? -11.531 2.207 8.398 1 98.81 87 THR B C 1
ATOM 2531 O O . THR B 1 87 ? -12.242 1.447 9.062 1 98.81 87 THR B O 1
ATOM 2534 N N . ILE B 1 88 ? -10.336 1.899 8.039 1 98.81 88 ILE B N 1
ATOM 2535 C CA . ILE B 1 88 ? -9.703 0.657 8.469 1 98.81 88 ILE B CA 1
ATOM 2536 C C . ILE B 1 88 ? -8.492 0.971 9.336 1 98.81 88 ILE B C 1
ATOM 2538 O O . ILE B 1 88 ? -7.457 1.416 8.828 1 98.81 88 ILE B O 1
ATOM 2542 N N . SER B 1 89 ? -8.586 0.698 10.617 1 98.69 89 SER B N 1
ATOM 2543 C CA . SER B 1 89 ? -7.543 1.026 11.586 1 98.69 89 SER B CA 1
ATOM 2544 C C . SER B 1 89 ? -6.684 -0.192 11.906 1 98.69 89 SER B C 1
ATOM 2546 O O . SER B 1 89 ? -7.195 -1.31 12.008 1 98.69 89 SER B O 1
ATOM 2548 N N . LEU B 1 90 ? -5.418 -0.002 12.062 1 98.81 90 LEU B N 1
ATOM 2549 C CA . LEU B 1 90 ? -4.523 -0.994 12.648 1 98.81 90 LEU B CA 1
ATOM 2550 C C . LEU B 1 90 ? -4.371 -0.766 14.148 1 98.81 90 LEU B C 1
ATOM 2552 O O . LEU B 1 90 ? -4.32 0.378 14.609 1 98.81 90 LEU B O 1
ATOM 2556 N N . PRO B 1 91 ? -4.25 -1.873 14.891 1 98.81 91 PRO B N 1
ATOM 2557 C CA . PRO B 1 91 ? -3.771 -1.693 16.266 1 98.81 91 PRO B CA 1
ATOM 2558 C C . PRO B 1 91 ? -2.398 -1.03 16.328 1 98.81 91 PRO B C 1
ATOM 2560 O O . PRO B 1 91 ? -1.586 -1.191 15.414 1 98.81 91 PRO B O 1
ATOM 2563 N N . PHE B 1 92 ? -2.152 -0.361 17.453 1 98.88 92 PHE B N 1
ATOM 2564 C CA . PHE B 1 92 ? -0.922 0.391 17.672 1 98.88 92 PHE B CA 1
ATOM 2565 C C . PHE B 1 92 ? 0.3 -0.479 17.406 1 98.88 92 PHE B C 1
ATOM 2567 O O . PHE B 1 92 ? 1.187 -0.095 16.641 1 98.88 92 PHE B O 1
ATOM 2574 N N . GLU B 1 93 ? 0.334 -1.653 17.953 1 98.88 93 GLU B N 1
ATOM 2575 C CA . GLU B 1 93 ? 1.509 -2.516 17.859 1 98.88 93 GLU B CA 1
ATOM 2576 C C . GLU B 1 93 ? 1.746 -2.967 16.422 1 98.88 93 GLU B C 1
ATOM 2578 O O . GLU B 1 93 ? 2.889 -3.031 15.961 1 98.88 93 GLU B O 1
ATOM 2583 N N . THR B 1 94 ? 0.699 -3.305 15.734 1 98.94 94 THR B N 1
ATOM 2584 C CA . THR B 1 94 ? 0.827 -3.719 14.344 1 98.94 94 THR B CA 1
ATOM 2585 C C . THR B 1 94 ? 1.361 -2.576 13.484 1 98.94 94 THR B C 1
ATOM 2587 O O . THR B 1 94 ? 2.256 -2.777 12.664 1 98.94 94 THR B O 1
ATOM 2590 N N . ALA B 1 95 ? 0.774 -1.366 13.68 1 98.94 95 ALA B N 1
ATOM 2591 C CA . ALA B 1 95 ? 1.219 -0.197 12.922 1 98.94 95 ALA B CA 1
ATOM 2592 C C . ALA B 1 95 ? 2.689 0.103 13.195 1 98.94 95 ALA B C 1
ATOM 2594 O O . ALA B 1 95 ? 3.459 0.363 12.266 1 98.94 95 ALA B O 1
ATOM 2595 N N . LYS B 1 96 ? 3.074 0.081 14.445 1 98.94 96 LYS B N 1
ATOM 2596 C CA . LYS B 1 96 ? 4.453 0.35 14.836 1 98.94 96 LYS B CA 1
ATOM 2597 C C . LYS B 1 96 ? 5.41 -0.671 14.227 1 98.94 96 LYS B C 1
ATOM 2599 O O . LYS B 1 96 ? 6.434 -0.303 13.641 1 98.94 96 LYS B O 1
ATOM 2604 N N . MET B 1 97 ? 5.09 -1.938 14.32 1 98.94 97 MET B N 1
ATOM 2605 C CA . MET B 1 97 ? 5.953 -3.002 13.82 1 98.94 97 MET B CA 1
ATOM 2606 C C . MET B 1 97 ? 6.074 -2.93 12.297 1 98.94 97 MET B C 1
ATOM 2608 O O . MET B 1 97 ? 7.152 -3.172 11.75 1 98.94 97 MET B O 1
ATOM 2612 N N . LEU B 1 98 ? 4.969 -2.627 11.656 1 98.94 98 LEU B N 1
ATOM 2613 C CA . LEU B 1 98 ? 4.984 -2.49 10.203 1 98.94 98 LEU B CA 1
ATOM 2614 C C . LEU B 1 98 ? 5.965 -1.401 9.773 1 98.94 98 LEU B C 1
ATOM 2616 O O . LEU B 1 98 ? 6.84 -1.643 8.938 1 98.94 98 LEU B O 1
ATOM 2620 N N . ALA B 1 99 ? 5.801 -0.207 10.328 1 98.94 99 ALA B N 1
ATOM 2621 C CA . ALA B 1 99 ? 6.691 0.897 9.977 1 98.94 99 ALA B CA 1
ATOM 2622 C C . ALA B 1 99 ? 8.148 0.55 10.289 1 98.94 99 ALA B C 1
ATOM 2624 O O . ALA B 1 99 ? 9.023 0.724 9.438 1 98.94 99 ALA B O 1
ATOM 2625 N N . ARG B 1 100 ? 8.414 0.011 11.492 1 98.94 100 ARG B N 1
ATOM 2626 C CA . ARG B 1 100 ? 9.766 -0.356 11.914 1 98.94 100 ARG B CA 1
ATOM 2627 C C . ARG B 1 100 ? 10.391 -1.347 10.945 1 98.94 100 ARG B C 1
ATOM 2629 O O . ARG B 1 100 ? 11.531 -1.162 10.508 1 98.94 100 ARG B O 1
ATOM 2636 N N . ASP B 1 101 ? 9.664 -2.334 10.594 1 98.94 101 ASP B N 1
ATOM 2637 C CA . ASP B 1 101 ? 10.234 -3.436 9.828 1 98.94 101 ASP B CA 1
ATOM 2638 C C . ASP B 1 101 ? 10.414 -3.049 8.359 1 98.94 101 ASP B C 1
ATOM 2640 O O . ASP B 1 101 ? 11.32 -3.535 7.688 1 98.94 101 ASP B O 1
ATOM 2644 N N . VAL B 1 102 ? 9.562 -2.139 7.805 1 98.94 102 VAL B N 1
ATOM 2645 C CA . VAL B 1 102 ? 9.797 -1.604 6.465 1 98.94 102 VAL B CA 1
ATOM 2646 C C . VAL B 1 102 ? 11.07 -0.765 6.461 1 98.94 102 VAL B C 1
ATOM 2648 O O . VAL B 1 102 ? 11.883 -0.868 5.539 1 98.94 102 VAL B O 1
ATOM 2651 N N . ILE B 1 103 ? 11.266 0.085 7.531 1 98.94 103 ILE B N 1
ATOM 2652 C CA . ILE B 1 103 ? 12.477 0.883 7.652 1 98.94 103 ILE B CA 1
ATOM 2653 C C . ILE B 1 103 ? 13.695 -0.036 7.691 1 98.94 103 ILE B C 1
ATOM 2655 O O . ILE B 1 103 ? 14.664 0.167 6.949 1 98.94 103 ILE B O 1
ATOM 2659 N N . LEU B 1 104 ? 13.617 -1.056 8.547 1 98.88 104 LEU B N 1
ATOM 2660 C CA . LEU B 1 104 ? 14.742 -1.979 8.688 1 98.88 104 LEU B CA 1
ATOM 2661 C C . LEU B 1 104 ? 14.969 -2.762 7.402 1 98.88 104 LEU B C 1
ATOM 2663 O O . LEU B 1 104 ? 16.109 -2.998 7.012 1 98.88 104 LEU B O 1
ATOM 2667 N N . GLY B 1 105 ? 13.883 -3.197 6.762 1 98.69 105 GLY B N 1
ATOM 2668 C CA . GLY B 1 105 ? 14 -3.861 5.477 1 98.69 105 GLY B CA 1
ATOM 2669 C C . GLY B 1 105 ? 14.68 -3.008 4.422 1 98.69 105 GLY B C 1
ATOM 2670 O O . GLY B 1 105 ? 15.555 -3.488 3.699 1 98.69 105 GLY B O 1
ATOM 2671 N N . ALA B 1 106 ? 14.258 -1.759 4.348 1 98.62 106 ALA B N 1
ATOM 2672 C CA . ALA B 1 106 ? 14.875 -0.815 3.418 1 98.62 106 ALA B CA 1
ATOM 2673 C C . ALA B 1 106 ? 16.359 -0.641 3.713 1 98.62 106 ALA B C 1
ATOM 2675 O O . ALA B 1 106 ? 17.188 -0.607 2.795 1 98.62 106 ALA B O 1
ATOM 2676 N N . THR B 1 107 ? 16.688 -0.583 4.973 1 97.88 107 THR B N 1
ATOM 2677 C CA . THR B 1 107 ? 18.062 -0.439 5.406 1 97.88 107 THR B CA 1
ATOM 2678 C C . THR B 1 107 ? 18.891 -1.642 4.969 1 97.88 107 THR B C 1
ATOM 2680 O O . THR B 1 107 ? 20.031 -1.485 4.508 1 97.88 107 THR B O 1
ATOM 2683 N N . ARG B 1 108 ? 18.359 -2.791 5.031 1 97.31 108 ARG B N 1
ATOM 2684 C CA . ARG B 1 108 ? 19.078 -4.027 4.715 1 97.31 108 ARG B CA 1
ATOM 2685 C C . ARG B 1 108 ? 19.391 -4.109 3.225 1 97.31 108 ARG B C 1
ATOM 2687 O O . ARG B 1 108 ? 20.328 -4.793 2.822 1 97.31 108 ARG B O 1
ATOM 2694 N N . THR B 1 109 ? 18.594 -3.441 2.393 1 96.62 109 THR B N 1
ATOM 2695 C CA . THR B 1 109 ? 18.828 -3.479 0.954 1 96.62 109 THR B CA 1
ATOM 2696 C C . THR B 1 109 ? 20.062 -2.656 0.589 1 96.62 109 THR B C 1
ATOM 2698 O O . THR B 1 109 ? 20.594 -2.773 -0.521 1 96.62 109 THR B O 1
ATOM 2701 N N . GLY B 1 110 ? 20.469 -1.729 1.527 1 97.31 110 GLY B N 1
ATOM 2702 C CA . GLY B 1 110 ? 21.625 -0.875 1.268 1 97.31 110 GLY B CA 1
ATOM 2703 C C . GLY B 1 110 ? 21.25 0.582 1.07 1 97.31 110 GLY B C 1
ATOM 2704 O O . GLY B 1 110 ? 22.109 1.419 0.799 1 97.31 110 GLY B O 1
ATOM 2705 N N . LEU B 1 111 ? 19.969 0.933 1.146 1 98.25 111 LEU B N 1
ATOM 2706 C CA . LEU B 1 111 ? 19.578 2.336 1.111 1 98.25 111 LEU B CA 1
ATOM 2707 C C . LEU B 1 111 ? 20.219 3.111 2.256 1 98.25 111 LEU B C 1
ATOM 2709 O O . LEU B 1 111 ? 20.312 2.609 3.379 1 98.25 111 LEU B O 1
ATOM 2713 N N . ARG B 1 112 ? 20.641 4.293 2.008 1 97.94 112 ARG B N 1
ATOM 2714 C CA . ARG B 1 112 ? 21.484 5.051 2.916 1 97.94 112 ARG B CA 1
ATOM 2715 C C . ARG B 1 112 ? 20.703 5.535 4.133 1 97.94 112 ARG B C 1
ATOM 2717 O O . ARG B 1 112 ? 21.281 5.781 5.191 1 97.94 112 ARG B O 1
ATOM 2724 N N . GLY B 1 113 ? 19.453 5.73 4 1 98.5 113 GLY B N 1
ATOM 2725 C CA . GLY B 1 113 ? 18.547 6.184 5.047 1 98.5 113 GLY B CA 1
ATOM 2726 C C . GLY B 1 113 ? 17.094 6.238 4.605 1 98.5 113 GLY B C 1
ATOM 2727 O O . GLY B 1 113 ? 16.797 6.07 3.42 1 98.5 113 GLY B O 1
ATOM 2728 N N . VAL B 1 114 ? 16.219 6.441 5.594 1 98.94 114 VAL B N 1
ATOM 2729 C CA . VAL B 1 114 ? 14.781 6.496 5.312 1 98.94 114 VAL B CA 1
ATOM 2730 C C . VAL B 1 114 ? 14.188 7.77 5.914 1 98.94 114 VAL B C 1
ATOM 2732 O O . VAL B 1 114 ? 14.453 8.102 7.07 1 98.94 114 VAL B O 1
ATOM 2735 N N . VAL B 1 115 ? 13.445 8.516 5.121 1 98.94 115 VAL B N 1
ATOM 2736 C CA . VAL B 1 115 ? 12.648 9.633 5.605 1 98.94 115 VAL B CA 1
ATOM 2737 C C . VAL B 1 115 ? 11.172 9.258 5.602 1 98.94 115 VAL B C 1
ATOM 2739 O O . VAL B 1 115 ? 10.617 8.891 4.559 1 98.94 115 VAL B O 1
ATOM 2742 N N . ILE B 1 116 ? 10.539 9.352 6.77 1 98.94 116 ILE B N 1
ATOM 2743 C CA . ILE B 1 116 ? 9.102 9.125 6.863 1 98.94 116 ILE B CA 1
ATOM 2744 C C . ILE B 1 116 ? 8.352 10.352 6.348 1 98.94 116 ILE B C 1
ATOM 2746 O O . ILE B 1 116 ? 8.516 11.453 6.871 1 98.94 116 ILE B O 1
ATOM 2750 N N . CYS B 1 117 ? 7.555 10.219 5.316 1 98.94 117 CYS B N 1
ATOM 2751 C CA . CYS B 1 117 ? 6.684 11.258 4.781 1 98.94 117 CYS B CA 1
ATOM 2752 C C . CYS B 1 117 ? 5.23 11.008 5.172 1 98.94 117 CYS B C 1
ATOM 2754 O O . CYS B 1 117 ? 4.492 10.336 4.445 1 98.94 117 CYS B O 1
ATOM 2756 N N . ASN B 1 118 ? 4.812 11.578 6.258 1 98.88 118 ASN B N 1
ATOM 2757 C CA . ASN B 1 118 ? 3.529 11.242 6.863 1 98.88 118 ASN B CA 1
ATOM 2758 C C . ASN B 1 118 ? 2.498 12.344 6.645 1 98.88 118 ASN B C 1
ATOM 2760 O O . ASN B 1 118 ? 2.828 13.531 6.711 1 98.88 118 ASN B O 1
ATOM 2764 N N . ALA B 1 119 ? 1.203 11.883 6.371 1 98.81 119 ALA B N 1
ATOM 2765 C CA . ALA B 1 119 ? 0.124 12.859 6.227 1 98.81 119 ALA B CA 1
ATOM 2766 C C . ALA B 1 119 ? -1.053 12.516 7.133 1 98.81 119 ALA B C 1
ATOM 2768 O O . ALA B 1 119 ? -2.117 13.133 7.043 1 98.81 119 ALA B O 1
ATOM 2769 N N . HIS B 1 120 ? -0.954 11.492 7.965 1 98.75 120 HIS B N 1
ATOM 2770 C CA . HIS B 1 120 ? -1.948 11.133 8.969 1 98.75 120 HIS B CA 1
ATOM 2771 C C . HIS B 1 120 ? -1.519 11.594 10.359 1 98.75 120 HIS B C 1
ATOM 2773 O O . HIS B 1 120 ? -0.568 11.047 10.93 1 98.75 120 HIS B O 1
ATOM 2779 N N . LEU B 1 121 ? -2.236 12.492 10.984 1 98.06 121 LEU B N 1
ATOM 2780 C CA . LEU B 1 121 ? -1.648 13.312 12.039 1 98.06 121 LEU B CA 1
ATOM 2781 C C . LEU B 1 121 ? -2.246 12.961 13.398 1 98.06 121 LEU B C 1
ATOM 2783 O O . LEU B 1 121 ? -1.997 13.656 14.391 1 98.06 121 LEU B O 1
ATOM 2787 N N . GLU B 1 122 ? -3.062 11.875 13.469 1 97.38 122 GLU B N 1
ATOM 2788 C CA . GLU B 1 122 ? -3.611 11.539 14.773 1 97.38 122 GLU B CA 1
ATOM 2789 C C . GLU B 1 122 ? -2.508 11.148 15.75 1 97.38 122 GLU B C 1
ATOM 2791 O O . GLU B 1 122 ? -1.529 10.508 15.367 1 97.38 122 GLU B O 1
ATOM 2796 N N . PRO B 1 123 ? -2.643 11.484 17.047 1 97.75 123 PRO B N 1
ATOM 2797 C CA . PRO B 1 123 ? -1.568 11.344 18.031 1 97.75 123 PRO B CA 1
ATOM 2798 C C . PRO B 1 123 ? -1.035 9.914 18.125 1 97.75 123 PRO B C 1
ATOM 2800 O O . PRO B 1 123 ? 0.181 9.711 18.172 1 97.75 123 PRO B O 1
ATOM 2803 N N . GLU B 1 124 ? -1.881 8.938 18.156 1 98.44 124 GLU B N 1
ATOM 2804 C CA . GLU B 1 124 ? -1.421 7.562 18.312 1 98.44 124 GLU B CA 1
ATOM 2805 C C . GLU B 1 124 ? -0.642 7.09 17.094 1 98.44 124 GLU B C 1
ATOM 2807 O O . GLU B 1 124 ? 0.292 6.297 17.219 1 98.44 124 GLU B O 1
ATOM 2812 N N . ASN B 1 125 ? -1.023 7.52 15.906 1 98.81 125 ASN B N 1
ATOM 2813 C CA . ASN B 1 125 ? -0.214 7.234 14.727 1 98.81 125 ASN B CA 1
ATOM 2814 C C . ASN B 1 125 ? 1.166 7.879 14.828 1 98.81 125 ASN B C 1
ATOM 2816 O O . ASN B 1 125 ? 2.178 7.234 14.531 1 98.81 125 ASN B O 1
ATOM 2820 N N . LEU B 1 126 ? 1.181 9.156 15.195 1 98.75 126 LEU B N 1
ATOM 2821 C CA . LEU B 1 126 ? 2.449 9.859 15.344 1 98.75 126 LEU B CA 1
ATOM 2822 C C . LEU B 1 126 ? 3.348 9.156 16.359 1 98.75 126 LEU B C 1
ATOM 2824 O O . LEU B 1 126 ? 4.551 9.023 16.141 1 98.75 126 LEU B O 1
ATOM 2828 N N . ARG B 1 127 ? 2.785 8.734 17.438 1 98.81 127 ARG B N 1
ATOM 2829 C CA . ARG B 1 127 ? 3.543 7.996 18.438 1 98.81 127 ARG B CA 1
ATOM 2830 C C . ARG B 1 127 ? 4.074 6.684 17.875 1 98.81 127 ARG B C 1
ATOM 2832 O O . ARG B 1 127 ? 5.23 6.32 18.109 1 98.81 127 ARG B O 1
ATOM 2839 N N . ALA B 1 128 ? 3.244 5.938 17.125 1 98.94 128 ALA B N 1
ATOM 2840 C CA . ALA B 1 128 ? 3.666 4.68 16.516 1 98.94 128 ALA B CA 1
ATOM 2841 C C . ALA B 1 128 ? 4.859 4.895 15.586 1 98.94 128 ALA B C 1
ATOM 2843 O O . ALA B 1 128 ? 5.828 4.129 15.625 1 98.94 128 ALA B O 1
ATOM 2844 N N . LEU B 1 129 ? 4.793 5.945 14.781 1 98.94 129 LEU B N 1
ATOM 2845 C CA . LEU B 1 129 ? 5.871 6.242 13.852 1 98.94 129 LEU B CA 1
ATOM 2846 C C . LEU B 1 129 ? 7.141 6.645 14.594 1 98.94 129 LEU B C 1
ATOM 2848 O O . LEU B 1 129 ? 8.242 6.223 14.234 1 98.94 129 LEU B O 1
ATOM 2852 N N . ARG B 1 130 ? 6.988 7.469 15.648 1 98.88 130 ARG B N 1
ATOM 2853 C CA . ARG B 1 130 ? 8.141 7.879 16.438 1 98.88 130 ARG B CA 1
ATOM 2854 C C . ARG B 1 130 ? 8.82 6.672 17.094 1 98.88 130 ARG B C 1
ATOM 2856 O O . ARG B 1 130 ? 10.047 6.535 17.031 1 98.88 130 ARG B O 1
ATOM 2863 N N . GLU B 1 131 ? 8.016 5.852 17.719 1 98.94 131 GLU B N 1
ATOM 2864 C CA . GLU B 1 131 ? 8.57 4.672 18.375 1 98.94 131 GLU B CA 1
ATOM 2865 C C . GLU B 1 131 ? 9.172 3.705 17.359 1 98.94 131 GLU B C 1
ATOM 2867 O O . GLU B 1 131 ? 10.203 3.074 17.625 1 98.94 131 GLU B O 1
ATOM 2872 N N . ALA B 1 132 ? 8.531 3.518 16.203 1 98.94 132 ALA B N 1
ATOM 2873 C CA . ALA B 1 132 ? 9.094 2.703 15.125 1 98.94 132 ALA B CA 1
ATOM 2874 C C . ALA B 1 132 ? 10.477 3.211 14.727 1 98.94 132 ALA B C 1
ATOM 2876 O O . ALA B 1 132 ? 11.414 2.422 14.57 1 98.94 132 ALA B O 1
ATOM 2877 N N . CYS B 1 133 ? 10.602 4.527 14.539 1 98.88 133 CYS B N 1
ATOM 2878 C CA . CYS B 1 133 ? 11.875 5.137 14.156 1 98.88 133 CYS B CA 1
ATOM 2879 C C . CYS B 1 133 ? 12.93 4.93 15.234 1 98.88 133 CYS B C 1
ATOM 2881 O O . CYS B 1 133 ? 14.078 4.613 14.938 1 98.88 133 CYS B O 1
ATOM 2883 N N . ASP B 1 134 ? 12.523 5.129 16.484 1 98.88 134 ASP B N 1
ATOM 2884 C CA . ASP B 1 134 ? 13.445 4.93 17.609 1 98.88 134 ASP B CA 1
ATOM 2885 C C . ASP B 1 134 ? 13.977 3.494 17.625 1 98.88 134 ASP B C 1
ATOM 2887 O O . ASP B 1 134 ? 15.18 3.273 17.781 1 98.88 134 ASP B O 1
ATOM 2891 N N . GLU B 1 135 ? 13.094 2.545 17.5 1 98.88 135 GLU B N 1
ATOM 2892 C CA . GLU B 1 135 ? 13.5 1.141 17.5 1 98.88 135 GLU B CA 1
ATOM 2893 C C . GLU B 1 135 ? 14.367 0.82 16.281 1 98.88 135 GLU B C 1
ATOM 2895 O O . GLU B 1 135 ? 15.32 0.044 16.391 1 98.88 135 GLU B O 1
ATOM 2900 N N . ALA B 1 136 ? 14.023 1.381 15.125 1 98.88 136 ALA B N 1
ATOM 2901 C CA . ALA B 1 136 ? 14.828 1.169 13.922 1 98.88 136 ALA B CA 1
ATOM 2902 C C . ALA B 1 136 ? 16.25 1.719 14.109 1 98.88 136 ALA B C 1
ATOM 2904 O O . ALA B 1 136 ? 17.219 1.071 13.727 1 98.88 136 ALA B O 1
ATOM 2905 N N . ARG B 1 137 ? 16.344 2.934 14.68 1 98.62 137 ARG B N 1
ATOM 2906 C CA . ARG B 1 137 ? 17.641 3.525 14.953 1 98.62 137 ARG B CA 1
ATOM 2907 C C . ARG B 1 137 ? 18.453 2.643 15.891 1 98.62 137 ARG B C 1
ATOM 2909 O O . ARG B 1 137 ? 19.656 2.455 15.688 1 98.62 137 ARG B O 1
ATOM 2916 N N . ALA B 1 138 ? 17.812 2.123 16.875 1 98.69 138 ALA B N 1
ATOM 2917 C CA . ALA B 1 138 ? 18.484 1.253 17.844 1 98.69 138 ALA B CA 1
ATOM 2918 C C . ALA B 1 138 ? 19.016 -0.003 17.172 1 98.69 138 ALA B C 1
ATOM 2920 O O . ALA B 1 138 ? 19.953 -0.637 17.672 1 98.69 138 ALA B O 1
ATOM 2921 N N . ASN B 1 139 ? 18.469 -0.325 16.031 1 98.25 139 ASN B N 1
ATOM 2922 C CA . ASN B 1 139 ? 18.906 -1.502 15.289 1 98.25 139 ASN B CA 1
ATOM 2923 C C . ASN B 1 139 ? 19.75 -1.119 14.07 1 98.25 139 ASN B C 1
ATOM 2925 O O . ASN B 1 139 ? 19.828 -1.876 13.102 1 98.25 139 ASN B O 1
ATOM 2929 N N . GLY B 1 140 ? 20.219 0.116 13.992 1 97.31 140 GLY B N 1
ATOM 2930 C CA . GLY B 1 140 ? 21.266 0.491 13.055 1 97.31 140 GLY B CA 1
ATOM 2931 C C . GLY B 1 140 ? 20.734 1.265 11.852 1 97.31 140 GLY B C 1
ATOM 2932 O O . GLY B 1 140 ? 21.5 1.621 10.961 1 97.31 140 GLY B O 1
ATOM 2933 N N . ALA B 1 141 ? 19.5 1.567 11.828 1 98.56 141 ALA B N 1
ATOM 2934 C CA . ALA B 1 141 ? 18.938 2.295 10.688 1 98.56 141 ALA B CA 1
ATOM 2935 C C . ALA B 1 141 ? 19.172 3.797 10.828 1 98.56 141 ALA B C 1
ATOM 2937 O O . ALA B 1 141 ? 19.156 4.332 11.945 1 98.56 141 ALA B O 1
ATOM 2938 N N . ARG B 1 142 ? 19.422 4.414 9.727 1 98.56 142 ARG B N 1
ATOM 2939 C CA . ARG B 1 142 ? 19.359 5.867 9.648 1 98.56 142 ARG B CA 1
ATOM 2940 C C . ARG B 1 142 ? 17.969 6.328 9.195 1 98.56 142 ARG B C 1
ATOM 2942 O O . ARG B 1 142 ? 17.562 6.062 8.062 1 98.56 142 ARG B O 1
ATOM 2949 N N . VAL B 1 143 ? 17.266 6.996 10.102 1 98.81 143 VAL B N 1
ATOM 2950 C CA . VAL B 1 143 ? 15.883 7.34 9.789 1 98.81 143 VAL B CA 1
ATOM 2951 C C . VAL B 1 143 ? 15.547 8.719 10.352 1 98.81 143 VAL B C 1
ATOM 2953 O O . VAL B 1 143 ? 16.031 9.094 11.422 1 98.81 143 VAL B O 1
ATOM 2956 N N . ALA B 1 144 ? 14.812 9.5 9.602 1 98.69 144 ALA B N 1
ATOM 2957 C CA . ALA B 1 144 ? 14.273 10.789 10.023 1 98.69 144 ALA B CA 1
ATOM 2958 C C . ALA B 1 144 ? 12.758 10.812 9.914 1 98.69 144 ALA B C 1
ATOM 2960 O O . ALA B 1 144 ? 12.188 10.281 8.953 1 98.69 144 ALA B O 1
ATOM 2961 N N . PHE B 1 145 ? 12.133 11.289 10.891 1 98.81 145 PHE B N 1
ATOM 2962 C CA . PHE B 1 145 ? 10.695 11.531 10.883 1 98.81 145 PHE B CA 1
ATOM 2963 C C . PHE B 1 145 ? 10.391 13 11.133 1 98.81 145 PHE B C 1
ATOM 2965 O O . PHE B 1 145 ? 10.219 13.422 12.273 1 98.81 145 PHE B O 1
ATOM 2972 N N . PRO B 1 146 ? 10.312 13.805 10.023 1 98.38 146 PRO B N 1
ATOM 2973 C CA . PRO B 1 146 ? 9.883 15.195 10.211 1 98.38 146 PRO B CA 1
ATOM 2974 C C . PRO B 1 146 ? 8.398 15.312 10.555 1 98.38 146 PRO B C 1
ATOM 2976 O O . PRO B 1 146 ? 7.551 15.344 9.664 1 98.38 146 PRO B O 1
ATOM 2979 N N . ASP B 1 147 ? 8.125 15.383 11.805 1 97.88 147 ASP B N 1
ATOM 2980 C CA . ASP B 1 147 ? 6.754 15.555 12.289 1 97.88 147 ASP B CA 1
ATOM 2981 C C . ASP B 1 147 ? 6.207 16.938 11.922 1 97.88 147 ASP B C 1
ATOM 2983 O O . ASP B 1 147 ? 6.512 17.922 12.578 1 97.88 147 ASP B O 1
ATOM 2987 N N . VAL B 1 148 ? 5.32 17 10.977 1 97.5 148 VAL B N 1
ATOM 2988 C CA . VAL B 1 148 ? 4.887 18.266 10.398 1 97.5 148 VAL B CA 1
ATOM 2989 C C . VAL B 1 148 ? 3.982 19 11.383 1 97.5 148 VAL B C 1
ATOM 2991 O O . VAL B 1 148 ? 3.707 20.188 11.219 1 97.5 148 VAL B O 1
ATOM 2994 N N . THR B 1 149 ? 3.482 18.312 12.414 1 96.56 149 THR B N 1
ATOM 2995 C CA . THR B 1 149 ? 2.598 18.938 13.398 1 96.56 149 THR B CA 1
ATOM 2996 C C . THR B 1 149 ? 3.396 19.766 14.391 1 96.56 149 THR B C 1
ATOM 2998 O O . THR B 1 149 ? 2.818 20.5 15.195 1 96.56 149 THR B O 1
ATOM 3001 N N . ARG B 1 150 ? 4.691 19.688 14.312 1 95.75 150 ARG B N 1
ATOM 3002 C CA . ARG B 1 150 ? 5.547 20.375 15.273 1 95.75 150 ARG B CA 1
ATOM 3003 C C . ARG B 1 150 ? 6.234 21.578 14.633 1 95.75 150 ARG B C 1
ATOM 3005 O O . ARG B 1 150 ? 6.504 21.578 13.43 1 95.75 150 ARG B O 1
ATOM 3012 N N . LYS B 1 151 ? 6.492 22.547 15.469 1 94.69 151 LYS B N 1
ATOM 3013 C CA . LYS B 1 151 ? 7.336 23.656 15.016 1 94.69 151 LYS B CA 1
ATOM 3014 C C . LYS B 1 151 ? 8.727 23.156 14.625 1 94.69 151 LYS B C 1
ATOM 3016 O O . LYS B 1 151 ? 9.273 22.266 15.266 1 94.69 151 LYS B O 1
ATOM 3021 N N . PRO B 1 152 ? 9.344 23.75 13.617 1 95.31 152 PRO B N 1
ATOM 3022 C CA . PRO B 1 152 ? 8.891 24.906 12.852 1 95.31 152 PRO B CA 1
ATOM 3023 C C . PRO B 1 152 ? 8.023 24.516 11.656 1 95.31 152 PRO B C 1
ATOM 3025 O O . PRO B 1 152 ? 7.52 25.391 10.945 1 95.31 152 PRO B O 1
ATOM 3028 N N . HIS B 1 153 ? 7.805 23.234 11.477 1 95.81 153 HIS B N 1
ATOM 3029 C CA . HIS B 1 153 ? 7.148 22.781 10.25 1 95.81 153 HIS B CA 1
ATOM 3030 C C . HIS B 1 153 ? 5.695 23.25 10.211 1 95.81 153 HIS B C 1
ATOM 3032 O O . HIS B 1 153 ? 5.23 23.75 9.188 1 95.81 153 HIS B O 1
ATOM 3038 N N . ALA B 1 154 ? 5.039 23.141 11.312 1 95.44 154 ALA B N 1
ATOM 3039 C CA . ALA B 1 154 ? 3.617 23.453 11.391 1 95.44 154 ALA B CA 1
ATOM 3040 C C . ALA B 1 154 ? 3.355 24.906 10.984 1 95.44 154 ALA B C 1
ATOM 3042 O O . ALA B 1 154 ? 2.309 25.219 10.406 1 95.44 154 ALA B O 1
ATOM 3043 N N . LEU B 1 155 ? 4.277 25.766 11.211 1 95.44 155 LEU B N 1
ATOM 3044 C CA . LEU B 1 155 ? 4.125 27.188 10.945 1 95.44 155 LEU B CA 1
ATOM 3045 C C . LEU B 1 155 ? 4.129 27.469 9.445 1 95.44 155 LEU B C 1
ATOM 3047 O O . LEU B 1 155 ? 3.703 28.547 9.008 1 95.44 155 LEU B O 1
ATOM 3051 N N . ARG B 1 156 ? 4.516 26.484 8.711 1 96.31 156 ARG B N 1
ATOM 3052 C CA . ARG B 1 156 ? 4.699 26.672 7.273 1 96.31 156 ARG B CA 1
ATOM 3053 C C . ARG B 1 156 ? 3.447 26.266 6.504 1 96.31 156 ARG B C 1
ATOM 3055 O O . ARG B 1 156 ? 3.357 26.469 5.293 1 96.31 156 ARG B O 1
ATOM 3062 N N . LEU B 1 157 ? 2.428 25.703 7.176 1 97.75 157 LEU B N 1
ATOM 3063 C CA . LEU B 1 157 ? 1.396 24.953 6.465 1 97.75 157 LEU B CA 1
ATOM 3064 C C . LEU B 1 157 ? 0.078 25.719 6.461 1 97.75 157 LEU B C 1
ATOM 3066 O O . LEU B 1 157 ? -0.992 25.125 6.328 1 97.75 157 LEU B O 1
ATOM 3070 N N . GLY B 1 158 ? 0.173 27.062 6.621 1 95.5 158 GLY B N 1
ATOM 3071 C CA . GLY B 1 158 ? -0.979 27.938 6.461 1 95.5 158 GLY B CA 1
ATOM 3072 C C . GLY B 1 158 ? -1.783 28.094 7.738 1 95.5 158 GLY B C 1
ATOM 3073 O O . GLY B 1 158 ? -1.571 27.375 8.711 1 95.5 158 GLY B O 1
ATOM 3074 N N . GLU B 1 159 ? -2.701 28.984 7.688 1 95.81 159 GLU B N 1
ATOM 3075 C CA . GLU B 1 159 ? -3.445 29.406 8.875 1 95.81 159 GLU B CA 1
ATOM 3076 C C . GLU B 1 159 ? -4.422 28.312 9.312 1 95.81 159 GLU B C 1
ATOM 3078 O O . GLU B 1 159 ? -4.609 28.094 10.516 1 95.81 159 GLU B O 1
ATOM 3083 N N . GLU B 1 160 ? -5.031 27.703 8.406 1 96.5 160 GLU B N 1
ATOM 3084 C CA . GLU B 1 160 ? -5.977 26.656 8.797 1 96.5 160 GLU B CA 1
ATOM 3085 C C . GLU B 1 160 ? -5.277 25.516 9.523 1 96.5 160 GLU B C 1
ATOM 3087 O O . GLU B 1 160 ? -5.773 25.016 10.531 1 96.5 160 GLU B O 1
ATOM 3092 N N . PHE B 1 161 ? -4.172 25.125 8.961 1 97.19 161 PHE B N 1
ATOM 3093 C CA . PHE B 1 161 ? -3.395 24.078 9.617 1 97.19 161 PHE B CA 1
ATOM 3094 C C . PHE B 1 161 ? -3.039 24.484 11.039 1 97.19 161 PHE B C 1
ATOM 3096 O O . PHE B 1 161 ? -3.232 23.703 11.977 1 97.19 161 PHE B O 1
ATOM 3103 N N . LYS B 1 162 ? -2.623 25.703 11.219 1 96.19 162 LYS B N 1
ATOM 3104 C CA . LYS B 1 162 ? -2.207 26.219 12.516 1 96.19 162 LYS B CA 1
ATOM 3105 C C . LYS B 1 162 ? -3.377 26.25 13.5 1 96.19 162 LYS B C 1
ATOM 3107 O O . LYS B 1 162 ? -3.189 26.047 14.695 1 96.19 162 LYS B O 1
ATOM 3112 N N . SER B 1 163 ? -4.539 26.438 13.008 1 95.19 163 SER B N 1
ATOM 3113 C CA . SER B 1 163 ? -5.723 26.562 13.844 1 95.19 163 SER B CA 1
ATOM 3114 C C . SER B 1 163 ? -6.133 25.219 14.438 1 95.19 163 SER B C 1
ATOM 3116 O O . SER B 1 163 ? -6.902 25.172 15.398 1 95.19 163 SER B O 1
ATOM 3118 N N . GLY B 1 164 ? -5.684 24.094 13.773 1 95.5 164 GLY B N 1
ATOM 3119 C CA . GLY B 1 164 ? -6.098 22.766 14.188 1 95.5 164 GLY B CA 1
ATOM 3120 C C . GLY B 1 164 ? -7.414 22.328 13.57 1 95.5 164 GLY B C 1
ATOM 3121 O O . GLY B 1 164 ? -7.887 21.219 13.82 1 95.5 164 GLY B O 1
ATOM 3122 N N . ALA B 1 165 ? -8.016 23.188 12.789 1 95.88 165 ALA B N 1
ATOM 3123 C CA . ALA B 1 165 ? -9.219 22.859 12.031 1 95.88 165 ALA B CA 1
ATOM 3124 C C . ALA B 1 165 ? -8.891 22.547 10.578 1 95.88 165 ALA B C 1
ATOM 3126 O O . ALA B 1 165 ? -9.414 23.203 9.664 1 95.88 165 ALA B O 1
ATOM 3127 N N . CYS B 1 166 ? -8.062 21.469 10.438 1 95.19 166 CYS B N 1
ATOM 3128 C CA . CYS B 1 166 ? -7.523 21.328 9.094 1 95.19 166 CYS B CA 1
ATOM 3129 C C . CYS B 1 166 ? -7.855 19.969 8.5 1 95.19 166 CYS B C 1
ATOM 3131 O O . CYS B 1 166 ? -7.676 19.75 7.301 1 95.19 166 CYS B O 1
ATOM 3133 N N . HIS B 1 167 ? -8.414 19.031 9.32 1 98.69 167 HIS B N 1
ATOM 3134 C CA . HIS B 1 167 ? -8.75 17.719 8.789 1 98.69 167 HIS B CA 1
ATOM 3135 C C . HIS B 1 167 ? -9.867 17.812 7.754 1 98.69 167 HIS B C 1
ATOM 3137 O O . HIS B 1 167 ? -10.992 18.188 8.078 1 98.69 167 HIS B O 1
ATOM 3143 N N . ALA B 1 168 ? -9.531 17.438 6.527 1 98.81 168 ALA B N 1
ATOM 3144 C CA . ALA B 1 168 ? -10.469 17.5 5.406 1 98.81 168 ALA B CA 1
ATOM 3145 C C . ALA B 1 168 ? -11 18.922 5.223 1 98.81 168 ALA B C 1
ATOM 3147 O O . ALA B 1 168 ? -12.117 19.125 4.727 1 98.81 168 ALA B O 1
ATOM 3148 N N . GLY B 1 169 ? -10.359 19.938 5.746 1 98.69 169 GLY B N 1
ATOM 3149 C CA . GLY B 1 169 ? -10.664 21.328 5.488 1 98.69 169 GLY B CA 1
ATOM 3150 C C . GLY B 1 169 ? -10.078 21.844 4.184 1 98.69 169 GLY B C 1
ATOM 3151 O O . GLY B 1 169 ? -9.945 21.078 3.221 1 98.69 169 GLY B O 1
ATOM 3152 N N . SER B 1 170 ? -9.797 23.156 4.133 1 98.62 170 SER B N 1
ATOM 3153 C CA . SER B 1 170 ? -9.18 23.703 2.93 1 98.62 170 SER B CA 1
ATOM 3154 C C . SER B 1 170 ? -7.758 23.188 2.746 1 98.62 170 SER B C 1
ATOM 3156 O O . SER B 1 170 ? -7.309 22.984 1.618 1 98.62 170 SER B O 1
ATOM 3158 N N . TYR B 1 171 ? -7.008 22.906 3.826 1 98.62 171 TYR B N 1
ATOM 3159 C CA . TYR B 1 171 ? -5.637 22.422 3.795 1 98.62 171 TYR B CA 1
ATOM 3160 C C . TYR B 1 171 ? -5.539 21.125 3.008 1 98.62 171 TYR B C 1
ATOM 3162 O O . TYR B 1 171 ? -4.914 21.078 1.946 1 98.62 171 TYR B O 1
ATOM 3170 N N . GLU B 1 172 ? -6.258 20.094 3.455 1 98.94 172 GLU B N 1
ATOM 3171 C CA . GLU B 1 172 ? -6.148 18.781 2.818 1 98.94 172 GLU B CA 1
ATOM 3172 C C . GLU B 1 172 ? -6.871 18.766 1.475 1 98.94 172 GLU B C 1
ATOM 3174 O O . GLU B 1 172 ? -6.41 18.125 0.528 1 98.94 172 GLU B O 1
ATOM 3179 N N . THR B 1 173 ? -7.992 19.469 1.4 1 98.94 173 THR B N 1
ATOM 3180 C CA . THR B 1 173 ? -8.719 19.531 0.136 1 98.94 173 THR B CA 1
ATOM 3181 C C . THR B 1 173 ? -7.859 20.188 -0.947 1 98.94 173 THR B C 1
ATOM 3183 O O . THR B 1 173 ? -7.824 19.719 -2.084 1 98.94 173 THR B O 1
ATOM 3186 N N . SER B 1 174 ? -7.148 21.219 -0.609 1 98.94 174 SER B N 1
ATOM 3187 C CA . SER B 1 174 ? -6.266 21.891 -1.556 1 98.94 174 SER B CA 1
ATOM 3188 C C . SER B 1 174 ? -5.152 20.969 -2.033 1 98.94 174 SER B C 1
ATOM 3190 O O . SER B 1 174 ? -4.828 20.938 -3.223 1 98.94 174 SER B O 1
ATOM 3192 N N . LEU B 1 175 ? -4.602 20.25 -1.104 1 98.94 175 LEU B N 1
ATOM 3193 C CA . LEU B 1 175 ? -3.533 19.312 -1.438 1 98.94 175 LEU B CA 1
ATOM 3194 C C . LEU B 1 175 ? -4.031 18.25 -2.398 1 98.94 175 LEU B C 1
ATOM 3196 O O . LEU B 1 175 ? -3.387 17.953 -3.408 1 98.94 175 LEU B O 1
ATOM 3200 N N . VAL B 1 176 ? -5.195 17.656 -2.146 1 98.94 176 VAL B N 1
ATOM 3201 C CA . VAL B 1 176 ? -5.711 16.594 -3.006 1 98.94 176 VAL B CA 1
ATOM 3202 C C . VAL B 1 176 ? -6.098 17.172 -4.363 1 98.94 176 VAL B C 1
ATOM 3204 O O . VAL B 1 176 ? -5.859 16.547 -5.402 1 98.94 176 VAL B O 1
ATOM 3207 N N . LEU B 1 177 ? -6.652 18.406 -4.395 1 98.94 177 LEU B N 1
ATOM 3208 C CA . LEU B 1 177 ? -6.965 19.078 -5.656 1 98.94 177 LEU B CA 1
ATOM 3209 C C . LEU B 1 177 ? -5.711 19.219 -6.512 1 98.94 177 LEU B C 1
ATOM 3211 O O . LEU B 1 177 ? -5.758 19.031 -7.73 1 98.94 177 LEU B O 1
ATOM 3215 N N . ALA B 1 178 ? -4.621 19.641 -5.859 1 98.94 178 ALA B N 1
ATOM 3216 C CA . ALA B 1 178 ? -3.367 19.844 -6.582 1 98.94 178 ALA B CA 1
ATOM 3217 C C . ALA B 1 178 ? -2.797 18.516 -7.07 1 98.94 178 ALA B C 1
ATOM 3219 O O . ALA B 1 178 ? -2.193 18.438 -8.141 1 98.94 178 ALA B O 1
ATOM 3220 N N . ALA B 1 179 ? -2.959 17.453 -6.316 1 98.88 179 ALA B N 1
ATOM 3221 C CA . ALA B 1 179 ? -2.408 16.141 -6.652 1 98.88 179 ALA B CA 1
ATOM 3222 C C . ALA B 1 179 ? -3.244 15.453 -7.73 1 98.88 179 ALA B C 1
ATOM 3224 O O . ALA B 1 179 ? -2.701 14.906 -8.695 1 98.88 179 ALA B O 1
ATOM 3225 N N . ASP B 1 180 ? -4.535 15.422 -7.586 1 98.5 180 ASP B N 1
ATOM 3226 C CA . ASP B 1 180 ? -5.48 14.773 -8.484 1 98.5 180 ASP B CA 1
ATOM 3227 C C . ASP B 1 180 ? -6.898 15.305 -8.266 1 98.5 180 ASP B C 1
ATOM 3229 O O . ASP B 1 180 ? -7.66 14.742 -7.477 1 98.5 180 ASP B O 1
ATOM 3233 N N . PRO B 1 181 ? -7.309 16.266 -9.047 1 98.25 181 PRO B N 1
ATOM 3234 C CA . PRO B 1 181 ? -8.617 16.906 -8.828 1 98.25 181 PRO B CA 1
ATOM 3235 C C . PRO B 1 181 ? -9.773 15.93 -9.016 1 98.25 181 PRO B C 1
ATOM 3237 O O . PRO B 1 181 ? -10.867 16.156 -8.492 1 98.25 181 PRO B O 1
ATOM 3240 N N . PHE B 1 182 ? -9.547 14.781 -9.672 1 97.38 182 PHE B N 1
ATOM 3241 C CA . PHE B 1 182 ? -10.625 13.836 -9.961 1 97.38 182 PHE B CA 1
ATOM 3242 C C . PHE B 1 182 ? -11.008 13.055 -8.711 1 97.38 182 PHE B C 1
ATOM 3244 O O . PHE B 1 182 ? -12.047 12.398 -8.672 1 97.38 182 PHE B O 1
ATOM 3251 N N . LEU B 1 183 ? -10.211 13.148 -7.703 1 98.38 183 LEU B N 1
ATOM 3252 C CA . LEU B 1 183 ? -10.484 12.445 -6.457 1 98.38 183 LEU B CA 1
ATOM 3253 C C . LEU B 1 183 ? -11.383 13.273 -5.551 1 98.38 183 LEU B C 1
ATOM 3255 O O . LEU B 1 183 ? -11.914 12.766 -4.559 1 98.38 183 LEU B O 1
ATOM 3259 N N . VAL B 1 184 ? -11.57 14.531 -5.895 1 98.81 184 VAL B N 1
ATOM 3260 C CA . VAL B 1 184 ? -12.328 15.438 -5.035 1 98.81 184 VAL B CA 1
ATOM 3261 C C . VAL B 1 184 ? -13.75 15.586 -5.562 1 98.81 184 VAL B C 1
ATOM 3263 O O . VAL B 1 184 ? -13.961 15.836 -6.75 1 98.81 184 VAL B O 1
ATOM 3266 N N . ARG B 1 185 ? -14.734 15.281 -4.715 1 98.56 185 ARG B N 1
ATOM 3267 C CA . ARG B 1 185 ? -16.109 15.695 -5.027 1 98.56 185 ARG B CA 1
ATOM 3268 C C . ARG B 1 185 ? -16.281 17.188 -4.809 1 98.56 185 ARG B C 1
ATOM 3270 O O . ARG B 1 185 ? -16.828 17.609 -3.787 1 98.56 185 ARG B O 1
ATOM 3277 N N . THR B 1 186 ? -15.922 17.984 -5.801 1 98.19 186 THR B N 1
ATOM 3278 C CA . THR B 1 186 ? -15.742 19.422 -5.691 1 98.19 186 THR B CA 1
ATOM 3279 C C . THR B 1 186 ? -17.062 20.109 -5.359 1 98.19 186 THR B C 1
ATOM 3281 O O . THR B 1 186 ? -17.109 21 -4.5 1 98.19 186 THR B O 1
ATOM 3284 N N . ALA B 1 187 ? -18.156 19.703 -6.004 1 98 187 ALA B N 1
ATOM 3285 C CA . ALA B 1 187 ? -19.453 20.328 -5.727 1 98 187 ALA B CA 1
ATOM 3286 C C . ALA B 1 187 ? -19.859 20.125 -4.266 1 98 187 ALA B C 1
ATOM 3288 O O . ALA B 1 187 ? -20.438 21.031 -3.648 1 98 187 ALA B O 1
ATOM 3289 N N . ARG B 1 188 ? -19.562 18.938 -3.709 1 98.12 188 ARG B N 1
ATOM 3290 C CA . ARG B 1 188 ? -19.844 18.672 -2.305 1 98.12 188 ARG B CA 1
ATOM 3291 C C . ARG B 1 188 ? -19 19.562 -1.395 1 98.12 188 ARG B C 1
ATOM 3293 O O . ARG B 1 188 ? -19.516 20.094 -0.411 1 98.12 188 ARG B O 1
ATOM 3300 N N . ALA B 1 189 ? -17.734 19.641 -1.737 1 98.62 189 ALA B N 1
ATOM 3301 C CA . ALA B 1 189 ? -16.828 20.469 -0.946 1 98.62 189 ALA B CA 1
ATOM 3302 C C . ALA B 1 189 ? -17.328 21.906 -0.882 1 98.62 189 ALA B C 1
ATOM 3304 O O . ALA B 1 189 ? -17.359 22.516 0.191 1 98.62 189 ALA B O 1
ATOM 3305 N N . GLU B 1 190 ? -17.766 22.438 -1.985 1 98.38 190 GLU B N 1
ATOM 3306 C CA . GLU B 1 190 ? -18.172 23.828 -2.123 1 98.38 190 GLU B CA 1
ATOM 3307 C C . GLU B 1 190 ? -19.453 24.109 -1.336 1 98.38 190 GLU B C 1
ATOM 3309 O O . GLU B 1 190 ? -19.719 25.25 -0.951 1 98.38 190 GLU B O 1
ATOM 3314 N N . ALA B 1 191 ? -20.188 23.047 -1.082 1 98.5 191 ALA B N 1
ATOM 3315 C CA . ALA B 1 191 ? -21.484 23.203 -0.416 1 98.5 191 ALA B CA 1
ATOM 3316 C C . ALA B 1 191 ? -21.344 23.078 1.098 1 98.5 191 ALA B C 1
ATOM 3318 O O . ALA B 1 191 ? -22.281 23.328 1.843 1 98.5 191 ALA B O 1
ATOM 3319 N N . LEU B 1 192 ? -20.188 22.719 1.576 1 98.62 192 LEU B N 1
ATOM 3320 C CA . LEU B 1 192 ? -19.984 22.5 3.006 1 98.62 192 LEU B CA 1
ATOM 3321 C C . LEU B 1 192 ? -19.766 23.828 3.727 1 98.62 192 LEU B C 1
ATOM 3323 O O . LEU B 1 192 ? -18.984 24.656 3.268 1 98.62 192 LEU B O 1
ATOM 3327 N N . ALA B 1 193 ? -20.453 24.016 4.816 1 98.44 193 ALA B N 1
ATOM 3328 C CA . ALA B 1 193 ? -20.203 25.172 5.68 1 98.44 193 ALA B CA 1
ATOM 3329 C C . ALA B 1 193 ? -18.859 25.031 6.414 1 98.44 193 ALA B C 1
ATOM 3331 O O . ALA B 1 193 ? -18.422 23.906 6.699 1 98.44 193 ALA B O 1
ATOM 3332 N N . PRO B 1 194 ? -18.203 26.172 6.711 1 98.44 194 PRO B N 1
ATOM 3333 C CA . PRO B 1 194 ? -16.984 26.078 7.52 1 98.44 194 PRO B CA 1
ATOM 3334 C C . PRO B 1 194 ? -17.25 25.469 8.898 1 98.44 194 PRO B C 1
ATOM 3336 O O . PRO B 1 194 ? -18.281 25.719 9.508 1 98.44 194 PRO B O 1
ATOM 3339 N N . ASN B 1 195 ? -16.406 24.578 9.352 1 98.62 195 ASN B N 1
ATOM 3340 C CA . ASN B 1 195 ? -16.344 24.062 10.711 1 98.62 195 ASN B CA 1
ATOM 3341 C C . ASN B 1 195 ? -15.086 24.531 11.438 1 98.62 195 ASN B C 1
ATOM 3343 O O . ASN B 1 195 ? -14.031 23.922 11.312 1 98.62 195 ASN B O 1
ATOM 3347 N N . PRO B 1 196 ? -15.141 25.609 12.141 1 96.94 196 PRO B N 1
ATOM 3348 C CA . PRO B 1 196 ? -13.953 26.219 12.734 1 96.94 196 PRO B CA 1
ATOM 3349 C C . PRO B 1 196 ? -13.461 25.484 13.977 1 96.94 196 PRO B C 1
ATOM 3351 O O . PRO B 1 196 ? -12.461 25.891 14.578 1 96.94 196 PRO B O 1
ATOM 3354 N N . THR B 1 197 ? -14.18 24.406 14.383 1 97.62 197 THR B N 1
ATOM 3355 C CA . THR B 1 197 ? -13.75 23.656 15.555 1 97.62 197 THR B CA 1
ATOM 3356 C C . THR B 1 197 ? -12.328 23.125 15.375 1 97.62 197 THR B C 1
ATOM 3358 O O . THR B 1 197 ? -12 22.547 14.344 1 97.62 197 THR B O 1
ATOM 3361 N N . SER B 1 198 ? -11.523 23.375 16.406 1 97.75 198 SER B N 1
ATOM 3362 C CA . SER B 1 198 ? -10.156 22.875 16.391 1 97.75 198 SER B CA 1
ATOM 3363 C C . SER B 1 198 ? -10.094 21.406 16.812 1 97.75 198 SER B C 1
ATOM 3365 O O . SER B 1 198 ? -10.281 21.094 18 1 97.75 198 SER B O 1
ATOM 3367 N N . LEU B 1 199 ? -9.742 20.562 15.898 1 97.25 199 LEU B N 1
ATOM 3368 C CA . LEU B 1 199 ? -9.586 19.141 16.234 1 97.25 199 LEU B CA 1
ATOM 3369 C C . LEU B 1 199 ? -8.43 18.938 17.203 1 97.25 199 LEU B C 1
ATOM 3371 O O . LEU B 1 199 ? -8.516 18.125 18.109 1 97.25 199 LEU B O 1
ATOM 3375 N N . SER B 1 200 ? -7.352 19.688 16.984 1 96.38 200 SER B N 1
ATOM 3376 C CA . SER B 1 200 ? -6.191 19.594 17.875 1 96.38 200 SER B CA 1
ATOM 3377 C C . SER B 1 200 ? -6.562 19.922 19.312 1 96.38 200 SER B C 1
ATOM 3379 O O . SER B 1 200 ? -6.137 19.234 20.25 1 96.38 200 SER B O 1
ATOM 3381 N N . ARG B 1 201 ? -7.348 20.953 19.469 1 97 201 ARG B N 1
ATOM 3382 C CA . ARG B 1 201 ? -7.797 21.328 20.812 1 97 201 ARG B CA 1
ATOM 3383 C C . ARG B 1 201 ? -8.734 20.266 21.391 1 97 201 ARG B C 1
ATOM 3385 O O . ARG B 1 201 ? -8.648 19.938 22.578 1 97 201 ARG B O 1
ATOM 3392 N N . ALA B 1 202 ? -9.648 19.781 20.547 1 97.62 202 ALA B N 1
ATOM 3393 C CA . ALA B 1 202 ? -10.586 18.75 21 1 97.62 202 ALA B CA 1
ATOM 3394 C C . ALA B 1 202 ? -9.844 17.516 21.484 1 97.62 202 ALA B C 1
ATOM 3396 O O . ALA B 1 202 ? -10.227 16.906 22.5 1 97.62 202 ALA B O 1
ATOM 3397 N N . ILE B 1 203 ? -8.805 17.156 20.797 1 96.81 203 ILE B N 1
ATOM 3398 C CA . ILE B 1 203 ? -8 16 21.156 1 96.81 203 ILE B CA 1
ATOM 3399 C C . ILE B 1 203 ? -7.324 16.25 22.5 1 96.81 203 ILE B C 1
ATOM 3401 O O . ILE B 1 203 ? -7.344 15.391 23.391 1 96.81 203 ILE B O 1
ATOM 3405 N N . ARG B 1 204 ? -6.793 17.422 22.688 1 95.94 204 ARG B N 1
ATOM 3406 C CA . ARG B 1 204 ? -6.152 17.781 23.953 1 95.94 204 ARG B CA 1
ATOM 3407 C C . ARG B 1 204 ? -7.156 17.766 25.094 1 95.94 204 ARG B C 1
ATOM 3409 O O . ARG B 1 204 ? -6.797 17.469 26.234 1 95.94 204 ARG B O 1
ATOM 3416 N N . ASP B 1 205 ? -8.367 18.016 24.734 1 97.56 205 ASP B N 1
ATOM 3417 C CA . ASP B 1 205 ? -9.43 18.062 25.734 1 97.56 205 ASP B CA 1
ATOM 3418 C C . ASP B 1 205 ? -9.984 16.672 26 1 97.56 205 ASP B C 1
ATOM 3420 O O . ASP B 1 205 ? -10.945 16.516 26.766 1 97.56 205 ASP B O 1
ATOM 3424 N N . GLY B 1 206 ? -9.5 15.695 25.297 1 96.88 206 GLY B N 1
ATOM 3425 C CA . GLY B 1 206 ? -9.797 14.32 25.656 1 96.88 206 GLY B CA 1
ATOM 3426 C C . GLY B 1 206 ? -10.852 13.68 24.766 1 96.88 206 GLY B C 1
ATOM 3427 O O . GLY B 1 206 ? -11.312 12.57 25.047 1 96.88 206 GLY B O 1
ATOM 3428 N N . LYS B 1 207 ? -11.289 14.422 23.688 1 97.44 207 LYS B N 1
ATOM 3429 C CA . LYS B 1 207 ? -12.227 13.797 22.766 1 97.44 207 LYS B CA 1
ATOM 3430 C C . LYS B 1 207 ? -11.586 12.625 22.047 1 97.44 207 LYS B C 1
ATOM 3432 O O . LYS B 1 207 ? -10.375 12.617 21.797 1 97.44 207 LYS B O 1
ATOM 3437 N N . LYS B 1 208 ? -12.453 11.648 21.703 1 96.69 208 LYS B N 1
ATOM 3438 C CA . LYS B 1 208 ? -11.867 10.391 21.234 1 96.69 208 LYS B CA 1
ATOM 3439 C C . LYS B 1 208 ? -12.305 10.078 19.812 1 96.69 208 LYS B C 1
ATOM 3441 O O . LYS B 1 208 ? -11.758 9.172 19.172 1 96.69 208 LYS B O 1
ATOM 3446 N N . THR B 1 209 ? -13.297 10.828 19.328 1 98.06 209 THR B N 1
ATOM 3447 C CA . THR B 1 209 ? -13.797 10.609 17.984 1 98.06 209 THR B CA 1
ATOM 3448 C C . THR B 1 209 ? -14.039 11.938 17.266 1 98.06 209 THR B C 1
ATOM 3450 O O . THR B 1 209 ? -14.086 12.992 17.906 1 98.06 209 THR B O 1
ATOM 3453 N N . PHE B 1 210 ? -14.172 11.852 15.953 1 98.31 210 PHE B N 1
ATOM 3454 C CA . PHE B 1 210 ? -14.484 13.055 15.203 1 98.31 210 PHE B CA 1
ATOM 3455 C C . PHE B 1 210 ? -15.828 13.633 15.633 1 98.31 210 PHE B C 1
ATOM 3457 O O . PHE B 1 210 ? -15.969 14.852 15.789 1 98.31 210 PHE B O 1
ATOM 3464 N N . ILE B 1 211 ? -16.781 12.742 15.875 1 98.12 211 ILE B N 1
ATOM 3465 C CA . ILE B 1 211 ? -18.109 13.211 16.266 1 98.12 211 ILE B CA 1
ATOM 3466 C C . ILE B 1 211 ? -18.031 13.906 17.625 1 98.12 211 ILE B C 1
ATOM 3468 O O . ILE B 1 211 ? -18.531 15.023 17.781 1 98.12 211 ILE B O 1
ATOM 3472 N N . GLU B 1 212 ? -17.344 13.328 18.578 1 98.06 212 GLU B N 1
ATOM 3473 C CA . GLU B 1 212 ? -17.156 13.938 19.891 1 98.06 212 GLU B CA 1
ATOM 3474 C C . GLU B 1 212 ? -16.406 15.258 19.781 1 98.06 212 GLU B C 1
ATOM 3476 O O . GLU B 1 212 ? -16.641 16.172 20.578 1 98.06 212 GLU B O 1
ATOM 3481 N N . ALA B 1 213 ? -15.586 15.359 18.75 1 98.12 213 ALA B N 1
ATOM 3482 C CA . ALA B 1 213 ? -14.734 16.531 18.594 1 98.12 213 ALA B CA 1
ATOM 3483 C C . ALA B 1 213 ? -15.469 17.641 17.844 1 98.12 213 ALA B C 1
ATOM 3485 O O . ALA B 1 213 ? -14.906 18.719 17.609 1 98.12 213 ALA B O 1
ATOM 3486 N N . GLY B 1 214 ? -16.688 17.312 17.422 1 98.06 214 GLY B N 1
ATOM 3487 C CA . GLY B 1 214 ? -17.453 18.344 16.75 1 98.06 214 GLY B CA 1
ATOM 3488 C C . GLY B 1 214 ? -17.391 18.266 15.234 1 98.06 214 GLY B C 1
ATOM 3489 O O . GLY B 1 214 ? -17.656 19.25 14.539 1 98.06 214 GLY B O 1
ATOM 3490 N N . GLY B 1 215 ? -16.969 17.219 14.719 1 98.19 215 GLY B N 1
ATOM 3491 C CA . GLY B 1 215 ? -16.938 16.969 13.289 1 98.19 215 GLY B CA 1
ATOM 3492 C C . GLY B 1 215 ? -17.891 15.867 12.859 1 98.19 215 GLY B C 1
ATOM 3493 O O . GLY B 1 215 ? -17.453 14.781 12.484 1 98.19 215 GLY B O 1
ATOM 3494 N N . PRO B 1 216 ? -19.156 16.156 12.82 1 97.62 216 PRO B N 1
ATOM 3495 C CA . PRO B 1 216 ? -20.156 15.109 12.57 1 97.62 216 PRO B CA 1
ATOM 3496 C C . PRO B 1 216 ? -20.078 14.539 11.164 1 97.62 216 PRO B C 1
ATOM 3498 O O . PRO B 1 216 ? -20.672 13.484 10.883 1 97.62 216 PRO B O 1
ATOM 3501 N N . SER B 1 217 ? -19.359 15.258 10.305 1 98.25 217 SER B N 1
ATOM 3502 C CA . SER B 1 217 ? -19.203 14.766 8.938 1 98.25 217 SER B CA 1
ATOM 3503 C C . SER B 1 217 ? -17.734 14.516 8.617 1 98.25 217 SER B C 1
ATOM 3505 O O . SER B 1 217 ? -17.312 14.594 7.457 1 98.25 217 SER B O 1
ATOM 3507 N N . ALA B 1 218 ? -16.891 14.406 9.648 1 98.62 218 ALA B N 1
ATOM 3508 C CA . ALA B 1 218 ? -15.492 13.992 9.555 1 98.62 218 ALA B CA 1
ATOM 3509 C C . ALA B 1 218 ? -14.648 15.062 8.883 1 98.62 218 ALA B C 1
ATOM 3511 O O . ALA B 1 218 ? -13.695 14.75 8.164 1 98.62 218 ALA B O 1
ATOM 3512 N N . TYR B 1 219 ? -15.062 16.281 9.031 1 98.75 219 TYR B N 1
ATOM 3513 C CA . TYR B 1 219 ? -14.195 17.359 8.547 1 98.75 219 TYR B CA 1
ATOM 3514 C C . TYR B 1 219 ? -14.156 18.516 9.531 1 98.75 219 TYR B C 1
ATOM 3516 O O . TYR B 1 219 ? -15.078 18.688 10.328 1 98.75 219 TYR B O 1
ATOM 3524 N N . PHE B 1 220 ? -13.102 19.156 9.539 1 98.75 220 PHE B N 1
ATOM 3525 C CA . PHE B 1 220 ? -12.797 20.375 10.281 1 98.75 220 PHE B CA 1
ATOM 3526 C C . PHE B 1 220 ? -12.133 21.406 9.375 1 98.75 220 PHE B C 1
ATOM 3528 O O . PHE B 1 220 ? -11.289 21.062 8.547 1 98.75 220 PHE B O 1
ATOM 3535 N N . GLY B 1 221 ? -12.508 22.719 9.484 1 98.44 221 GLY B N 1
ATOM 3536 C CA . GLY B 1 221 ? -12.008 23.766 8.602 1 98.44 221 GLY B CA 1
ATOM 3537 C C . GLY B 1 221 ? -13 24.156 7.52 1 98.44 221 GLY B C 1
ATOM 3538 O O . GLY B 1 221 ? -14.211 24.094 7.727 1 98.44 221 GLY B O 1
ATOM 3539 N N . ASP B 1 222 ? -12.477 24.703 6.371 1 98.69 222 ASP B N 1
ATOM 3540 C CA . ASP B 1 222 ? -13.336 25.25 5.332 1 98.69 222 ASP B CA 1
ATOM 3541 C C . ASP B 1 222 ? -13.047 24.609 3.977 1 98.69 222 ASP B C 1
ATOM 3543 O O . ASP B 1 222 ? -12.391 25.219 3.129 1 98.69 222 ASP B O 1
ATOM 3547 N N . PRO B 1 223 ? -13.672 23.406 3.764 1 98.81 223 PRO B N 1
ATOM 3548 C CA . PRO B 1 223 ? -13.406 22.734 2.488 1 98.81 223 PRO B CA 1
ATOM 3549 C C . PRO B 1 223 ? -13.758 23.609 1.281 1 98.81 223 PRO B C 1
ATOM 3551 O O . PRO B 1 223 ? -13.109 23.5 0.234 1 98.81 223 PRO B O 1
ATOM 3554 N N . ALA B 1 224 ? -14.742 24.484 1.354 1 98.69 224 ALA B N 1
ATOM 3555 C CA . ALA B 1 224 ? -15.219 25.297 0.237 1 98.69 224 ALA B CA 1
ATOM 3556 C C . ALA B 1 224 ? -14.164 26.297 -0.199 1 98.69 224 ALA B C 1
ATOM 3558 O O . ALA B 1 224 ? -14.164 26.75 -1.346 1 98.69 224 ALA B O 1
ATOM 3559 N N . ALA B 1 225 ? -13.266 26.625 0.642 1 98.62 225 ALA B N 1
ATOM 3560 C CA . ALA B 1 225 ? -12.258 27.656 0.379 1 98.62 225 ALA B CA 1
ATOM 3561 C C . ALA B 1 225 ? -11.023 27.047 -0.295 1 98.62 225 ALA B C 1
ATOM 3563 O O . ALA B 1 225 ? -10.094 27.766 -0.661 1 98.62 225 ALA B O 1
ATOM 3564 N N . ALA B 1 226 ? -10.984 25.766 -0.512 1 98.75 226 ALA B N 1
ATOM 3565 C CA . ALA B 1 226 ? -9.812 25.062 -1.026 1 98.75 226 ALA B CA 1
ATOM 3566 C C . ALA B 1 226 ? -9.547 25.422 -2.484 1 98.75 226 ALA B C 1
ATOM 3568 O O . ALA B 1 226 ? -10.477 25.766 -3.225 1 98.75 226 ALA B O 1
ATOM 3569 N N . SER B 1 227 ? -8.32 25.375 -2.893 1 98.56 227 SER B N 1
ATOM 3570 C CA . SER B 1 227 ? -7.93 25.594 -4.281 1 98.56 227 SER B CA 1
ATOM 3571 C C . SER B 1 227 ? -6.66 24.828 -4.625 1 98.56 227 SER B C 1
ATOM 3573 O O . SER B 1 227 ? -5.793 24.625 -3.771 1 98.56 227 SER B O 1
ATOM 3575 N N . ALA B 1 228 ? -6.562 24.453 -5.914 1 98.75 228 ALA B N 1
ATOM 3576 C CA . ALA B 1 228 ? -5.352 23.781 -6.383 1 98.75 228 ALA B CA 1
ATOM 3577 C C . ALA B 1 228 ? -4.129 24.688 -6.227 1 98.75 228 ALA B C 1
ATOM 3579 O O . ALA B 1 228 ? -3.027 24.203 -5.949 1 98.75 228 ALA B O 1
ATOM 3580 N N . VAL B 1 229 ? -4.316 25.969 -6.359 1 98.62 229 VAL B N 1
ATOM 3581 C CA . VAL B 1 229 ? -3.229 26.938 -6.215 1 98.62 229 VAL B CA 1
ATOM 3582 C C . VAL B 1 229 ? -2.658 26.859 -4.801 1 98.62 229 VAL B C 1
ATOM 3584 O O . VAL B 1 229 ? -1.441 26.766 -4.621 1 98.62 229 VAL B O 1
ATOM 3587 N N . GLU B 1 230 ? -3.516 26.875 -3.799 1 98.38 230 GLU B N 1
ATOM 3588 C CA . GLU B 1 230 ? -3.059 26.703 -2.424 1 98.38 230 GLU B CA 1
ATOM 3589 C C . GLU B 1 230 ? -2.389 25.344 -2.238 1 98.38 230 GLU B C 1
ATOM 3591 O O . GLU B 1 230 ? -1.383 25.234 -1.533 1 98.38 230 GLU B O 1
ATOM 3596 N N . GLY B 1 231 ? -2.945 24.297 -2.859 1 98.88 231 GLY B N 1
ATOM 3597 C CA . GLY B 1 231 ? -2.354 22.969 -2.801 1 98.88 231 GLY B CA 1
ATOM 3598 C C . GLY B 1 231 ? -0.919 22.938 -3.293 1 98.88 231 GLY B C 1
ATOM 3599 O O . GLY B 1 231 ? -0.063 22.297 -2.682 1 98.88 231 GLY B O 1
ATOM 3600 N N . GLU B 1 232 ? -0.691 23.656 -4.383 1 98.88 232 GLU B N 1
ATOM 3601 C CA . GLU B 1 232 ? 0.659 23.719 -4.934 1 98.88 232 GLU B CA 1
ATOM 3602 C C . GLU B 1 232 ? 1.624 24.391 -3.959 1 98.88 232 GLU B C 1
ATOM 3604 O O . GLU B 1 232 ? 2.76 23.938 -3.795 1 98.88 232 GLU B O 1
ATOM 3609 N N . GLN B 1 233 ? 1.19 25.406 -3.34 1 98.75 233 GLN B N 1
ATOM 3610 C CA . GLN B 1 233 ? 2.018 26.109 -2.361 1 98.75 233 GLN B CA 1
ATOM 3611 C C . GLN B 1 233 ? 2.305 25.219 -1.151 1 98.75 233 GLN B C 1
ATOM 3613 O O . GLN B 1 233 ? 3.436 25.172 -0.662 1 98.75 233 GLN B O 1
ATOM 3618 N N . LEU B 1 234 ? 1.308 24.562 -0.692 1 98.88 234 LEU B N 1
ATOM 3619 C CA . LEU B 1 234 ? 1.455 23.688 0.461 1 98.88 234 LEU B CA 1
ATOM 3620 C C . LEU B 1 234 ? 2.385 22.516 0.14 1 98.88 234 LEU B C 1
ATOM 3622 O O . LEU B 1 234 ? 3.209 22.125 0.971 1 98.88 234 LEU B O 1
ATOM 3626 N N . TYR B 1 235 ? 2.293 21.969 -1.094 1 98.88 235 TYR B N 1
ATOM 3627 C CA . TYR B 1 235 ? 3.184 20.891 -1.498 1 98.88 235 TYR B CA 1
ATOM 3628 C C . TYR B 1 235 ? 4.629 21.359 -1.569 1 98.88 235 TYR B C 1
ATOM 3630 O O . TYR B 1 235 ? 5.555 20.609 -1.27 1 98.88 235 TYR B O 1
ATOM 3638 N N . ALA B 1 236 ? 4.781 22.609 -2.012 1 98.81 236 ALA B N 1
ATOM 3639 C CA . ALA B 1 236 ? 6.141 23.141 -2.006 1 98.81 236 ALA B CA 1
ATOM 3640 C C . ALA B 1 236 ? 6.73 23.125 -0.599 1 98.81 236 ALA B C 1
ATOM 3642 O O . ALA B 1 236 ? 7.895 22.766 -0.41 1 98.81 236 ALA B O 1
ATOM 3643 N N . GLU B 1 237 ? 5.93 23.469 0.368 1 98.81 237 GLU B N 1
ATOM 3644 C CA . GLU B 1 237 ? 6.375 23.484 1.758 1 98.81 237 GLU B CA 1
ATOM 3645 C C . GLU B 1 237 ? 6.629 22.062 2.266 1 98.81 237 GLU B C 1
ATOM 3647 O O . GLU B 1 237 ? 7.676 21.797 2.857 1 98.81 237 GLU B O 1
ATOM 3652 N N . LEU B 1 238 ? 5.723 21.156 2.043 1 98.88 238 LEU B N 1
ATOM 3653 C CA . LEU B 1 238 ? 5.863 19.781 2.508 1 98.88 238 LEU B CA 1
ATOM 3654 C C . LEU B 1 238 ? 7.074 19.109 1.866 1 98.88 238 LEU B C 1
ATOM 3656 O O . LEU B 1 238 ? 7.84 18.422 2.545 1 98.88 238 LEU B O 1
ATOM 3660 N N . ALA B 1 239 ? 7.191 19.328 0.559 1 98.88 239 ALA B N 1
ATOM 3661 C CA . ALA B 1 239 ? 8.328 18.766 -0.162 1 98.88 239 ALA B CA 1
ATOM 3662 C C . ALA B 1 239 ? 9.648 19.25 0.422 1 98.88 239 ALA B C 1
ATOM 3664 O O . ALA B 1 239 ? 10.602 18.484 0.573 1 98.88 239 ALA B O 1
ATOM 3665 N N . ASP B 1 240 ? 9.688 20.531 0.724 1 98.75 240 ASP B N 1
ATOM 3666 C CA . ASP B 1 240 ? 10.914 21.094 1.29 1 98.75 240 ASP B CA 1
ATOM 3667 C C . ASP B 1 240 ? 11.203 20.5 2.664 1 98.75 240 ASP B C 1
ATOM 3669 O O . ASP B 1 240 ? 12.367 20.266 3.01 1 98.75 240 ASP B O 1
ATOM 3673 N N . VAL B 1 241 ? 10.219 20.266 3.461 1 98.81 241 VAL B N 1
ATOM 3674 C CA . VAL B 1 241 ? 10.383 19.656 4.777 1 98.81 241 VAL B CA 1
ATOM 3675 C C . VAL B 1 241 ? 11.016 18.281 4.625 1 98.81 241 VAL B C 1
ATOM 3677 O O . VAL B 1 241 ? 12.008 17.969 5.297 1 98.81 241 VAL B O 1
ATOM 3680 N N . PHE B 1 242 ? 10.508 17.453 3.756 1 98.88 242 PHE B N 1
ATOM 3681 C CA . PHE B 1 242 ? 10.984 16.078 3.588 1 98.88 242 PHE B CA 1
ATOM 3682 C C . PHE B 1 242 ? 12.352 16.062 2.91 1 98.88 242 PHE B C 1
ATOM 3684 O O . PHE B 1 242 ? 13.219 15.273 3.277 1 98.88 242 PHE B O 1
ATOM 3691 N N . ALA B 1 243 ? 12.539 16.953 1.925 1 98.88 243 ALA B N 1
ATOM 3692 C CA . ALA B 1 243 ? 13.828 17.031 1.24 1 98.88 243 ALA B CA 1
ATOM 3693 C C . ALA B 1 243 ? 14.938 17.469 2.199 1 98.88 243 ALA B C 1
ATOM 3695 O O . ALA B 1 243 ? 16.062 16.984 2.123 1 98.88 243 ALA B O 1
ATOM 3696 N N . THR B 1 244 ? 14.602 18.422 3.043 1 98.62 244 THR B N 1
ATOM 3697 C CA . THR B 1 244 ? 15.578 18.891 4.023 1 98.62 244 THR B CA 1
ATOM 3698 C C . THR B 1 244 ? 16.016 17.75 4.934 1 98.62 244 THR B C 1
ATOM 3700 O O . THR B 1 244 ? 17.203 17.578 5.188 1 98.62 244 THR B O 1
ATOM 3703 N N . ALA B 1 245 ? 15.094 16.969 5.426 1 98.56 245 ALA B N 1
ATOM 3704 C CA . ALA B 1 245 ? 15.422 15.805 6.246 1 98.56 245 ALA B CA 1
ATOM 3705 C C . ALA B 1 245 ? 16.312 14.82 5.48 1 98.56 245 ALA B C 1
ATOM 3707 O O . ALA B 1 245 ? 17.234 14.25 6.047 1 98.56 245 ALA B O 1
ATOM 3708 N N . ALA B 1 246 ? 16 14.609 4.238 1 98.69 246 ALA B N 1
ATOM 3709 C CA . ALA B 1 246 ? 16.781 13.703 3.396 1 98.69 246 ALA B CA 1
ATOM 3710 C C . ALA B 1 246 ? 18.203 14.203 3.225 1 98.69 246 ALA B C 1
ATOM 3712 O O . ALA B 1 246 ? 19.156 13.414 3.289 1 98.69 246 ALA B O 1
ATOM 3713 N N . ARG B 1 247 ? 18.375 15.539 3.004 1 97.69 247 ARG B N 1
ATOM 3714 C CA . ARG B 1 247 ? 19.703 16.141 2.869 1 97.69 247 ARG B CA 1
ATOM 3715 C C . ARG B 1 247 ? 20.531 15.906 4.125 1 97.69 247 ARG B C 1
ATOM 3717 O O . ARG B 1 247 ? 21.734 15.617 4.035 1 97.69 247 ARG B O 1
ATOM 3724 N N . GLU B 1 248 ? 19.844 16.062 5.16 1 97 248 GLU B N 1
ATOM 3725 C CA . GLU B 1 248 ? 20.547 15.891 6.434 1 97 248 GLU B CA 1
ATOM 3726 C C . GLU B 1 248 ? 21 14.445 6.617 1 97 248 GLU B C 1
ATOM 3728 O O . GLU B 1 248 ? 22.125 14.195 7.082 1 97 248 GLU B O 1
ATOM 3733 N N . LEU B 1 249 ? 20.188 13.477 6.25 1 96.12 249 LEU B N 1
ATOM 3734 C CA . LEU B 1 249 ? 20.562 12.07 6.332 1 96.12 249 LEU B CA 1
ATOM 3735 C C . LEU B 1 249 ? 21.703 11.758 5.371 1 96.12 249 LEU B C 1
ATOM 3737 O O . LEU B 1 249 ? 22.562 10.922 5.672 1 96.12 249 LEU B O 1
ATOM 3741 N N . ALA B 1 250 ? 21.656 12.367 4.246 1 94.38 250 ALA B N 1
ATOM 3742 C CA . ALA B 1 250 ? 22.656 12.102 3.211 1 94.38 250 ALA B CA 1
ATOM 3743 C C . ALA B 1 250 ? 24.031 12.633 3.627 1 94.38 250 ALA B C 1
ATOM 3745 O O . ALA B 1 250 ? 25.062 12.102 3.207 1 94.38 250 ALA B O 1
ATOM 3746 N N . SER B 1 251 ? 24.062 13.656 4.41 1 90.94 251 SER B N 1
ATOM 3747 C CA . SER B 1 251 ? 25.297 14.328 4.793 1 90.94 251 SER B CA 1
ATOM 3748 C C . SER B 1 251 ? 25.906 13.688 6.035 1 90.94 251 SER B C 1
ATOM 3750 O O . SER B 1 251 ? 27.078 13.945 6.359 1 90.94 251 SER B O 1
ATOM 3752 N N . THR B 1 252 ? 25.234 12.875 6.785 1 79.25 252 THR B N 1
ATOM 3753 C CA . THR B 1 252 ? 25.781 12.242 7.984 1 79.25 252 THR B CA 1
ATOM 3754 C C . THR B 1 252 ? 26.297 10.836 7.676 1 79.25 252 THR B C 1
ATOM 3756 O O . THR B 1 252 ? 25.812 10.188 6.746 1 79.25 252 THR B O 1
#

Foldseek 3Di:
DDPADQAPVPHDVVSVVVLLVLQAEEEEQEEFQFDQFPWFHSQLWSLLLQLLSVLLCVVCVVVVHRYHYYDYHHEEADQQRVVPPRGDHDPLVVRLVVLLVVQLVCVVSRRLAYEYRTRYQDPSRVVSNVVSVVVNVVVPGHYHYLRCLDPPNQVQQDDCSVLQQARSAQSSLLQSCLSPVVRTNLVSLLPDDAASQRQVVLVVVPDRYCVSSPNPRRGGYRSNVHHPVSSVSNSVSSSCSRSVSSVVSSVD/DDPADQAPVPHDVVSVVVLLVLQAEEEEQEDFQFDQFPWFHSQLWSLLLQLLSVLLCVVCVVVVHRYHYYDYHHEEADQQRVVPPRGDHDPLVVRLCVLLVVQLVCVVSRRLAYEYRTRYQDPSRVVSNVVSVVVNVVVPGHYHYLRCLDPPNQVQQDDCSVLQQARSAQSSLLQSCLSPVVRTNLVSLLPDDAASQHQVVLVVVPDRYCVSSPNPRRGGGRSNVHHPVSSVSNSVSSSCSRSVSSVVSSVD